Protein 5HX0 (pdb70)

Solvent-accessible surface area: 27671 Å² total

Nearest PDB structures (foldseek):
  5hx0-assembly1_B  TM=1.002E+00  e=2.673E-66  Dyadobacter fermentans DSM 18053
  7lbv-assembly1_A  TM=7.137E-01  e=1.636E-14  Cutibacterium acnes
  2bzd-assembly2_B  TM=7.008E-01  e=1.076E-11  Micromonospora viridifaciens
  5uas-assembly2_B  TM=4.508E-01  e=2.508E-06  Pseudoalteromonas sp. PLSV
  5uam-assembly2_B  TM=4.574E-01  e=3.853E-06  Pseudoalteromonas sp. PLSV

Secondary structure (DSSP, 8-state):
--TTEEEEEEEEEE--TTEEEEEEEEEE-TTS-EEEEEEEEE-GGGGT-S---S--TT-EEEEEEESSSSS--SSPEEEE--TTSEE---EEEE-TTS-EEEEEEEEE---TT-----SS--EETTEEEEEEEEEEESSTTSS-EEEEPPPP-TT--PBP--PBPPPB-S---B-TTSPEEEEEEEEEETTTTEEEEEEEEESSTTS--EEEEEEE--SS-EEEEEEEEE-TT--EEEEEEEESSTTB-EEEEESSTTS-----B---B-B--EEE-TTS-EEEEEEE-SSSPEEEEEEE-TTS--TTTSPEEEEE---SSS--EEEEEEEEETTEEEEEEEE--TT---EEEEEEEEE-/-TTEEEEEEEEEE--TTEEEEEEEEEE-TTS-EEEEEEEEE-GGGGT-S---S--TT-EEEEEEESSSSSB-SSPEEEE--TTSEE---EEEE-TTS-EEEEEEEEE---TT---PPSS--EETTEEEEEEEEEEESSTTS--EEEEPPPP-TT--PBP--PBPPPB-S---B-TTSPEEEEEEEEEETTTTEEEEEEEEESSTTS--EEEEEEE--SS-EEEEEEEEE-TT--EEEEEEEESSTTB-EEEEESSTTS-----B---B-B--EEE-TTS-EEEEEEE-SSSPEEEEEEE-TTS--TTTSPEEEEE---SSSS-EEEEEEEEETTEEEEEEEE--TT---EEEEEEEEE-

InterPro domains:
  IPR011040 Sialidase [PF13088] (168-370)
  IPR036278 Sialidase superfamily [SSF50939] (52-396)

CATH classification: 2.120.10.10

Organism: Dyadobacter fermentans (strain ATCC 700827 / DSM 18053 / CIP 107007 / KCTC 52180 / NS114) (NCBI:txid471854)

Foldseek 3Di:
DAPQKDFPFKAFAAFDQQWFWFQKAWEAFPVQKIKIKIWIDGFCVVVVDDGDDQFFQFTFIWIWIDNFLHDIDHDTHGQDRDPFGHKHRWYWDADPLGKIKTKIWGWGADDPVLVPEDDDWDADPNTTTQAMWMWIDPPNSPHTDDRAFADQDDQAGHAGSHHRHGWGARAYDQDPVRKDKDWTWHFNDVVVTAIFIFIWIDPPNPNYIDTAETFADDPFKHWHHWYWDAFPLGKIKIWTAIDPPQQWIKMWIDPPNRNYIDYIGTADHFDDYWDQAPVQWIWAKGWDQDALGGIKIFTHGRVRPPPVPTDIGGQDRQAAHSRKINWYKYASDNFKIWTKIWTHGPPGHTGIMTIIMGGD/DPQKDFPFKAFAAADQQWFWFQKAWEAFPVQKIKIKIWIDGFCVVVVDDGDDFFDQATFIWIWIDNQLHDIDHDTHGQDRDPAGHKHRWEWDAFPLGKIKTKIWGWHADDPVLCPEDPDWDADPNTTTQAMWMWIDPPNSPHTDDGDFADQDPQAGHAGSHHRHGWGARAYDQDPVRKDKDWTKHFNDVVVTAIFIFIWIDPPNPNYIDTAETFADDPFKHWGHWYWDAFPLGKIKIWTAIDPPQQWIKMWIDPPNRNYIDYIGTPDHWDDYWDQAPVQWIKAKTWDQDALGGIKIFTHGNVRPCPVPTDMGGFDRQADHSRWINWYKYDSDNFKIKIKIWGAGHPGHTGIMIIIMGGD

Structure (mmCIF, N/CA/C/O backbone):
data_5HX0
#
_entry.id   5HX0
#
_cell.length_a   54.698
_cell.length_b   85.441
_cell.length_c   158.812
_cell.angle_alpha   90.00
_cell.angle_beta   90.00
_cell.angle_gamma   90.00
#
_symmetry.space_group_name_H-M   'P 21 21 21'
#
loop_
_entity.id
_entity.type
_entity.pdbx_description
1 polymer 'Uncharacterized protein Dfer_1899'
2 non-polymer 'TETRAETHYLENE GLYCOL'
3 non-polymer 'ACETATE ION'
4 non-polymer GLYCEROL
5 non-polymer 'TRIETHYLENE GLYCOL'
6 water water
#
loop_
_atom_site.group_PDB
_atom_site.id
_atom_site.type_symbol
_atom_site.label_atom_id
_atom_site.label_alt_id
_atom_site.label_comp_id
_atom_site.label_asym_id
_atom_site.label_entity_id
_atom_site.label_seq_id
_atom_site.pdbx_PDB_ins_code
_atom_site.Cartn_x
_atom_site.Cartn_y
_atom_site.Cartn_z
_atom_site.occupancy
_atom_site.B_iso_or_equiv
_atom_site.auth_seq_id
_atom_site.auth_comp_id
_atom_site.auth_asym_id
_atom_site.auth_atom_id
_atom_site.pdbx_PDB_model_num
ATOM 1 N N . SER A 1 38 ? 35.593 73.359 27.832 1.00 71.40 35 SER A N 1
ATOM 2 C CA . SER A 1 38 ? 34.957 72.312 27.039 1.00 67.98 35 SER A CA 1
ATOM 3 C C . SER A 1 38 ? 33.457 72.572 26.927 1.00 68.86 35 SER A C 1
ATOM 4 O O . SER A 1 38 ? 32.810 72.966 27.903 1.00 71.26 35 SER A O 1
ATOM 6 N N . ILE A 1 39 ? 32.904 72.347 25.742 1.00 61.47 36 ILE A N 1
ATOM 7 C CA . ILE A 1 39 ? 31.542 72.766 25.424 1.00 54.56 36 ILE A CA 1
ATOM 8 C C . ILE A 1 39 ? 30.636 71.537 25.413 1.00 48.11 36 ILE A C 1
ATOM 9 O O . ILE A 1 39 ? 30.853 70.619 24.610 1.00 36.14 36 ILE A O 1
ATOM 14 N N . PRO A 1 40 ? 29.589 71.501 26.240 1.00 55.69 37 PRO A N 1
ATOM 15 C CA . PRO A 1 40 ? 28.784 70.277 26.376 1.00 54.82 37 PRO A CA 1
ATOM 16 C C . PRO A 1 40 ? 28.200 69.834 25.044 1.00 44.70 37 PRO A C 1
ATOM 17 O O . PRO A 1 40 ? 27.547 70.608 24.344 1.00 44.21 37 PRO A O 1
ATOM 21 N N . GLY A 1 41 ? 28.440 68.571 24.707 1.00 39.15 38 GLY A N 1
ATOM 22 C CA . GLY A 1 41 ? 27.895 67.979 23.507 1.00 48.47 38 GLY A CA 1
ATOM 23 C C . GLY A 1 41 ? 28.615 68.326 22.223 1.00 46.21 38 GLY A C 1
ATOM 24 O O . GLY A 1 41 ? 28.132 67.945 21.148 1.00 47.41 38 GLY A O 1
ATOM 25 N N . VAL A 1 42 ? 29.742 69.038 22.291 1.00 31.97 39 VAL A N 1
ATOM 26 C CA . VAL A 1 42 ? 30.518 69.403 21.108 1.00 34.42 39 VAL A CA 1
ATOM 27 C C . VAL A 1 42 ? 31.892 68.762 21.193 1.00 34.34 39 VAL A C 1
ATOM 28 O O . VAL A 1 42 ? 32.555 68.842 22.231 1.00 38.48 39 VAL A O 1
ATOM 32 N N . ARG A 1 43 ? 32.326 68.159 20.087 1.00 31.59 40 ARG A N 1
ATOM 33 C CA . ARG A 1 43 ? 33.617 67.496 19.998 1.00 26.99 40 ARG A CA 1
ATOM 34 C C . ARG A 1 43 ? 34.059 67.490 18.535 1.00 22.08 40 ARG A C 1
ATOM 35 O O . ARG A 1 43 ? 33.261 67.180 17.648 1.00 22.09 40 ARG A O 1
ATOM 43 N N . LYS A 1 44 ? 35.318 67.825 18.283 1.00 27.23 41 LYS A N 1
ATOM 44 C CA . LYS A 1 44 ? 35.852 67.713 16.935 1.00 31.09 41 LYS A CA 1
ATOM 45 C C . LYS A 1 44 ? 36.275 66.276 16.685 1.00 27.50 41 LYS A C 1
ATOM 46 O O . LYS A 1 44 ? 37.085 65.723 17.430 1.00 35.02 41 LYS A O 1
ATOM 52 N N . VAL A 1 45 ? 35.719 65.668 15.646 1.00 24.58 42 VAL A N 1
ATOM 53 C CA . VAL A 1 45 ? 36.099 64.305 15.306 1.00 25.28 42 VAL A CA 1
ATOM 54 C C . VAL A 1 45 ? 37.461 64.287 14.632 1.00 27.69 42 VAL A C 1
ATOM 55 O O . VAL A 1 45 ? 38.372 63.562 15.048 1.00 24.98 42 VAL A O 1
ATOM 59 N N . GLU A 1 46 ? 37.629 65.099 13.593 1.00 16.70 43 GLU A N 1
ATOM 60 C CA . GLU A 1 46 ? 38.887 65.161 12.862 1.00 21.03 43 GLU A CA 1
ATOM 61 C C . GLU A 1 46 ? 38.823 66.339 11.900 1.00 18.28 43 GLU A C 1
ATOM 62 O O . GLU A 1 46 ? 37.755 66.889 11.630 1.00 20.74 43 GLU A O 1
ATOM 68 N N . ASP A 1 47 ? 39.977 66.715 11.388 1.00 16.96 44 ASP A N 1
ATOM 69 C CA . ASP A 1 47 ? 40.063 67.640 10.270 1.00 18.58 44 ASP A CA 1
ATOM 70 C C . ASP A 1 47 ? 40.291 66.855 8.988 1.00 16.87 44 ASP A C 1
ATOM 71 O O . ASP A 1 47 ? 40.896 65.781 9.015 1.00 17.71 44 ASP A O 1
ATOM 76 N N . VAL A 1 48 ? 39.795 67.382 7.862 1.00 13.53 45 VAL A N 1
ATOM 77 C CA . VAL A 1 48 ? 39.981 66.723 6.573 1.00 13.94 45 VAL A CA 1
ATOM 78 C C . VAL A 1 48 ? 40.460 67.740 5.543 1.00 15.78 45 VAL A C 1
ATOM 79 O O . VAL A 1 48 ? 40.272 68.951 5.686 1.00 13.05 45 VAL A O 1
ATOM 83 N N . VAL A 1 49 ? 41.124 67.229 4.512 1.00 13.50 46 VAL A N 1
ATOM 84 C CA . VAL A 1 49 ? 41.464 68.009 3.327 1.00 13.98 46 VAL A CA 1
ATOM 85 C C . VAL A 1 49 ? 40.485 67.607 2.230 1.00 14.86 46 VAL A C 1
ATOM 86 O O . VAL A 1 49 ? 40.313 66.418 1.946 1.00 13.31 46 VAL A O 1
ATOM 90 N N . ILE A 1 50 ? 39.800 68.590 1.659 1.00 11.61 47 ILE A N 1
ATOM 91 C CA . ILE A 1 50 ? 38.724 68.343 0.718 1.00 13.04 47 ILE A CA 1
ATOM 92 C C . ILE A 1 50 ? 39.198 68.486 -0.723 1.00 11.50 47 ILE A C 1
ATOM 93 O O . ILE A 1 50 ? 38.867 67.663 -1.573 1.00 12.40 47 ILE A O 1
ATOM 98 N N . TYR A 1 51 ? 40.002 69.506 -1.014 1.00 9.76 48 TYR A N 1
ATOM 99 C CA . TYR A 1 51 ? 40.599 69.643 -2.341 1.00 9.90 48 TYR A CA 1
ATOM 100 C C . TYR A 1 51 ? 41.843 70.495 -2.220 1.00 12.02 48 TYR A C 1
ATOM 101 O O . TYR A 1 51 ? 41.788 71.596 -1.655 1.00 13.18 48 TYR A O 1
ATOM 110 N N . ARG A 1 52 ? 42.956 69.984 -2.754 1.00 8.85 49 ARG A N 1
ATOM 111 C CA . ARG A 1 52 ? 44.244 70.659 -2.660 1.00 10.43 49 ARG A CA 1
ATOM 112 C C . ARG A 1 52 ? 45.055 70.369 -3.910 1.00 11.68 49 ARG A C 1
ATOM 113 O O . ARG A 1 52 ? 45.258 69.204 -4.263 1.00 12.98 49 ARG A O 1
ATOM 121 N N . ASN A 1 53 ? 45.562 71.421 -4.541 1.00 11.04 50 ASN A N 1
ATOM 122 C CA . ASN A 1 53 ? 46.418 71.269 -5.713 1.00 12.35 50 ASN A CA 1
ATOM 123 C C . ASN A 1 53 ? 47.298 72.511 -5.785 1.00 12.64 50 ASN A C 1
ATOM 124 O O . ASN A 1 53 ? 46.785 73.625 -5.913 1.00 15.70 50 ASN A O 1
ATOM 129 N N . GLU A 1 54 ? 48.618 72.319 -5.706 1.00 13.93 51 GLU A N 1
ATOM 130 C CA . GLU A 1 54 ? 49.544 73.447 -5.622 1.00 15.91 51 GLU A CA 1
ATOM 131 C C . GLU A 1 54 ? 49.486 74.379 -6.826 1.00 17.07 51 GLU A C 1
ATOM 132 O O . GLU A 1 54 ? 49.940 75.522 -6.723 1.00 17.42 51 GLU A O 1
ATOM 138 N N . LYS A 1 55 ? 48.944 73.938 -7.948 1.00 13.47 52 LYS A N 1
ATOM 139 C CA . LYS A 1 55 ? 48.814 74.826 -9.096 1.00 17.47 52 LYS A CA 1
ATOM 140 C C . LYS A 1 55 ? 47.621 75.773 -8.991 1.00 16.11 52 LYS A C 1
ATOM 141 O O . LYS A 1 55 ? 47.468 76.627 -9.868 1.00 15.25 52 LYS A O 1
ATOM 147 N N . PHE A 1 56 ? 46.778 75.646 -7.957 1.00 9.59 53 PHE A N 1
ATOM 148 C CA . PHE A 1 56 ? 45.492 76.329 -7.908 1.00 9.06 53 PHE A CA 1
ATOM 149 C C . PHE A 1 56 ? 45.300 77.053 -6.584 1.00 12.91 53 PHE A C 1
ATOM 150 O O . PHE A 1 56 ? 45.739 76.600 -5.527 1.00 12.98 53 PHE A O 1
ATOM 158 N N . HIS A 1 57 ? 44.626 78.186 -6.672 1.00 10.53 54 HIS A N 1
ATOM 159 C CA . HIS A 1 57 ? 44.049 78.862 -5.529 1.00 14.17 54 HIS A CA 1
ATOM 160 C C . HIS A 1 57 ? 42.599 78.382 -5.442 1.00 12.32 54 HIS A C 1
ATOM 161 O O . HIS A 1 57 ? 41.799 78.650 -6.345 1.00 11.17 54 HIS A O 1
ATOM 168 N N . ALA A 1 58 ? 42.272 77.625 -4.389 1.00 11.79 55 ALA A N 1
ATOM 169 C CA . ALA A 1 58 ? 40.933 77.077 -4.185 1.00 10.44 55 ALA A CA 1
ATOM 170 C C . ALA A 1 58 ? 40.361 77.729 -2.941 1.00 11.48 55 ALA A C 1
ATOM 171 O O . ALA A 1 58 ? 40.986 77.671 -1.876 1.00 11.84 55 ALA A O 1
ATOM 173 N N . ALA A 1 59 ? 39.195 78.368 -3.066 1.00 9.97 56 ALA A N 1
ATOM 174 C CA . ALA A 1 59 ? 38.734 79.193 -1.950 1.00 10.65 56 ALA A CA 1
ATOM 175 C C . ALA A 1 59 ? 37.220 79.374 -1.975 1.00 12.21 56 ALA A C 1
ATOM 176 O O . ALA A 1 59 ? 36.554 79.103 -2.970 1.00 8.31 56 ALA A O 1
ATOM 178 N N . PHE A 1 60 ? 36.688 79.866 -0.845 1.00 10.57 57 PHE A N 1
ATOM 179 C CA . PHE A 1 60 ? 35.310 80.337 -0.706 1.00 10.42 57 PHE A CA 1
ATOM 180 C C . PHE A 1 60 ? 34.302 79.211 -0.950 1.00 9.31 57 PHE A C 1
ATOM 181 O O . PHE A 1 60 ? 33.545 79.259 -1.934 1.00 11.60 57 PHE A O 1
ATOM 189 N N . PRO A 1 61 ? 34.253 78.186 -0.103 1.00 10.78 58 PRO A N 1
ATOM 190 C CA . PRO A 1 61 ? 33.347 77.059 -0.370 1.00 10.46 58 PRO A CA 1
ATOM 191 C C . PRO A 1 61 ? 31.925 77.287 0.129 1.00 9.77 58 PRO A C 1
ATOM 192 O O . PRO A 1 61 ? 31.662 78.065 1.057 1.00 9.98 58 PRO A O 1
ATOM 196 N N A SER A 1 62 ? 30.982 76.614 -0.528 0.69 10.06 59 SER A N 1
ATOM 197 N N B SER A 1 62 ? 31.007 76.556 -0.506 0.31 10.45 59 SER A N 1
ATOM 198 C CA A SER A 1 62 ? 29.675 76.371 0.064 0.69 10.74 59 SER A CA 1
ATOM 199 C CA B SER A 1 62 ? 29.632 76.387 -0.060 0.31 10.58 59 SER A CA 1
ATOM 200 C C A SER A 1 62 ? 29.329 74.914 -0.202 0.69 12.11 59 SER A C 1
ATOM 201 C C B SER A 1 62 ? 29.261 74.924 -0.278 0.31 11.88 59 SER A C 1
ATOM 202 O O A SER A 1 62 ? 29.897 74.276 -1.092 0.69 11.33 59 SER A O 1
ATOM 203 O O B SER A 1 62 ? 29.754 74.288 -1.215 0.31 12.55 59 SER A O 1
ATOM 208 N N . VAL A 1 63 ? 28.413 74.375 0.591 1.00 10.91 60 VAL A N 1
ATOM 209 C CA . 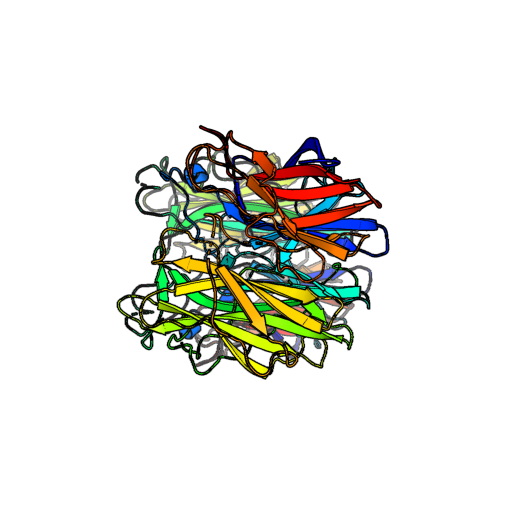VAL A 1 63 ? 28.179 72.931 0.540 1.00 14.06 60 VAL A CA 1
ATOM 210 C C . VAL A 1 63 ? 26.745 72.605 0.940 1.00 15.76 60 VAL A C 1
ATOM 211 O O . VAL A 1 63 ? 26.163 73.238 1.832 1.00 12.55 60 VAL A O 1
ATOM 215 N N . ILE A 1 64 ? 26.167 71.622 0.235 1.00 11.52 61 ILE A N 1
ATOM 216 C CA . ILE A 1 64 ? 24.821 71.102 0.487 1.00 9.79 61 ILE A CA 1
ATOM 217 C C . ILE A 1 64 ? 24.929 69.582 0.532 1.00 13.71 61 ILE A C 1
ATOM 218 O O . ILE A 1 64 ? 25.938 69.005 0.128 1.00 11.44 61 ILE A O 1
ATOM 223 N N . LYS A 1 65 ? 23.886 68.930 1.038 1.00 11.50 62 LYS A N 1
ATOM 224 C CA . LYS A 1 65 ? 23.779 67.470 0.961 1.00 9.74 62 LYS A CA 1
ATOM 225 C C . LYS A 1 65 ? 22.442 67.129 0.317 1.00 11.92 62 LYS A C 1
ATOM 226 O O . LYS A 1 65 ? 21.395 67.539 0.820 1.00 11.60 62 LYS A O 1
ATOM 232 N N . LYS A 1 66 ? 22.476 66.407 -0.803 1.00 8.33 63 LYS A N 1
ATOM 233 C CA . LYS A 1 66 ? 21.248 66.132 -1.538 1.00 12.87 63 LYS A CA 1
ATOM 234 C C . LYS A 1 66 ? 20.456 65.015 -0.869 1.00 13.40 63 LYS A C 1
ATOM 235 O O . LYS A 1 66 ? 20.974 64.268 -0.038 1.00 12.66 63 LYS A O 1
ATOM 241 N N . LYS A 1 67 ? 19.181 64.906 -1.260 1.00 13.09 64 LYS A N 1
ATOM 242 C CA . LYS A 1 67 ? 18.315 63.867 -0.703 1.00 12.41 64 LYS A CA 1
ATOM 243 C C . LYS A 1 67 ? 18.890 62.472 -0.943 1.00 13.89 64 LYS A C 1
ATOM 244 O O . LYS A 1 67 ? 18.745 61.588 -0.091 1.00 15.48 64 LYS A O 1
ATOM 250 N N . ASN A 1 68 ? 19.614 62.274 -2.059 1.00 12.91 65 ASN A N 1
ATOM 251 C CA . ASN A 1 68 ? 20.204 60.967 -2.337 1.00 9.82 65 ASN A CA 1
ATOM 252 C C . ASN A 1 68 ? 21.503 60.708 -1.583 1.00 16.57 65 ASN A C 1
ATOM 253 O O . ASN A 1 68 ? 22.151 59.694 -1.849 1.00 16.35 65 ASN A O 1
ATOM 258 N N . GLY A 1 69 ? 21.900 61.578 -0.661 1.00 10.97 66 GLY A N 1
ATOM 259 C CA . GLY A 1 69 ? 23.068 61.343 0.162 1.00 12.98 66 GLY A CA 1
ATOM 260 C C . GLY A 1 69 ? 24.348 61.990 -0.342 1.00 14.55 66 GLY A C 1
ATOM 261 O O . GLY A 1 69 ? 25.332 62.052 0.408 1.00 16.66 66 GLY A O 1
ATOM 262 N N . GLU A 1 70 ? 24.364 62.476 -1.582 1.00 13.50 67 GLU A N 1
ATOM 263 C CA . GLU A 1 70 ? 25.576 63.057 -2.141 1.00 10.36 67 GLU A CA 1
ATOM 264 C C . GLU A 1 70 ? 25.792 64.455 -1.580 1.00 13.35 67 GLU A C 1
ATOM 265 O O . GLU A 1 70 ? 24.909 65.311 -1.662 1.00 14.80 67 GLU A O 1
ATOM 271 N N . ILE A 1 71 ? 26.973 64.684 -1.012 1.00 10.80 68 ILE A N 1
ATOM 272 C CA . ILE A 1 71 ? 27.388 66.000 -0.561 1.00 9.87 68 ILE A CA 1
ATOM 273 C C . ILE A 1 71 ? 28.068 66.704 -1.727 1.00 13.86 68 ILE A C 1
ATOM 274 O O . ILE A 1 71 ? 28.994 66.159 -2.339 1.00 13.59 68 ILE A O 1
ATOM 279 N N . VAL A 1 72 ? 27.612 67.909 -2.048 1.00 10.47 69 VAL A N 1
ATOM 280 C CA . VAL A 1 72 ? 28.153 68.675 -3.169 1.00 10.60 69 VAL A CA 1
ATOM 281 C C . VAL A 1 72 ? 28.759 69.948 -2.601 1.00 11.21 69 VAL A C 1
ATOM 282 O O . VAL A 1 72 ? 28.044 70.762 -2.006 1.00 9.93 69 VAL A O 1
ATOM 286 N N . LEU A 1 73 ? 30.061 70.145 -2.797 1.00 10.75 70 LEU A N 1
ATOM 287 C CA . LEU A 1 73 ? 30.723 71.354 -2.314 1.00 9.59 70 LEU A CA 1
ATOM 288 C C . LEU A 1 73 ? 31.243 72.160 -3.500 1.00 11.44 70 LEU A C 1
ATOM 289 O O . LEU A 1 73 ? 32.050 71.657 -4.295 1.00 12.60 70 LEU A O 1
ATOM 294 N N . ALA A 1 74 ? 30.798 73.416 -3.592 1.00 6.94 71 ALA A N 1
ATOM 295 C CA . ALA A 1 74 ? 31.192 74.332 -4.665 1.00 6.00 71 ALA A CA 1
ATOM 296 C C . ALA A 1 74 ? 32.281 75.251 -4.148 1.00 7.27 71 ALA A C 1
ATOM 297 O O . ALA A 1 74 ? 32.259 75.637 -2.976 1.00 10.12 71 ALA A O 1
ATOM 299 N N . PHE A 1 75 ? 33.232 75.600 -5.015 1.00 11.84 72 PHE A N 1
ATOM 300 C CA . PHE A 1 75 ? 34.246 76.568 -4.623 1.00 10.04 72 PHE A CA 1
ATOM 301 C C . PHE A 1 75 ? 34.780 77.276 -5.858 1.00 12.44 72 PHE A C 1
ATOM 302 O O . PHE A 1 75 ? 34.522 76.887 -7.003 1.00 10.72 72 PHE A O 1
ATOM 310 N N . ARG A 1 76 ? 35.483 78.370 -5.600 1.00 9.34 73 ARG A N 1
ATOM 311 C CA . ARG A 1 76 ? 36.173 79.129 -6.635 1.00 10.01 73 ARG A CA 1
ATOM 312 C C . ARG A 1 76 ? 37.546 78.517 -6.849 1.00 8.19 73 ARG A C 1
ATOM 313 O O . ARG A 1 76 ? 38.315 78.364 -5.892 1.00 9.76 73 ARG A O 1
ATOM 321 N N . ARG A 1 77 ? 37.870 78.203 -8.103 1.00 9.85 74 ARG A N 1
ATOM 322 C CA . ARG A 1 77 ? 39.205 77.733 -8.453 1.00 11.13 74 ARG A CA 1
ATOM 323 C C . ARG A 1 77 ? 39.818 78.650 -9.500 1.00 9.28 74 ARG A C 1
ATOM 324 O O . ARG A 1 77 ? 39.180 78.970 -10.509 1.00 11.02 74 ARG A O 1
ATOM 332 N N . ALA A 1 78 ? 41.048 79.078 -9.248 1.00 11.05 75 ALA A N 1
ATOM 333 C CA . ALA A 1 78 ? 41.793 79.956 -10.138 1.00 10.45 75 ALA A CA 1
ATOM 334 C C . ALA A 1 78 ? 43.253 79.529 -10.100 1.00 9.81 75 ALA A C 1
ATOM 335 O O . ALA A 1 78 ? 43.682 78.856 -9.154 1.00 12.77 75 ALA A O 1
ATOM 337 N N . PRO A 1 79 ? 44.043 79.897 -11.110 1.00 10.63 76 PRO A N 1
ATOM 338 C CA . PRO A 1 79 ? 45.475 79.597 -11.042 1.00 12.52 76 PRO A CA 1
ATOM 339 C C . PRO A 1 79 ? 46.091 80.190 -9.790 1.00 13.17 76 PRO A C 1
ATOM 340 O O . PRO A 1 79 ? 45.773 81.315 -9.399 1.00 16.11 76 PRO A O 1
ATOM 344 N N . ASP A 1 80 ? 46.942 79.401 -9.129 1.00 11.76 77 ASP A N 1
ATOM 345 C CA . ASP A 1 80 ? 47.934 80.001 -8.242 1.00 8.83 77 ASP A CA 1
ATOM 346 C C . ASP A 1 80 ? 48.951 80.696 -9.131 1.00 12.70 77 ASP A C 1
ATOM 347 O O . ASP A 1 80 ? 49.603 80.035 -9.942 1.00 16.81 77 ASP A O 1
ATOM 352 N N . ARG A 1 81 ? 49.065 82.026 -9.002 1.00 13.98 78 ARG A N 1
ATOM 353 C CA . ARG A 1 81 ? 49.848 82.797 -9.965 1.00 12.61 78 ARG A CA 1
ATOM 354 C C . ARG A 1 81 ? 51.325 82.443 -9.919 1.00 14.57 78 ARG A C 1
ATOM 355 O O . ARG A 1 81 ? 52.067 82.828 -10.831 1.00 15.99 78 ARG A O 1
ATOM 363 N N . LYS A 1 82 ? 51.772 81.701 -8.891 1.00 13.37 79 LYS A N 1
ATOM 364 C CA . LYS A 1 82 ? 53.145 81.208 -8.903 1.00 21.24 79 LYS A CA 1
ATOM 365 C C . LYS A 1 82 ? 53.431 80.303 -10.097 1.00 20.19 79 LYS A C 1
ATOM 366 O O . LYS A 1 82 ? 54.593 80.197 -10.508 1.00 18.89 79 LYS A O 1
ATOM 372 N N . VAL A 1 83 ? 52.413 79.671 -10.690 1.00 14.82 80 VAL A N 1
ATOM 373 C CA . VAL A 1 83 ? 52.682 78.879 -11.898 1.00 15.41 80 VAL A CA 1
ATOM 374 C C . VAL A 1 83 ? 53.161 79.750 -13.064 1.00 20.85 80 VAL A C 1
ATOM 375 O O . VAL A 1 83 ? 53.750 79.236 -14.023 1.00 16.51 80 VAL A O 1
ATOM 379 N N . PHE A 1 84 ? 52.887 81.051 -13.029 1.00 15.18 81 PHE A N 1
ATOM 380 C CA . PHE A 1 84 ? 53.381 81.982 -14.036 1.00 17.75 81 PHE A CA 1
ATOM 381 C C . PHE A 1 84 ? 54.616 82.745 -13.574 1.00 23.53 81 PHE A C 1
ATOM 382 O O . PHE A 1 84 ? 54.965 83.768 -14.180 1.00 18.49 81 PHE A O 1
ATOM 390 N N . GLY A 1 85 ? 55.259 82.308 -12.494 1.00 19.83 82 GLY A N 1
ATOM 391 C CA . GLY A 1 85 ? 56.424 83.035 -12.015 1.00 18.06 82 GLY A CA 1
ATOM 392 C C . GLY A 1 85 ? 56.115 84.341 -11.324 1.00 26.04 82 GLY A C 1
ATOM 393 O O . GLY A 1 85 ? 57.024 85.156 -11.131 1.00 24.48 82 GLY A O 1
ATOM 394 N N . GLU A 1 86 ? 54.860 84.575 -10.938 1.00 17.57 83 GLU A N 1
ATOM 395 C CA . GLU A 1 86 ? 54.517 85.822 -10.270 1.00 16.61 83 GLU A CA 1
ATOM 396 C C . GLU A 1 86 ? 54.717 85.687 -8.757 1.00 18.08 83 GLU A C 1
ATOM 397 O O . GLU A 1 86 ? 54.901 84.596 -8.223 1.00 22.75 83 GLU A O 1
ATOM 403 N N . LYS A 1 87 ? 54.691 86.828 -8.065 1.00 19.60 84 LYS A N 1
ATOM 404 C CA . LYS A 1 87 ? 55.036 86.863 -6.645 1.00 28.95 84 LYS A CA 1
ATOM 405 C C . LYS A 1 87 ? 53.941 86.285 -5.744 1.00 27.53 84 LYS A C 1
ATOM 406 O O . LYS A 1 87 ? 54.253 85.689 -4.699 1.00 22.75 84 LYS A O 1
ATOM 412 N N . GLY A 1 88 ? 52.672 86.460 -6.100 1.00 18.44 85 GLY A N 1
ATOM 413 C CA . GLY A 1 88 ? 51.597 85.971 -5.250 1.00 18.45 85 GLY A CA 1
ATOM 414 C C . GLY A 1 88 ? 50.278 86.049 -5.993 1.00 18.18 85 GLY A C 1
ATOM 415 O O . GLY A 1 88 ? 50.212 86.479 -7.150 1.00 20.68 85 GLY A O 1
ATOM 416 N N . THR A 1 89 ? 49.218 85.633 -5.301 1.00 15.29 86 THR A N 1
ATOM 417 C CA . THR A 1 89 ? 47.880 85.506 -5.885 1.00 19.80 86 THR A CA 1
ATOM 418 C C . THR A 1 89 ? 46.900 86.407 -5.137 1.00 19.48 86 THR A C 1
ATOM 419 O O . THR A 1 89 ? 46.933 86.472 -3.905 1.00 19.16 86 THR A O 1
ATOM 423 N N . ASN A 1 90 ? 46.046 87.127 -5.867 1.00 16.21 87 ASN A N 1
ATOM 424 C CA . ASN A 1 90 ? 44.986 87.870 -5.202 1.00 16.86 87 ASN A CA 1
ATOM 425 C C . ASN A 1 90 ? 43.634 87.225 -5.537 1.00 12.80 87 ASN A C 1
ATOM 426 O O . ASN A 1 90 ? 43.575 86.067 -5.955 1.00 14.86 87 ASN A O 1
ATOM 431 N N . HIS A 1 91 ? 42.546 87.956 -5.310 1.00 13.56 88 HIS A N 1
ATOM 432 C CA . HIS A 1 91 ? 41.230 87.363 -5.471 1.00 15.80 88 HIS A CA 1
ATOM 433 C C . HIS A 1 91 ? 40.554 87.761 -6.791 1.00 17.67 88 HIS A C 1
ATOM 434 O O . HIS A 1 91 ? 39.333 87.613 -6.920 1.00 13.92 88 HIS A O 1
ATOM 441 N N . VAL A 1 92 ? 41.307 88.241 -7.780 1.00 13.72 89 VAL A N 1
ATOM 442 C CA . VAL A 1 92 ? 40.746 88.439 -9.113 1.00 13.76 89 VAL A CA 1
ATOM 443 C C . VAL A 1 92 ? 41.603 87.690 -10.123 1.00 14.28 89 VAL A C 1
ATOM 444 O O . VAL A 1 92 ? 42.839 87.675 -10.027 1.00 14.84 89 VAL A O 1
ATOM 448 N N . ASP A 1 93 ? 40.940 87.075 -11.084 1.00 11.69 90 ASP A N 1
ATOM 449 C CA . ASP A 1 93 ? 41.614 86.349 -12.155 1.00 11.13 90 ASP A CA 1
ATOM 450 C C . ASP A 1 93 ? 40.580 86.075 -13.238 1.00 10.28 90 ASP A C 1
ATOM 451 O O . ASP A 1 93 ? 39.513 85.546 -12.912 1.00 11.28 90 ASP A O 1
ATOM 456 N N . PRO A 1 94 ? 40.824 86.414 -14.518 1.00 10.36 91 PRO A N 1
ATOM 457 C CA . PRO A 1 94 ? 39.789 86.146 -15.541 1.00 12.05 91 PRO A CA 1
ATOM 458 C C . PRO A 1 94 ? 39.405 84.681 -15.625 1.00 14.51 91 PRO A C 1
ATOM 459 O O . PRO A 1 94 ? 38.268 84.361 -15.995 1.00 10.38 91 PRO A O 1
ATOM 463 N N . ASN A 1 95 ? 40.308 83.773 -15.247 1.00 11.87 92 ASN A N 1
ATOM 464 C CA . ASN A 1 95 ? 40.025 82.347 -15.374 1.00 13.60 92 ASN A CA 1
ATOM 465 C C . ASN A 1 95 ? 39.607 81.690 -14.057 1.00 11.78 92 ASN A C 1
ATOM 466 O O . ASN A 1 95 ? 39.766 80.477 -13.915 1.00 12.08 92 ASN A O 1
ATOM 471 N N . SER A 1 96 ? 39.052 82.449 -13.107 1.00 10.90 93 SER A N 1
ATOM 472 C CA . SER A 1 96 ? 38.483 81.831 -11.916 1.00 10.50 93 SER A CA 1
ATOM 473 C C . SER A 1 96 ? 37.103 81.279 -12.266 1.00 10.16 93 SER A C 1
ATOM 474 O O . SER A 1 96 ? 36.237 82.005 -12.789 1.00 12.31 93 SER A O 1
ATOM 477 N N . TYR A 1 97 ? 36.924 79.982 -12.042 1.00 9.45 94 TYR A N 1
ATOM 478 C CA . TYR A 1 97 ? 35.702 79.268 -12.368 1.00 10.41 94 TYR A CA 1
ATOM 479 C C . TYR A 1 97 ? 35.017 78.754 -11.111 1.00 9.64 94 TYR A C 1
ATOM 480 O O . TYR A 1 97 ? 35.630 78.600 -10.058 1.00 8.25 94 TYR A O 1
ATOM 489 N N . LEU A 1 98 ? 33.732 78.467 -11.242 1.00 9.71 95 LEU A N 1
ATOM 490 C CA . LEU A 1 98 ? 32.974 77.823 -10.175 1.00 9.60 95 LEU A CA 1
ATOM 491 C C . LEU A 1 98 ? 33.030 76.318 -10.407 1.00 11.38 95 LEU A C 1
ATOM 492 O O . LEU A 1 98 ? 32.584 75.835 -11.455 1.00 8.58 95 LEU A O 1
ATOM 497 N N . VAL A 1 99 ? 33.589 75.576 -9.446 1.00 7.40 96 VAL A N 1
ATOM 498 C CA . VAL A 1 99 ? 33.758 74.131 -9.585 1.00 8.70 96 VAL A CA 1
ATOM 499 C C . VAL A 1 99 ? 33.237 73.437 -8.331 1.00 10.99 96 VAL A C 1
ATOM 500 O O . VAL A 1 99 ? 32.935 74.073 -7.319 1.00 10.14 96 VAL A O 1
ATOM 504 N N . SER A 1 100 ? 33.162 72.105 -8.391 1.00 9.47 97 SER A N 1
ATOM 505 C CA . SER A 1 100 ? 32.677 71.334 -7.251 1.00 12.34 97 SER A CA 1
ATOM 506 C C . SER A 1 100 ? 33.450 70.034 -7.084 1.00 9.16 97 SER A C 1
ATOM 507 O O . SER A 1 100 ? 33.979 69.475 -8.051 1.00 9.49 97 SER A O 1
ATOM 510 N N . VAL A 1 101 ? 33.475 69.540 -5.839 1.00 8.18 98 VAL A N 1
ATOM 511 C CA . VAL A 1 101 ? 33.850 68.164 -5.544 1.00 6.18 98 VAL A CA 1
ATOM 512 C C . VAL A 1 101 ? 32.718 67.578 -4.717 1.00 8.26 98 VAL A C 1
ATOM 513 O O . VAL A 1 101 ? 31.871 68.305 -4.188 1.00 12.11 98 VAL A O 1
ATOM 517 N N . LYS A 1 102 ? 32.686 66.239 -4.641 1.00 6.49 99 LYS A N 1
ATOM 518 C CA . LYS A 1 102 ? 31.547 65.513 -4.072 1.00 12.89 99 LYS A CA 1
ATOM 519 C C . LYS A 1 102 ? 32.020 64.427 -3.112 1.00 15.39 99 LYS A C 1
ATOM 520 O O . LYS A 1 102 ? 33.149 63.935 -3.204 1.00 12.30 99 LYS A O 1
ATOM 526 N N . SER A 1 103 ? 31.123 64.039 -2.200 1.00 10.57 100 SER A N 1
ATOM 527 C CA . SER A 1 103 ? 31.440 63.066 -1.157 1.00 11.09 100 SER A CA 1
ATOM 528 C C . SER A 1 103 ? 30.166 62.353 -0.731 1.00 13.94 100 SER A C 1
ATOM 529 O O . SER A 1 103 ? 29.078 62.928 -0.766 1.00 12.59 100 SER A O 1
ATOM 532 N N . LYS A 1 104 ? 30.308 61.090 -0.337 1.00 14.09 101 LYS A N 1
ATOM 533 C CA . LYS A 1 104 ? 29.219 60.384 0.322 1.00 20.74 101 LYS A CA 1
ATOM 534 C C . LYS A 1 104 ? 29.266 60.512 1.834 1.00 20.12 101 LYS A C 1
ATOM 535 O O . LYS A 1 104 ? 28.265 60.235 2.495 1.00 22.39 101 LYS A O 1
ATOM 541 N N . ASP A 1 105 ? 30.396 60.890 2.406 1.00 18.15 102 ASP A N 1
ATOM 542 C CA . ASP A 1 105 ? 30.521 60.830 3.852 1.00 24.17 102 ASP A CA 1
ATOM 543 C C . ASP A 1 105 ? 31.115 62.066 4.505 1.00 24.90 102 ASP A C 1
ATOM 544 O O . ASP A 1 105 ? 31.139 62.121 5.740 1.00 24.55 102 ASP A O 1
ATOM 549 N N . GLY A 1 106 ? 31.583 63.054 3.738 1.00 15.69 103 GLY A N 1
ATOM 550 C CA . GLY A 1 106 ? 32.254 64.216 4.287 1.00 16.86 103 GLY A CA 1
ATOM 551 C C . GLY A 1 106 ? 33.751 64.063 4.416 1.00 15.49 103 GLY A C 1
ATOM 552 O O . GLY A 1 106 ? 34.456 65.060 4.659 1.00 16.64 103 GLY A O 1
ATOM 553 N N A LYS A 1 107 ? 34.264 62.857 4.218 0.55 16.42 104 LYS A N 1
ATOM 554 N N B LYS A 1 107 ? 34.271 62.855 4.239 0.45 16.50 104 LYS A N 1
ATOM 555 C CA A LYS A 1 107 ? 35.655 62.511 4.461 0.55 17.26 104 LYS A CA 1
ATOM 556 C CA B LYS A 1 107 ? 35.682 62.563 4.442 0.45 17.29 104 LYS A CA 1
ATOM 557 C C A LYS A 1 107 ? 36.411 62.148 3.191 0.55 15.82 104 LYS A C 1
ATOM 558 C C B LYS A 1 107 ? 36.409 62.186 3.160 0.45 15.78 104 LYS A C 1
ATOM 559 O O A LYS A 1 107 ? 37.554 62.573 3.006 0.55 16.84 104 LYS A O 1
ATOM 560 O O B LYS A 1 107 ? 37.537 62.631 2.937 0.45 17.01 104 LYS A O 1
ATOM 571 N N . THR A 1 108 ? 35.790 61.371 2.320 1.00 11.64 105 THR A N 1
ATOM 572 C CA . THR A 1 108 ? 36.349 60.967 1.038 1.00 15.10 105 THR A CA 1
ATOM 573 C C . THR A 1 108 ? 35.757 61.836 -0.066 1.00 12.83 105 THR A C 1
ATOM 574 O O . THR A 1 108 ? 34.540 61.857 -0.243 1.00 15.14 105 THR A O 1
ATOM 578 N N . TRP A 1 109 ? 36.612 62.521 -0.827 1.00 12.61 106 TRP A N 1
ATOM 579 C CA . TRP A 1 109 ? 36.146 63.484 -1.815 1.00 14.27 106 TRP A CA 1
ATOM 580 C C . TRP A 1 109 ? 36.630 63.115 -3.209 1.00 18.07 106 TRP A C 1
ATOM 581 O O . TRP A 1 109 ? 37.748 62.626 -3.377 1.00 15.62 106 TRP A O 1
ATOM 592 N N . THR A 1 110 ? 35.793 63.395 -4.212 1.00 12.13 107 THR A N 1
ATOM 593 C CA . THR A 1 110 ? 36.214 63.188 -5.599 1.00 12.63 107 THR A CA 1
ATOM 594 C C . THR A 1 110 ? 37.460 64.023 -5.892 1.00 13.27 107 THR A C 1
ATOM 595 O O . THR A 1 110 ? 37.540 65.191 -5.478 1.00 13.31 107 THR A O 1
ATOM 599 N N . PRO A 1 111 ? 38.471 63.451 -6.594 1.00 13.89 108 PRO A N 1
ATOM 600 C CA . PRO A 1 111 ? 39.742 64.167 -6.776 1.00 12.45 108 PRO A CA 1
ATOM 601 C C . PRO A 1 111 ? 39.723 65.242 -7.848 1.00 13.42 108 PRO A C 1
ATOM 602 O O . PRO A 1 111 ? 40.489 66.201 -7.742 1.00 12.87 108 PRO A O 1
ATOM 606 N N . GLU A 1 112 ? 38.892 65.096 -8.893 1.00 12.51 109 GLU A N 1
ATOM 607 C CA . GLU A 1 112 ? 38.901 66.034 -10.018 1.00 16.65 109 GLU A CA 1
ATOM 608 C C . GLU A 1 112 ? 37.655 66.915 -9.981 1.00 13.74 109 GLU A C 1
ATOM 609 O O . GLU A 1 112 ? 36.543 66.396 -10.155 1.00 15.07 109 GLU A O 1
ATOM 615 N N . PRO A 1 113 ? 37.776 68.227 -9.760 1.00 12.31 110 PRO A N 1
ATOM 616 C CA . PRO A 1 113 ? 36.584 69.074 -9.672 1.00 8.03 110 PRO A CA 1
ATOM 617 C C . PRO A 1 113 ? 35.804 69.107 -10.975 1.00 11.30 110 PRO A C 1
ATOM 618 O O . PRO A 1 113 ? 36.384 69.130 -12.062 1.00 12.92 110 PRO A O 1
ATOM 622 N N . GLU A 1 114 ? 34.478 69.089 -10.861 1.00 8.26 111 GLU A N 1
ATOM 623 C CA . GLU A 1 114 ? 33.619 69.301 -12.025 1.00 8.67 111 GLU A CA 1
ATOM 624 C C . GLU A 1 114 ? 33.291 70.780 -12.163 1.00 12.97 111 GLU A C 1
ATOM 625 O O . GLU A 1 114 ? 33.197 71.504 -11.175 1.00 14.71 111 GLU A O 1
ATOM 631 N N . LEU A 1 115 ? 33.074 71.218 -13.397 1.00 11.56 112 LEU A N 1
ATOM 632 C CA . LEU A 1 115 ? 32.758 72.618 -13.637 1.00 11.22 112 LEU A CA 1
ATOM 633 C C . LEU A 1 115 ? 31.278 72.878 -13.388 1.00 16.08 112 LEU A C 1
ATOM 634 O O . LEU A 1 115 ? 30.413 72.183 -13.931 1.00 14.50 112 LEU A O 1
ATOM 639 N N . ILE A 1 116 ? 30.994 73.854 -12.535 1.00 10.45 113 ILE A N 1
ATOM 640 C CA . ILE A 1 116 ? 29.648 74.408 -12.435 1.00 8.38 113 ILE A CA 1
ATOM 641 C C . ILE A 1 116 ? 29.458 75.534 -13.442 1.00 13.09 113 ILE A C 1
ATOM 642 O O . ILE A 1 116 ? 28.472 75.567 -14.180 1.00 10.96 113 ILE A O 1
ATOM 647 N N . TYR A 1 117 ? 30.412 76.457 -13.517 1.00 9.15 114 TYR A N 1
ATOM 648 C CA . TYR A 1 117 ? 30.212 77.608 -14.386 1.00 10.67 114 TYR A CA 1
ATOM 649 C C . TYR A 1 117 ? 31.509 78.340 -14.681 1.00 13.02 114 TYR A C 1
ATOM 650 O O . TYR A 1 117 ? 32.306 78.599 -13.772 1.00 11.22 114 TYR A O 1
ATOM 659 N N A SER A 1 118 ? 31.698 78.688 -15.952 0.50 10.08 115 SER A N 1
ATOM 660 N N B SER A 1 118 ? 31.720 78.647 -15.965 0.50 10.08 115 SER A N 1
ATOM 661 C CA A SER A 1 118 ? 32.725 79.631 -16.382 0.50 9.84 115 SER A CA 1
ATOM 662 C CA B SER A 1 118 ? 32.712 79.615 -16.432 0.50 9.94 115 SER A CA 1
ATOM 663 C C A SER A 1 118 ? 32.034 80.780 -17.101 0.50 10.47 115 SER A C 1
ATOM 664 C C B SER A 1 118 ? 31.957 80.776 -17.067 0.50 10.68 115 SER A C 1
ATOM 665 O O A SER A 1 118 ? 31.371 80.572 -18.126 0.50 11.35 115 SER A O 1
ATOM 666 O O B SER A 1 118 ? 31.181 80.574 -18.010 0.50 9.72 115 SER A O 1
ATOM 671 N N . HIS A 1 119 ? 32.172 81.971 -16.567 1.00 10.27 116 HIS A N 1
ATOM 672 C CA . HIS A 1 119 ? 31.444 83.117 -17.119 1.00 10.40 116 HIS A CA 1
ATOM 673 C C . HIS A 1 119 ? 32.078 83.533 -18.449 1.00 10.11 116 HIS A C 1
ATOM 674 O O . HIS A 1 119 ? 33.302 83.629 -18.542 1.00 13.26 116 HIS A O 1
ATOM 681 N N . PRO A 1 120 ? 31.293 83.762 -19.501 1.00 12.77 117 PRO A N 1
ATOM 682 C CA . PRO A 1 120 ? 31.900 84.175 -20.784 1.00 14.30 117 PRO A CA 1
ATOM 683 C C . PRO A 1 120 ? 32.628 85.507 -20.716 1.00 15.06 117 PRO A C 1
ATOM 684 O O . PRO A 1 120 ? 33.486 85.777 -21.569 1.00 15.65 117 PRO A O 1
ATOM 688 N N . PHE A 1 121 ? 32.328 86.356 -19.732 1.00 13.01 118 PHE A N 1
ATOM 689 C CA . PHE A 1 121 ? 32.852 87.717 -19.726 1.00 11.56 118 PHE A CA 1
ATOM 690 C C . PHE A 1 121 ? 33.874 87.977 -18.635 1.00 12.54 118 PHE A C 1
ATOM 691 O O . PHE A 1 121 ? 34.304 89.122 -18.491 1.00 12.70 118 PHE A O 1
ATOM 699 N N . GLY A 1 122 ? 34.287 86.965 -17.876 1.00 11.05 119 GLY A N 1
ATOM 700 C CA . GLY A 1 122 ? 35.374 87.166 -16.930 1.00 9.17 119 GLY A CA 1
ATOM 701 C C . GLY A 1 122 ? 35.399 86.098 -15.845 1.00 10.90 119 GLY A C 1
ATOM 702 O O . GLY A 1 122 ? 34.865 84.999 -16.020 1.00 10.77 119 GLY A O 1
ATOM 703 N N . GLY A 1 123 ? 36.040 86.463 -14.715 1.00 10.51 120 GLY A N 1
ATOM 704 C CA . GLY A 1 123 ? 36.232 85.542 -13.600 1.00 10.63 120 GLY A CA 1
ATOM 705 C C . GLY A 1 123 ? 35.067 85.573 -12.623 1.00 11.52 120 GLY A C 1
ATOM 706 O O . GLY A 1 123 ? 34.416 86.608 -12.431 1.00 13.87 120 GLY A O 1
ATOM 707 N N . SER A 1 124 ? 34.780 84.411 -12.023 1.00 11.97 121 SER A N 1
ATOM 708 C CA . SER A 1 124 ? 33.631 84.250 -11.135 1.00 11.43 121 SER A CA 1
ATOM 709 C C . SER A 1 124 ? 34.072 84.017 -9.693 1.00 11.85 121 SER A C 1
ATOM 710 O O . SER A 1 124 ? 35.136 83.446 -9.439 1.00 10.10 121 SER A O 1
ATOM 713 N N . GLN A 1 125 ? 33.236 84.432 -8.742 1.00 9.42 122 GLN A N 1
ATOM 714 C CA . GLN A 1 125 ? 33.620 84.443 -7.329 1.00 9.53 122 GLN A CA 1
ATOM 715 C C . GLN A 1 125 ? 32.687 83.595 -6.469 1.00 13.18 122 GLN A C 1
ATOM 716 O O . GLN A 1 125 ? 31.560 83.286 -6.861 1.00 13.16 122 GLN A O 1
ATOM 722 N N . ASP A 1 126 ? 33.168 83.274 -5.264 1.00 10.54 123 ASP A N 1
ATOM 723 C CA . ASP A 1 126 ? 32.360 82.855 -4.116 1.00 12.11 123 ASP A CA 1
ATOM 724 C C . ASP A 1 126 ? 31.031 82.180 -4.470 1.00 10.79 123 ASP A C 1
ATOM 725 O O . ASP A 1 126 ? 29.964 82.770 -4.251 1.00 14.56 123 ASP A O 1
ATOM 730 N N . PRO A 1 127 ? 31.030 80.964 -5.004 1.00 9.43 124 PRO A N 1
ATOM 731 C CA . PRO A 1 127 ? 29.744 80.303 -5.287 1.00 8.18 124 PRO A CA 1
ATOM 732 C C . PRO A 1 127 ? 29.006 80.024 -3.989 1.00 12.23 124 PRO A C 1
ATOM 733 O O . PRO A 1 127 ? 29.547 79.401 -3.076 1.00 13.26 124 PRO A O 1
ATOM 737 N N . CYS A 1 128 ? 27.756 80.464 -3.915 1.00 10.99 125 CYS A N 1
ATOM 738 C CA . CYS A 1 128 ? 26.938 80.256 -2.730 1.00 11.56 125 CYS A CA 1
ATOM 739 C C . CYS A 1 128 ? 25.742 79.380 -3.096 1.00 11.05 125 CYS A C 1
ATOM 740 O O . CYS A 1 128 ? 24.827 79.838 -3.776 1.00 12.26 125 CYS A O 1
ATOM 743 N N . LEU A 1 129 ? 25.756 78.133 -2.640 1.00 8.04 126 LEU A N 1
ATOM 744 C CA . LEU A 1 129 ? 24.709 77.160 -2.933 1.00 11.26 126 LEU A CA 1
ATOM 745 C C . LEU A 1 129 ? 23.536 77.287 -1.957 1.00 13.11 126 LEU A C 1
ATOM 746 O O . LEU A 1 129 ? 23.726 77.450 -0.744 1.00 10.13 126 LEU A O 1
ATOM 751 N N . LEU A 1 130 ? 22.317 77.197 -2.490 1.00 10.87 127 LEU A N 1
ATOM 752 C CA . LEU A 1 130 ? 21.114 76.992 -1.676 1.00 10.39 127 LEU A CA 1
ATOM 753 C C . LEU A 1 130 ? 20.361 75.798 -2.248 1.00 14.42 127 LEU A C 1
ATOM 754 O O . LEU A 1 130 ? 20.055 75.783 -3.442 1.00 11.98 127 LEU A O 1
ATOM 759 N N . GLN A 1 131 ? 20.062 74.804 -1.418 1.00 10.63 128 GLN A N 1
ATOM 760 C CA . GLN A 1 131 ? 19.223 73.691 -1.849 1.00 11.72 128 GLN A CA 1
ATOM 761 C C . GLN A 1 131 ? 17.829 73.862 -1.253 1.00 11.17 128 GLN A C 1
ATOM 762 O O . GLN A 1 131 ? 17.689 73.901 -0.030 1.00 13.48 128 GLN A O 1
ATOM 768 N N . LEU A 1 132 ? 16.810 73.967 -2.116 1.00 12.81 129 LEU A N 1
ATOM 769 C CA . LEU A 1 132 ? 15.428 74.047 -1.655 1.00 14.22 129 LEU A CA 1
ATOM 770 C C . LEU A 1 132 ? 14.922 72.677 -1.208 1.00 14.48 129 LEU A C 1
ATOM 771 O O . LEU A 1 132 ? 15.442 71.635 -1.611 1.00 12.90 129 LEU A O 1
ATOM 776 N N . LYS A 1 133 ? 13.869 72.689 -0.381 1.00 14.79 130 LYS A N 1
ATOM 777 C CA . LYS A 1 133 ? 13.270 71.426 0.054 1.00 18.08 130 LYS A CA 1
ATOM 778 C C . LYS A 1 133 ? 12.845 70.566 -1.129 1.00 15.70 130 LYS A C 1
ATOM 779 O O . LYS A 1 133 ? 12.881 69.331 -1.042 1.00 17.23 130 LYS A O 1
ATOM 785 N N . ASP A 1 134 ? 12.472 71.187 -2.246 1.00 12.90 131 ASP A N 1
ATOM 786 C CA . ASP A 1 134 ? 12.044 70.405 -3.401 1.00 14.78 131 ASP A CA 1
ATOM 787 C C . ASP A 1 134 ? 13.219 69.945 -4.252 1.00 21.14 131 ASP A C 1
ATOM 788 O O . ASP A 1 134 ? 13.011 69.339 -5.303 1.00 17.79 131 ASP A O 1
ATOM 793 N N . GLY A 1 135 ? 14.442 70.218 -3.830 1.00 14.81 132 GLY A N 1
ATOM 794 C CA . GLY A 1 135 ? 15.615 69.716 -4.508 1.00 15.62 132 GLY A CA 1
ATOM 795 C C . GLY A 1 135 ? 16.245 70.675 -5.490 1.00 15.20 132 GLY A C 1
ATOM 796 O O . GLY A 1 135 ? 17.377 70.424 -5.927 1.00 15.52 132 GLY A O 1
ATOM 797 N N . THR A 1 136 ? 15.552 71.759 -5.857 1.00 14.89 133 THR A N 1
ATOM 798 C CA . THR A 1 136 ? 16.166 72.814 -6.660 1.00 13.90 133 THR A CA 1
ATOM 799 C C . THR A 1 136 ? 17.441 73.323 -5.998 1.00 12.40 133 THR A C 1
ATOM 800 O O . THR A 1 136 ? 17.500 73.474 -4.775 1.00 10.98 133 THR A O 1
ATOM 804 N N . ILE A 1 137 ? 18.467 73.607 -6.800 1.00 10.61 134 ILE A N 1
ATOM 805 C CA . ILE A 1 137 ? 19.703 74.192 -6.274 1.00 11.10 134 ILE A CA 1
ATOM 806 C C . ILE A 1 137 ? 19.951 75.522 -6.959 1.00 11.41 134 ILE A C 1
ATOM 807 O O . ILE A 1 137 ? 19.924 75.603 -8.192 1.00 14.91 134 ILE A O 1
ATOM 812 N N . LEU A 1 138 ? 20.175 76.561 -6.155 1.00 12.07 135 LEU A N 1
ATOM 813 C CA . LEU A 1 138 ? 20.615 77.865 -6.633 1.00 11.08 135 LEU A CA 1
ATOM 814 C C . LEU A 1 138 ? 22.097 78.011 -6.330 1.00 14.65 135 LEU A C 1
ATOM 815 O O . LEU A 1 138 ? 22.552 77.593 -5.264 1.00 11.44 135 LEU A O 1
ATOM 820 N N . CYS A 1 139 ? 22.844 78.614 -7.259 1.00 11.09 136 CYS A N 1
ATOM 821 C CA . CYS A 1 139 ? 24.268 78.886 -7.047 1.00 9.37 136 CYS A CA 1
ATOM 822 C C . CYS A 1 139 ? 24.512 80.357 -7.377 1.00 13.09 136 CYS A C 1
ATOM 823 O O . CYS A 1 139 ? 24.631 80.725 -8.548 1.00 13.62 136 CYS A O 1
ATOM 826 N N . ALA A 1 140 ? 24.586 81.193 -6.345 1.00 11.83 137 ALA A N 1
ATOM 827 C CA . ALA A 1 140 ? 24.836 82.615 -6.532 1.00 11.76 137 ALA A CA 1
ATOM 828 C C . ALA A 1 140 ? 26.326 82.868 -6.716 1.00 15.70 137 ALA A C 1
ATOM 829 O O . ALA A 1 140 ? 27.180 82.167 -6.152 1.00 10.78 137 ALA A O 1
ATOM 831 N N . SER A 1 141 ? 26.640 83.866 -7.533 1.00 9.73 138 SER A N 1
ATOM 832 C CA . SER A 1 141 ? 28.041 84.228 -7.748 1.00 9.71 138 SER A CA 1
ATOM 833 C C . SER A 1 141 ? 28.098 85.716 -8.086 1.00 9.93 138 SER A C 1
ATOM 834 O O . SER A 1 141 ? 27.079 86.420 -8.049 1.00 11.14 138 SER A O 1
ATOM 837 N N . TYR A 1 142 ? 29.293 86.186 -8.435 1.00 10.86 139 TYR A N 1
ATOM 838 C CA . TYR A 1 142 ? 29.500 87.528 -8.967 1.00 12.33 139 TYR A CA 1
ATOM 839 C C . TYR A 1 142 ? 30.845 87.528 -9.677 1.00 13.60 139 TYR A C 1
ATOM 840 O O . TYR A 1 142 ? 31.629 86.590 -9.536 1.00 11.56 139 TYR A O 1
ATOM 849 N N . GLY A 1 143 ? 31.093 88.570 -10.485 1.00 10.41 140 GLY A N 1
ATOM 850 C CA . GLY A 1 143 ? 32.163 88.506 -11.463 1.00 10.23 140 GLY A CA 1
ATOM 851 C C . GLY A 1 143 ? 33.024 89.754 -11.565 1.00 15.34 140 GLY A C 1
ATOM 852 O O . GLY A 1 143 ? 32.656 90.853 -11.112 1.00 12.26 140 GLY A O 1
ATOM 853 N N . TRP A 1 144 ? 34.177 89.559 -12.230 1.00 11.60 141 TRP A N 1
ATOM 854 C CA . TRP A 1 144 ? 35.176 90.585 -12.513 1.00 14.05 141 TRP A CA 1
ATOM 855 C C . TRP A 1 144 ? 35.547 90.524 -13.984 1.00 17.46 141 TRP A C 1
ATOM 856 O O . TRP A 1 144 ? 35.883 89.447 -14.490 1.00 15.48 141 TRP A O 1
ATOM 867 N N . ALA A 1 145 ? 35.544 91.671 -14.659 1.00 11.75 142 ALA A N 1
ATOM 868 C CA . ALA A 1 145 ? 35.956 91.714 -16.055 1.00 14.38 142 ALA A CA 1
ATOM 869 C C . ALA A 1 145 ? 37.334 92.353 -16.177 1.00 15.12 142 ALA A C 1
ATOM 870 O O . ALA A 1 145 ? 37.768 93.116 -15.311 1.00 15.78 142 ALA A O 1
ATOM 872 N N . PHE A 1 146 ? 38.032 92.041 -17.269 1.00 13.29 143 PHE A N 1
ATOM 873 C CA . PHE A 1 146 ? 39.403 92.509 -17.448 1.00 14.05 143 PHE A CA 1
ATOM 874 C C . PHE A 1 146 ? 39.464 93.266 -18.762 1.00 14.79 143 PHE A C 1
ATOM 875 O O . PHE A 1 146 ? 39.402 92.664 -19.832 1.00 17.48 143 PHE A O 1
ATOM 883 N N . LEU A 1 147 ? 39.582 94.582 -18.674 1.00 14.53 144 LEU A N 1
ATOM 884 C CA . LEU A 1 147 ? 39.423 95.445 -19.830 1.00 19.06 144 LEU A CA 1
ATOM 885 C C . LEU A 1 147 ? 40.768 95.974 -20.293 1.00 18.68 144 LEU A C 1
ATOM 886 O O . LEU A 1 147 ? 41.725 96.070 -19.519 1.00 18.76 144 LEU A O 1
ATOM 891 N N . ARG A 1 148 ? 40.815 96.326 -21.570 1.00 18.71 145 ARG A N 1
ATOM 892 C CA . ARG A 1 148 ? 41.975 96.944 -22.193 1.00 22.73 145 ARG A CA 1
ATOM 893 C C . ARG A 1 148 ? 41.863 98.453 -22.075 1.00 22.49 145 ARG A C 1
ATOM 894 O O . ARG A 1 148 ? 40.798 98.975 -21.729 1.00 20.00 145 ARG A O 1
ATOM 902 N N . PRO A 1 149 ? 42.957 99.193 -22.332 1.00 26.15 146 PRO A N 1
ATOM 903 C CA . PRO A 1 149 ? 42.941 100.636 -22.026 1.00 21.77 146 PRO A CA 1
ATOM 904 C C . PRO A 1 149 ? 41.826 101.410 -22.702 1.00 25.49 146 PRO A C 1
ATOM 905 O O . PRO A 1 149 ? 41.248 102.303 -22.068 1.00 30.86 146 PRO A O 1
ATOM 909 N N . ASP A 1 150 ? 41.494 101.112 -23.960 1.00 24.11 147 ASP A N 1
ATOM 910 C CA . ASP A 1 150 ? 40.395 101.844 -24.583 1.00 25.75 147 ASP A CA 1
ATOM 911 C C . ASP A 1 150 ? 39.062 101.523 -23.911 1.00 29.95 147 ASP A C 1
ATOM 912 O O . ASP A 1 150 ? 38.179 102.385 -23.839 1.00 34.27 147 ASP A O 1
ATOM 917 N N . GLY A 1 151 ? 38.902 100.310 -23.389 1.00 29.68 148 GLY A N 1
ATOM 918 C CA . GLY A 1 151 ? 37.704 100.016 -22.622 1.00 27.73 148 GLY A CA 1
ATOM 919 C C . GLY A 1 151 ? 37.637 100.807 -21.328 1.00 19.04 148 GLY A C 1
ATOM 920 O O . GLY A 1 151 ? 36.588 101.364 -20.982 1.00 24.55 148 GLY A O 1
ATOM 929 N N . GLU A 1 153 ? 38.898 103.644 -20.609 1.00 27.04 150 GLU A N 1
ATOM 930 C CA . GLU A 1 153 ? 38.613 105.054 -20.878 1.00 36.08 150 GLU A CA 1
ATOM 931 C C . GLU A 1 153 ? 37.131 105.311 -21.112 1.00 36.42 150 GLU A C 1
ATOM 932 O O . GLU A 1 153 ? 36.656 106.423 -20.862 1.00 39.88 150 GLU A O 1
ATOM 938 N N . ASN A 1 154 ? 36.383 104.315 -21.586 1.00 32.48 151 ASN A N 1
ATOM 939 C CA . ASN A 1 154 ? 34.998 104.533 -21.989 1.00 31.09 151 ASN A CA 1
ATOM 940 C C . ASN A 1 154 ? 33.977 104.065 -20.961 1.00 29.26 151 ASN A C 1
ATOM 941 O O . ASN A 1 154 ? 32.770 104.157 -21.225 1.00 30.22 151 ASN A O 1
ATOM 946 N N . LEU A 1 155 ? 34.421 103.612 -19.791 1.00 25.73 152 LEU A N 1
ATOM 947 C CA . LEU A 1 155 ? 33.499 103.110 -18.784 1.00 29.92 152 LEU A CA 1
ATOM 948 C C . LEU A 1 155 ? 32.560 104.204 -18.311 1.00 28.98 152 LEU A C 1
ATOM 949 O O . LEU A 1 155 ? 32.990 105.323 -18.018 1.00 28.74 152 LEU A O 1
ATOM 954 N N . LYS A 1 156 ? 31.272 103.880 -18.242 1.00 26.23 153 LYS A N 1
ATOM 955 C CA . LYS A 1 156 ? 30.347 104.738 -17.518 1.00 30.15 153 LYS A CA 1
ATOM 956 C C . LYS A 1 156 ? 30.671 104.695 -16.028 1.00 36.23 153 LYS A C 1
ATOM 957 O O . LYS A 1 156 ? 31.005 103.641 -15.478 1.00 29.03 153 LYS A O 1
ATOM 963 N N . LYS A 1 157 ? 30.603 105.854 -15.381 1.00 27.33 154 LYS A N 1
ATOM 964 C CA . LYS A 1 157 ? 30.919 105.959 -13.960 1.00 27.53 154 LYS A CA 1
ATOM 965 C C . LYS A 1 157 ? 29.648 106.157 -13.148 1.00 28.56 154 LYS A C 1
ATOM 966 O O . LYS A 1 157 ? 28.670 106.692 -13.654 1.00 29.54 154 LYS A O 1
ATOM 972 N N . PRO A 1 158 ? 29.651 105.725 -11.881 1.00 25.50 155 PRO A N 1
ATOM 973 C CA . PRO A 1 158 ? 30.752 105.067 -11.171 1.00 23.19 155 PRO A CA 1
ATOM 974 C C . PRO A 1 158 ? 30.902 103.585 -11.526 1.00 18.10 155 PRO A C 1
ATOM 975 O O . PRO A 1 158 ? 29.927 102.923 -11.911 1.00 25.51 155 PRO A O 1
ATOM 979 N N . TYR A 1 159 ? 32.124 103.080 -11.422 1.00 20.00 156 TYR A N 1
ATOM 980 C CA . TYR A 1 159 ? 32.387 101.646 -11.506 1.00 24.41 156 TYR A CA 1
ATOM 981 C C . TYR A 1 159 ? 33.367 101.283 -10.406 1.00 23.71 156 TYR A C 1
ATOM 982 O O . TYR A 1 159 ? 34.005 102.152 -9.802 1.00 20.87 156 TYR A O 1
ATOM 991 N N . PHE A 1 160 ? 33.505 99.992 -10.140 1.00 18.51 157 PHE A N 1
ATOM 992 C CA . PHE A 1 160 ? 34.377 99.553 -9.058 1.00 17.36 157 PHE A CA 1
ATOM 993 C C . PHE A 1 160 ? 35.564 98.782 -9.617 1.00 26.58 157 PHE A C 1
ATOM 994 O O . PHE A 1 160 ? 35.390 97.759 -10.297 1.00 21.25 157 PHE A O 1
ATOM 1002 N N . LEU A 1 161 ? 36.764 99.271 -9.309 1.00 21.09 158 LEU A N 1
ATOM 1003 C CA . LEU A 1 161 ? 38.019 98.753 -9.835 1.00 25.20 158 LEU A CA 1
ATOM 1004 C C . LEU A 1 161 ? 38.826 98.160 -8.690 1.00 30.38 158 LEU A C 1
ATOM 1005 O O . LEU A 1 161 ? 39.022 98.809 -7.659 1.00 29.07 158 LEU A O 1
ATOM 1010 N N . ALA A 1 162 ? 39.271 96.922 -8.854 1.00 22.44 159 ALA A N 1
ATOM 1011 C CA . ALA A 1 162 ? 40.112 96.313 -7.835 1.00 22.38 159 ALA A CA 1
ATOM 1012 C C . ALA A 1 162 ? 41.045 95.337 -8.529 1.00 25.81 159 ALA A C 1
ATOM 1013 O O . ALA A 1 162 ? 40.600 94.573 -9.392 1.00 20.77 159 ALA A O 1
ATOM 1015 N N . GLY A 1 163 ? 42.329 95.386 -8.173 1.00 24.99 160 GLY A N 1
ATOM 1016 C CA . GLY A 1 163 ? 43.304 94.487 -8.772 1.00 27.01 160 GLY A CA 1
ATOM 1017 C C . GLY A 1 163 ? 43.371 94.597 -10.279 1.00 29.76 160 GLY A C 1
ATOM 1018 O O . GLY A 1 163 ? 43.736 93.626 -10.959 1.00 26.76 160 GLY A O 1
ATOM 1019 N N . GLY A 1 164 ? 43.029 95.759 -10.820 1.00 24.71 161 GLY A N 1
ATOM 1020 C CA . GLY A 1 164 ? 43.015 95.954 -12.253 1.00 22.60 161 GLY A CA 1
ATOM 1021 C C . GLY A 1 164 ? 41.786 95.416 -12.951 1.00 20.94 161 GLY A C 1
ATOM 1022 O O . GLY A 1 164 ? 41.714 95.496 -14.176 1.00 23.83 161 GLY A O 1
ATOM 1023 N N . ALA A 1 165 ? 40.810 94.905 -12.209 1.00 17.11 162 ALA A N 1
ATOM 1024 C CA . ALA A 1 165 ? 39.587 94.343 -12.761 1.00 18.14 162 ALA A CA 1
ATOM 1025 C C . ALA A 1 165 ? 38.396 95.244 -12.440 1.00 15.00 162 ALA A C 1
ATOM 1026 O O . ALA A 1 165 ? 38.401 95.972 -11.446 1.00 20.69 162 ALA A O 1
ATOM 1028 N N . VAL A 1 166 ? 37.374 95.190 -13.292 1.00 12.43 163 VAL A N 1
ATOM 1029 C CA . VAL A 1 166 ? 36.175 96.010 -13.145 1.00 14.44 163 VAL A CA 1
ATOM 1030 C C . VAL A 1 166 ? 35.015 95.107 -12.750 1.00 14.08 163 VAL A C 1
ATOM 1031 O O . VAL A 1 166 ? 34.730 94.110 -13.425 1.00 16.51 163 VAL A O 1
ATOM 1035 N N . PHE A 1 167 ? 34.336 95.479 -11.673 1.00 11.59 164 PHE A N 1
ATOM 1036 C CA . PHE A 1 167 ? 33.325 94.633 -11.049 1.00 13.82 164 PHE A CA 1
ATOM 1037 C C . PHE A 1 167 ? 32.133 94.399 -11.980 1.00 18.33 164 PHE A C 1
ATOM 1038 O O . PHE A 1 167 ? 31.665 95.317 -12.664 1.00 17.98 164 PHE A O 1
ATOM 1046 N N . LEU A 1 168 ? 31.631 93.160 -12.015 1.00 11.54 165 LEU A N 1
ATOM 1047 C CA . LEU A 1 168 ? 30.423 92.872 -12.797 1.00 11.22 165 LEU A CA 1
ATOM 1048 C C . LEU A 1 168 ? 29.174 92.675 -11.952 1.00 15.02 165 LEU A C 1
ATOM 1049 O O . LEU A 1 168 ? 28.070 92.602 -12.518 1.00 15.76 165 LEU A O 1
ATOM 1054 N N . GLY A 1 169 ? 29.311 92.542 -10.641 1.00 16.47 166 GLY A N 1
ATOM 1055 C CA . GLY A 1 169 ? 28.136 92.252 -9.847 1.00 16.54 166 GLY A CA 1
ATOM 1056 C C . GLY A 1 169 ? 27.648 90.824 -10.047 1.00 15.86 166 GLY A C 1
ATOM 1057 O O . GLY A 1 169 ? 28.346 89.961 -10.586 1.00 14.53 166 GLY A O 1
ATOM 1058 N N . GLY A 1 170 ? 26.403 90.592 -9.621 1.00 12.69 167 GLY A N 1
ATOM 1059 C CA . GLY A 1 170 ? 25.938 89.247 -9.384 1.00 11.42 167 GLY A CA 1
ATOM 1060 C C . GLY A 1 170 ? 25.377 88.517 -10.601 1.00 15.96 167 GLY A C 1
ATOM 1061 O O . GLY A 1 170 ? 24.985 89.108 -11.612 1.00 12.43 167 GLY A O 1
ATOM 1062 N N . TYR A 1 171 ? 25.356 87.190 -10.480 1.00 13.12 168 TYR A N 1
ATOM 1063 C CA . TYR A 1 171 ? 24.617 86.317 -11.382 1.00 9.01 168 TYR A CA 1
ATOM 1064 C C . TYR A 1 171 ? 24.365 85.018 -10.630 1.00 11.57 168 TYR A C 1
ATOM 1065 O O . TYR A 1 171 ? 25.124 84.661 -9.730 1.00 12.62 168 TYR A O 1
ATOM 1074 N N . VAL A 1 172 ? 23.274 84.345 -10.969 1.00 10.57 169 VAL A N 1
ATOM 1075 C CA . VAL A 1 172 ? 22.830 83.148 -10.257 1.00 11.45 169 VAL A CA 1
ATOM 1076 C C . VAL A 1 172 ? 22.565 82.055 -11.279 1.00 19.75 169 VAL A C 1
ATOM 1077 O O . VAL A 1 172 ? 21.882 82.291 -12.284 1.00 17.62 169 VAL A O 1
ATOM 1081 N N . LEU A 1 173 ? 23.113 80.871 -11.037 1.00 13.56 170 LEU A N 1
ATOM 1082 C CA . LEU A 1 173 ? 22.777 79.684 -11.808 1.00 15.44 170 LEU A CA 1
ATOM 1083 C C . LEU A 1 173 ? 21.786 78.831 -11.026 1.00 15.91 170 LEU A C 1
ATOM 1084 O O . LEU A 1 173 ? 21.758 78.837 -9.795 1.00 14.81 170 LEU A O 1
ATOM 1089 N N . ARG A 1 174 ? 21.014 78.045 -11.760 1.00 10.63 171 ARG A N 1
ATOM 1090 C CA . ARG A 1 174 ? 19.930 77.265 -11.186 1.00 14.58 171 ARG A CA 1
ATOM 1091 C C . ARG A 1 174 ? 19.951 75.859 -11.770 1.00 15.16 171 ARG A C 1
ATOM 1092 O O . ARG A 1 174 ? 20.132 75.684 -12.978 1.00 15.18 171 ARG A O 1
ATOM 1100 N N . SER A 1 175 ? 19.752 74.856 -10.923 1.00 11.73 172 SER A N 1
ATOM 1101 C CA . SER A 1 175 ? 19.652 73.483 -11.389 1.00 12.25 172 SER A CA 1
ATOM 1102 C C . SER A 1 175 ? 18.396 72.846 -10.826 1.00 18.05 172 SER A C 1
ATOM 1103 O O . SER A 1 175 ? 18.126 72.939 -9.623 1.00 14.35 172 SER A O 1
ATOM 1106 N N . THR A 1 176 ? 17.635 72.190 -11.703 1.00 15.37 173 THR A N 1
ATOM 1107 C CA . THR A 1 176 ? 16.485 71.400 -11.289 1.00 17.27 173 THR A CA 1
ATOM 1108 C C . THR A 1 176 ? 16.723 69.906 -11.484 1.00 22.86 173 THR A C 1
ATOM 1109 O O . THR A 1 176 ? 15.776 69.113 -11.391 1.00 23.03 173 THR A O 1
ATOM 1113 N N . ASP A 1 177 ? 17.967 69.498 -11.742 1.00 15.47 174 ASP A N 1
ATOM 1114 C CA . ASP A 1 177 ? 18.278 68.086 -11.911 1.00 17.96 174 ASP A CA 1
ATOM 1115 C C . ASP A 1 177 ? 19.388 67.653 -10.968 1.00 19.07 174 ASP A C 1
ATOM 1116 O O . ASP A 1 177 ? 20.193 66.782 -11.303 1.00 16.91 174 ASP A O 1
ATOM 1121 N N . GLY A 1 178 ? 19.437 68.244 -9.775 1.00 16.46 175 GLY A N 1
ATOM 1122 C CA . GLY A 1 178 ? 20.429 67.817 -8.809 1.00 17.25 175 GLY A CA 1
ATOM 1123 C C . GLY A 1 178 ? 21.846 68.265 -9.101 1.00 20.39 175 GLY A C 1
ATOM 1124 O O . GLY A 1 178 ? 22.791 67.642 -8.621 1.00 15.94 175 GLY A O 1
ATOM 1125 N N . GLY A 1 179 ? 22.030 69.320 -9.882 1.00 14.69 176 GLY A N 1
ATOM 1126 C CA . GLY A 1 179 ? 23.374 69.755 -10.207 1.00 16.81 176 GLY A CA 1
ATOM 1127 C C . GLY A 1 179 ? 23.985 69.059 -11.400 1.00 17.52 176 GLY A C 1
ATOM 1128 O O . GLY A 1 179 ? 25.173 69.258 -11.675 1.00 20.16 176 GLY A O 1
ATOM 1129 N N . LYS A 1 180 ? 23.214 68.247 -12.121 1.00 16.39 177 LYS A N 1
ATOM 1130 C CA . LYS A 1 180 ? 23.748 67.647 -13.337 1.00 22.71 177 LYS A CA 1
ATOM 1131 C C . LYS A 1 180 ? 23.967 68.709 -14.408 1.00 18.72 177 LYS A C 1
ATOM 1132 O O . LYS A 1 180 ? 24.959 68.664 -15.147 1.00 18.84 177 LYS A O 1
ATOM 1138 N N . SER A 1 181 ? 23.056 69.673 -14.502 1.00 14.73 178 SER A N 1
ATOM 1139 C CA . SER A 1 181 ? 23.207 70.778 -15.431 1.00 13.07 178 SER A CA 1
ATOM 1140 C C . SER A 1 181 ? 22.706 72.046 -14.766 1.00 13.13 178 SER A C 1
ATOM 1141 O O . SER A 1 181 ? 21.892 72.008 -13.843 1.00 18.41 178 SER A O 1
ATOM 1144 N N . TRP A 1 182 ? 23.191 73.180 -15.269 1.00 12.13 179 TRP A N 1
ATOM 1145 C CA . TRP A 1 182 ? 22.903 74.484 -14.681 1.00 13.44 179 TRP A CA 1
ATOM 1146 C C . TRP A 1 182 ? 22.343 75.387 -15.759 1.00 16.86 179 TRP A C 1
ATOM 1147 O O . TRP A 1 182 ? 22.900 75.465 -16.859 1.00 18.86 179 TRP A O 1
ATOM 1158 N N . GLN A 1 183 ? 21.241 76.053 -15.453 1.00 11.30 180 GLN A N 1
ATOM 1159 C CA . GLN A 1 183 ? 20.641 76.991 -16.377 1.00 11.84 180 GLN A CA 1
ATOM 1160 C C . GLN A 1 183 ? 20.890 78.406 -15.873 1.00 19.62 180 GLN A C 1
ATOM 1161 O O . GLN A 1 183 ? 21.144 78.629 -14.686 1.00 16.24 180 GLN A O 1
ATOM 1167 N N . GLY A 1 184 ? 20.844 79.357 -16.786 1.00 19.55 181 GLY A N 1
ATOM 1168 C CA . GLY A 1 184 ? 21.187 80.719 -16.436 1.00 17.98 181 GLY A CA 1
ATOM 1169 C C . GLY A 1 184 ? 22.430 81.130 -17.196 1.00 19.51 181 GLY A C 1
ATOM 1170 O O . GLY A 1 184 ? 22.772 80.482 -18.175 1.00 19.52 181 GLY A O 1
ATOM 1171 N N . PRO A 1 185 ? 23.106 82.212 -16.768 1.00 16.41 182 PRO A N 1
ATOM 1172 C CA . PRO A 1 185 ? 22.840 82.944 -15.525 1.00 16.63 182 PRO A CA 1
ATOM 1173 C C . PRO A 1 185 ? 21.570 83.768 -15.547 1.00 17.92 182 PRO A C 1
ATOM 1174 O O . PRO A 1 185 ? 21.161 84.273 -16.608 1.00 17.17 182 PRO A O 1
ATOM 1178 N N . LEU A 1 186 ? 20.953 83.861 -14.372 1.00 13.47 183 LEU A N 1
ATOM 1179 C CA . LEU A 1 186 ? 19.916 84.834 -14.076 1.00 14.53 183 LEU A CA 1
ATOM 1180 C C . LEU A 1 186 ? 20.573 85.994 -13.358 1.00 22.75 183 LEU A C 1
ATOM 1181 O O . LEU A 1 186 ? 21.361 85.776 -12.433 1.00 22.73 183 LEU A O 1
ATOM 1186 N N . TYR A 1 187 ? 20.244 87.222 -13.760 1.00 16.52 184 TYR A N 1
ATOM 1187 C CA . TYR A 1 187 ? 20.862 88.378 -13.131 1.00 17.14 184 TYR A CA 1
ATOM 1188 C C . TYR A 1 187 ? 19.956 88.946 -12.049 1.00 17.79 184 TYR A C 1
ATOM 1189 O O . TYR A 1 187 ? 18.782 89.243 -12.326 1.00 19.47 184 TYR A O 1
ATOM 1198 N N . PRO A 1 188 ? 20.431 89.077 -10.812 1.00 16.36 185 PRO A N 1
ATOM 1199 C CA . PRO A 1 188 ? 19.627 89.729 -9.782 1.00 19.53 185 PRO A CA 1
ATOM 1200 C C . PRO A 1 188 ? 19.298 91.151 -10.196 1.00 16.89 185 PRO A C 1
ATOM 1201 O O . PRO A 1 188 ? 19.993 91.735 -11.044 1.00 13.20 185 PRO A O 1
ATOM 1205 N N . PRO A 1 189 ? 18.254 91.743 -9.631 1.00 20.31 186 PRO A N 1
ATOM 1206 C CA . PRO A 1 189 ? 17.971 93.145 -9.938 1.00 17.74 186 PRO A CA 1
ATOM 1207 C C . PRO A 1 189 ? 19.098 94.033 -9.441 1.00 20.93 186 PRO A C 1
ATOM 1208 O O . PRO A 1 189 ? 19.805 93.712 -8.480 1.00 17.80 186 PRO A O 1
ATOM 1212 N N . HIS A 1 190 ? 19.272 95.157 -10.118 1.00 18.58 187 HIS A N 1
ATOM 1213 C CA . HIS A 1 190 ? 19.986 96.264 -9.501 1.00 21.28 187 HIS A CA 1
ATOM 1214 C C . HIS A 1 190 ? 19.080 96.891 -8.445 1.00 22.42 187 HIS A C 1
ATOM 1215 O O . HIS A 1 190 ? 17.899 97.120 -8.702 1.00 21.90 187 HIS A O 1
ATOM 1222 N N . ILE A 1 191 ? 19.607 97.151 -7.259 1.00 19.38 188 ILE A N 1
ATOM 1223 C CA . ILE A 1 191 ? 18.795 97.750 -6.203 1.00 22.72 188 ILE A CA 1
ATOM 1224 C C . ILE A 1 191 ? 19.197 99.210 -6.034 1.00 22.45 188 ILE A C 1
ATOM 1225 O O . ILE A 1 191 ? 20.357 99.592 -6.241 1.00 20.99 188 ILE A O 1
ATOM 1230 N N . GLU A 1 192 ? 18.206 100.033 -5.679 1.00 24.75 189 GLU A N 1
ATOM 1231 C CA . GLU A 1 192 ? 18.381 101.485 -5.651 1.00 32.22 189 GLU A CA 1
ATOM 1232 C C . GLU A 1 192 ? 19.598 101.966 -4.867 1.00 24.75 189 GLU A C 1
ATOM 1233 O O . GLU A 1 192 ? 20.262 102.903 -5.334 1.00 26.19 189 GLU A O 1
ATOM 1239 N N . PRO A 1 193 ? 19.950 101.408 -3.706 1.00 24.43 190 PRO A N 1
ATOM 1240 C CA . PRO A 1 193 ? 21.133 101.922 -2.988 1.00 24.29 190 PRO A CA 1
ATOM 1241 C C . PRO A 1 193 ? 22.449 101.754 -3.729 1.00 23.02 190 PRO A C 1
ATOM 1242 O O . PRO A 1 193 ? 23.393 102.496 -3.441 1.00 24.48 190 PRO A O 1
ATOM 1246 N N . GLU A 1 194 ? 22.551 100.811 -4.661 1.00 18.58 191 GLU A N 1
ATOM 1247 C CA . GLU A 1 194 ? 23.809 100.510 -5.344 1.00 19.34 191 GLU A CA 1
ATOM 1248 C C . GLU A 1 194 ? 24.137 101.577 -6.386 1.00 19.58 191 GLU A C 1
ATOM 1249 O O . GLU A 1 194 ? 23.337 101.832 -7.288 1.00 24.43 191 GLU A O 1
ATOM 1255 N N . ILE A 1 195 ? 25.337 102.152 -6.303 1.00 22.84 192 ILE A N 1
ATOM 1256 C CA . ILE A 1 195 ? 25.694 103.232 -7.216 1.00 23.27 192 ILE A CA 1
ATOM 1257 C C . ILE A 1 195 ? 26.432 102.793 -8.472 1.00 24.28 192 ILE A C 1
ATOM 1258 O O . ILE A 1 195 ? 26.495 103.575 -9.428 1.00 21.42 192 ILE A O 1
ATOM 1263 N N . ASN A 1 196 ? 27.009 101.593 -8.496 1.00 21.83 193 ASN A N 1
ATOM 1264 C CA . ASN A 1 196 ? 27.930 101.231 -9.570 1.00 21.63 193 ASN A CA 1
ATOM 1265 C C . ASN A 1 196 ? 27.207 100.776 -10.838 1.00 18.11 193 ASN A C 1
ATOM 1266 O O . ASN A 1 196 ? 26.058 100.318 -10.809 1.00 21.86 193 ASN A O 1
ATOM 1271 N N . TYR A 1 197 ? 27.915 100.921 -11.963 1.00 18.82 194 TYR A N 1
ATOM 1272 C CA . TYR A 1 197 ? 27.630 100.234 -13.215 1.00 20.36 194 TYR A CA 1
ATOM 1273 C C . TYR A 1 197 ? 28.622 99.091 -13.402 1.00 19.70 194 TYR A C 1
ATOM 1274 O O . TYR A 1 197 ? 29.760 99.161 -12.932 1.00 20.63 194 TYR A O 1
ATOM 1283 N N . THR A 1 198 ? 28.186 98.039 -14.104 1.00 18.69 195 THR A N 1
ATOM 1284 C CA . THR A 1 198 ? 29.085 96.935 -14.433 1.00 18.36 195 THR A CA 1
ATOM 1285 C C . THR A 1 198 ? 30.119 97.357 -15.478 1.00 21.81 195 THR A C 1
ATOM 1286 O O . THR A 1 198 ? 30.014 98.403 -16.112 1.00 21.26 195 THR A O 1
ATOM 1290 N N . ALA A 1 199 ? 31.095 96.472 -15.714 1.00 18.11 196 ALA A N 1
ATOM 1291 C CA . ALA A 1 199 ? 32.077 96.737 -16.758 1.00 17.08 196 ALA A CA 1
ATOM 1292 C C . ALA A 1 199 ? 31.458 96.815 -18.150 1.00 23.64 196 ALA A C 1
ATOM 1293 O O . ALA A 1 199 ? 32.144 97.210 -19.101 1.00 22.83 196 ALA A O 1
ATOM 1303 N N . GLY A 1 201 ? 28.492 98.407 -18.681 1.00 20.74 198 GLY A N 1
ATOM 1304 C CA . GLY A 1 201 ? 27.613 99.559 -18.688 1.00 21.27 198 GLY A CA 1
ATOM 1305 C C . GLY A 1 201 ? 26.217 99.344 -18.149 1.00 28.89 198 GLY A C 1
ATOM 1306 O O . GLY A 1 201 ? 25.388 100.252 -18.267 1.00 27.79 198 GLY A O 1
ATOM 1307 N N . GLU A 1 202 ? 25.921 98.186 -17.571 1.00 23.01 199 GLU A N 1
ATOM 1308 C CA . GLU A 1 202 ? 24.606 97.946 -16.998 1.00 19.34 199 GLU A CA 1
ATOM 1309 C C . GLU A 1 202 ? 24.591 98.423 -15.551 1.00 25.64 199 GLU A C 1
ATOM 1310 O O . GLU A 1 202 ? 25.632 98.491 -14.894 1.00 22.30 199 GLU A O 1
ATOM 1316 N N . LYS A 1 203 ? 23.400 98.742 -15.046 1.00 19.61 200 LYS A N 1
ATOM 1317 C CA . LYS A 1 203 ? 23.290 98.975 -13.610 1.00 22.87 200 LYS A CA 1
ATOM 1318 C C . LYS A 1 203 ? 23.627 97.683 -12.876 1.00 22.66 200 LYS A C 1
ATOM 1319 O O . LYS A 1 203 ? 23.187 96.598 -13.266 1.00 21.06 200 LYS A O 1
ATOM 1325 N N . LEU A 1 204 ? 24.424 97.797 -11.821 1.00 17.92 201 LEU A N 1
ATOM 1326 C CA . LEU A 1 204 ? 25.065 96.603 -11.244 1.00 19.03 201 LEU A CA 1
ATOM 1327 C C . LEU A 1 204 ? 24.053 95.668 -10.586 1.00 14.87 201 LEU A C 1
ATOM 1328 O O . LEU A 1 204 ? 23.390 96.066 -9.619 1.00 15.20 201 LEU A O 1
ATOM 1333 N N . PRO A 1 205 ? 23.934 94.416 -11.036 1.00 16.95 202 PRO A N 1
ATOM 1334 C CA . PRO A 1 205 ? 23.085 93.445 -10.324 1.00 15.08 202 PRO A CA 1
ATOM 1335 C C . PRO A 1 205 ? 23.586 93.194 -8.906 1.00 16.69 202 PRO A C 1
ATOM 1336 O O . PRO A 1 205 ? 24.790 93.090 -8.664 1.00 14.33 202 PRO A O 1
ATOM 1340 N N . ALA A 1 206 ? 22.644 93.046 -7.974 1.00 15.26 203 ALA A N 1
ATOM 1341 C CA . ALA A 1 206 ? 23.013 92.753 -6.590 1.00 15.76 203 ALA A CA 1
ATOM 1342 C C . ALA A 1 206 ? 23.716 91.388 -6.471 1.00 16.17 203 ALA A C 1
ATOM 1343 O O . ALA A 1 206 ? 23.648 90.540 -7.356 1.00 14.91 203 ALA A O 1
ATOM 1345 N N . TYR A 1 207 ? 24.355 91.164 -5.321 1.00 12.44 204 TYR A N 1
ATOM 1346 C CA . TYR A 1 207 ? 25.290 90.046 -5.145 1.00 14.46 204 TYR A CA 1
ATOM 1347 C C . TYR A 1 207 ? 25.598 89.942 -3.655 1.00 13.85 204 TYR A C 1
ATOM 1348 O O . TYR A 1 207 ? 25.397 90.899 -2.902 1.00 14.33 204 TYR A O 1
ATOM 1357 N N . ASN A 1 208 ? 26.130 88.795 -3.242 1.00 12.99 205 ASN A N 1
ATOM 1358 C CA . ASN A 1 208 ? 26.832 88.741 -1.961 1.00 11.34 205 ASN A CA 1
ATOM 1359 C C . ASN A 1 208 ? 27.578 87.418 -1.854 1.00 15.39 205 ASN A C 1
ATOM 1360 O O . ASN A 1 208 ? 27.399 86.508 -2.670 1.00 16.05 205 ASN A O 1
ATOM 1365 N N . ARG A 1 209 ? 28.412 87.320 -0.821 1.00 12.77 206 ARG A N 1
ATOM 1366 C CA . ARG A 1 209 ? 28.792 86.025 -0.279 1.00 14.73 206 ARG A CA 1
ATOM 1367 C C . ARG A 1 209 ? 28.001 85.822 1.005 1.00 19.75 206 ARG A C 1
ATOM 1368 O O . ARG A 1 209 ? 28.012 86.691 1.884 1.00 13.92 206 ARG A O 1
ATOM 1376 N N . GLY A 1 210 ? 27.349 84.675 1.119 1.00 13.95 207 GLY A N 1
ATOM 1377 C CA . GLY A 1 210 ? 26.571 84.346 2.304 1.00 15.48 207 GLY A CA 1
ATOM 1378 C C . GLY A 1 210 ? 25.447 83.400 1.946 1.00 17.07 207 GLY A C 1
ATOM 1379 O O . GLY A 1 210 ? 25.117 83.203 0.779 1.00 14.08 207 GLY A O 1
ATOM 1380 N N . ALA A 1 211 ? 24.861 82.801 2.983 1.00 12.86 208 ALA A N 1
ATOM 1381 C CA . ALA A 1 211 ? 23.778 81.851 2.781 1.00 13.00 208 ALA A CA 1
ATOM 1382 C C . ALA A 1 211 ? 22.447 82.568 2.578 1.00 17.02 208 ALA A C 1
ATOM 1383 O O . ALA A 1 211 ? 22.114 83.518 3.307 1.00 14.64 208 ALA A O 1
ATOM 1393 N N . TYR A 1 213 ? 18.227 81.708 2.565 1.00 14.95 210 TYR A N 1
ATOM 1394 C CA . TYR A 1 213 ? 17.457 80.811 3.420 1.00 15.62 210 TYR A CA 1
ATOM 1395 C C . TYR A 1 213 ? 16.055 80.660 2.840 1.00 14.50 210 TYR A C 1
ATOM 1396 O O . TYR A 1 213 ? 15.441 81.639 2.404 1.00 14.76 210 TYR A O 1
ATOM 1405 N N . GLU A 1 214 ? 15.569 79.427 2.794 1.00 10.21 211 GLU A N 1
ATOM 1406 C CA . GLU A 1 214 ? 14.210 79.172 2.326 1.00 12.55 211 GLU A CA 1
ATOM 1407 C C . GLU A 1 214 ? 13.278 79.280 3.535 1.00 12.03 211 GLU A C 1
ATOM 1408 O O . GLU A 1 214 ? 13.331 78.449 4.440 1.00 15.46 211 GLU A O 1
ATOM 1414 N N . GLY A 1 215 ? 12.440 80.303 3.565 1.00 20.73 212 GLY A N 1
ATOM 1415 C CA . GLY A 1 215 ? 11.537 80.461 4.688 1.00 23.19 212 GLY A CA 1
ATOM 1416 C C . GLY A 1 215 ? 10.489 79.359 4.733 1.00 26.55 212 GLY A C 1
ATOM 1417 O O . GLY A 1 215 ? 10.283 78.610 3.778 1.00 22.08 212 GLY A O 1
ATOM 1418 N N . LYS A 1 216 ? 9.802 79.265 5.878 1.00 31.66 213 LYS A N 1
ATOM 1419 C CA . LYS A 1 216 ? 8.846 78.174 6.062 1.00 34.08 213 LYS A CA 1
ATOM 1420 C C . LYS A 1 216 ? 7.720 78.238 5.034 1.00 26.92 213 LYS A C 1
ATOM 1421 O O . LYS A 1 216 ? 7.161 77.201 4.665 1.00 29.33 213 LYS A O 1
ATOM 1423 N N . ASN A 1 217 ? 7.403 79.425 4.524 1.00 23.90 214 ASN A N 1
ATOM 1424 C CA . ASN A 1 217 ? 6.366 79.545 3.512 1.00 26.98 214 ASN A CA 1
ATOM 1425 C C . ASN A 1 217 ? 6.892 79.361 2.094 1.00 27.58 214 ASN A C 1
ATOM 1426 O O . ASN A 1 217 ? 6.149 79.594 1.140 1.00 28.59 214 ASN A O 1
ATOM 1431 N N . GLY A 1 218 ? 8.150 78.948 1.934 1.00 19.58 215 GLY A N 1
ATOM 1432 C CA . GLY A 1 218 ? 8.724 78.723 0.618 1.00 24.36 215 GLY A CA 1
ATOM 1433 C C . GLY A 1 218 ? 9.354 79.947 -0.025 1.00 20.73 215 GLY A C 1
ATOM 1434 O O . GLY A 1 218 ? 9.979 79.825 -1.088 1.00 24.68 215 GLY A O 1
ATOM 1435 N N . ARG A 1 219 ? 9.197 81.117 0.576 1.00 17.78 216 ARG A N 1
ATOM 1436 C CA . ARG A 1 219 ? 9.863 82.314 0.089 1.00 21.79 216 ARG A CA 1
ATOM 1437 C C . ARG A 1 219 ? 11.369 82.221 0.371 1.00 17.81 216 ARG A C 1
ATOM 1438 O O . ARG A 1 219 ? 11.786 81.649 1.378 1.00 25.62 216 ARG A O 1
ATOM 1446 N N . ILE A 1 220 ? 12.194 82.741 -0.542 1.00 15.34 217 ILE A N 1
ATOM 1447 C CA . ILE A 1 220 ? 13.653 82.693 -0.376 1.00 13.12 217 ILE A CA 1
ATOM 1448 C C . ILE A 1 220 ? 14.151 84.063 0.057 1.00 16.60 217 ILE A C 1
ATOM 1449 O O . ILE A 1 220 ? 13.884 85.067 -0.615 1.00 19.30 217 ILE A O 1
ATOM 1454 N N . LEU A 1 221 ? 14.913 84.088 1.144 1.00 15.86 218 LEU A N 1
ATOM 1455 C CA . LEU A 1 221 ? 15.504 85.291 1.714 1.00 14.54 218 LEU A CA 1
ATOM 1456 C C . LEU A 1 221 ? 16.957 85.393 1.276 1.00 14.94 218 LEU A C 1
ATOM 1457 O O . LEU A 1 221 ? 17.682 84.402 1.296 1.00 11.23 218 LEU A O 1
ATOM 1462 N N . TRP A 1 222 ? 17.390 86.596 0.913 1.00 13.32 219 TRP A N 1
ATOM 1463 C CA . TRP A 1 222 ? 18.765 86.801 0.462 1.00 14.21 219 TRP A CA 1
ATOM 1464 C C . TRP A 1 222 ? 19.194 88.189 0.904 1.00 14.78 219 TRP A C 1
ATOM 1465 O O . TRP A 1 222 ? 18.604 89.183 0.464 1.00 18.24 219 TRP A O 1
ATOM 1476 N N . VAL A 1 223 ? 20.199 88.277 1.769 1.00 11.00 220 VAL A N 1
ATOM 1477 C CA . VAL A 1 223 ? 20.723 89.584 2.169 1.00 16.39 220 VAL A CA 1
ATOM 1478 C C . VAL A 1 223 ? 21.922 89.921 1.288 1.00 14.95 220 VAL A C 1
ATOM 1479 O O . VAL A 1 223 ? 22.955 89.238 1.337 1.00 14.39 220 VAL A O 1
ATOM 1483 N N . VAL A 1 224 ? 21.788 90.984 0.497 1.00 12.25 221 VAL A N 1
ATOM 1484 C CA . VAL A 1 224 ? 22.788 91.359 -0.500 1.00 13.44 221 VAL A CA 1
ATOM 1485 C C . VAL A 1 224 ? 23.523 92.611 -0.039 1.00 15.08 221 VAL A C 1
ATOM 1486 O O . VAL A 1 224 ? 23.102 93.322 0.875 1.00 16.77 221 VAL A O 1
ATOM 1490 N N . ALA A 1 225 ? 24.650 92.870 -0.688 1.00 13.47 222 ALA A N 1
ATOM 1491 C CA . ALA A 1 225 ? 25.480 94.025 -0.398 1.00 15.88 222 ALA A CA 1
ATOM 1492 C C . ALA A 1 225 ? 25.288 95.054 -1.495 1.00 18.97 222 ALA A C 1
ATOM 1493 O O . ALA A 1 225 ? 25.004 94.707 -2.643 1.00 17.39 222 ALA A O 1
ATOM 1495 N N . ALA A 1 226 ? 25.454 96.328 -1.142 1.00 17.02 223 ALA A N 1
ATOM 1496 C CA . ALA A 1 226 ? 25.402 97.378 -2.153 1.00 15.26 223 ALA A CA 1
ATOM 1497 C C . ALA A 1 226 ? 26.371 98.484 -1.766 1.00 20.52 223 ALA A C 1
ATOM 1498 O O . ALA A 1 226 ? 26.468 98.847 -0.588 1.00 17.34 223 ALA A O 1
ATOM 1500 N N . THR A 1 227 ? 27.108 98.989 -2.757 1.00 18.06 224 THR A N 1
ATOM 1501 C CA . THR A 1 227 ? 27.952 100.163 -2.557 1.00 17.76 224 THR A CA 1
ATOM 1502 C C . THR A 1 227 ? 27.050 101.387 -2.600 1.00 22.75 224 THR A C 1
ATOM 1503 O O . THR A 1 227 ? 26.418 101.645 -3.628 1.00 21.19 224 THR A O 1
ATOM 1507 N N . ASP A 1 228 ? 26.966 102.118 -1.489 1.00 17.98 225 ASP A N 1
ATOM 1508 C CA . ASP A 1 228 ? 26.095 103.279 -1.407 1.00 21.08 225 ASP A CA 1
ATOM 1509 C C . ASP A 1 228 ? 26.842 104.595 -1.242 1.00 28.43 225 ASP A C 1
ATOM 1510 O O . ASP A 1 228 ? 26.203 105.645 -1.188 1.00 30.68 225 ASP A O 1
ATOM 1515 N N . ARG A 1 229 ? 28.169 104.569 -1.190 1.00 30.12 226 ARG A N 1
ATOM 1516 C CA . ARG A 1 229 ? 28.982 105.776 -1.197 1.00 32.98 226 ARG A CA 1
ATOM 1517 C C . ARG A 1 229 ? 30.294 105.427 -1.877 1.00 26.59 226 ARG A C 1
ATOM 1518 O O . ARG A 1 229 ? 30.805 104.318 -1.706 1.00 28.38 226 ARG A O 1
ATOM 1526 N N . GLN A 1 230 ? 30.834 106.371 -2.641 1.00 25.85 227 GLN A N 1
ATOM 1527 C CA . GLN A 1 230 ? 32.009 106.042 -3.434 1.00 31.16 227 GLN A CA 1
ATOM 1528 C C . GLN A 1 230 ? 33.315 106.419 -2.746 1.00 38.79 227 GLN A C 1
ATOM 1529 O O . GLN A 1 230 ? 34.279 105.648 -2.803 1.00 44.48 227 GLN A O 1
ATOM 1535 N N . SER A 1 231 ? 33.379 107.590 -2.114 1.00 34.43 228 SER A N 1
ATOM 1536 C CA . SER A 1 231 ? 34.598 108.006 -1.417 1.00 41.38 228 SER A CA 1
ATOM 1537 C C . SER A 1 231 ? 34.279 108.670 -0.083 1.00 47.75 228 SER A C 1
ATOM 1538 O O . SER A 1 231 ? 33.683 109.744 -0.040 1.00 55.49 228 SER A O 1
ATOM 1541 N N . PRO A 1 232 ? 34.664 108.012 1.019 1.00 45.70 229 PRO A N 1
ATOM 1542 C CA . PRO A 1 232 ? 35.272 106.681 0.953 1.00 43.52 229 PRO A CA 1
ATOM 1543 C C . PRO A 1 232 ? 34.221 105.594 0.671 1.00 40.97 229 PRO A C 1
ATOM 1544 O O . PRO A 1 232 ? 33.038 105.814 0.940 1.00 38.56 229 PRO A O 1
ATOM 1548 N N . ASN A 1 233 ? 34.656 104.469 0.104 1.00 40.35 230 ASN A N 1
ATOM 1549 C CA . ASN A 1 233 ? 33.760 103.356 -0.197 1.00 37.98 230 ASN A CA 1
ATOM 1550 C C . ASN A 1 233 ? 32.958 102.949 1.039 1.00 25.22 230 ASN A C 1
ATOM 1551 O O . ASN A 1 233 ? 33.507 102.820 2.135 1.00 27.92 230 ASN A O 1
ATOM 1556 N N . LYS A 1 234 ? 31.648 102.780 0.868 1.00 24.23 231 LYS A N 1
ATOM 1557 C CA . LYS A 1 234 ? 30.815 102.214 1.923 1.00 23.06 231 LYS A CA 1
ATOM 1558 C C . LYS A 1 234 ? 29.794 101.269 1.310 1.00 23.85 231 LYS A C 1
ATOM 1559 O O . LYS A 1 234 ? 29.265 101.532 0.224 1.00 24.46 231 LYS A O 1
ATOM 1565 N N . THR A 1 235 ? 29.519 100.172 2.014 1.00 20.38 232 THR A N 1
ATOM 1566 C CA . THR A 1 235 ? 28.476 99.236 1.628 1.00 19.10 232 THR A CA 1
ATOM 1567 C C . THR A 1 235 ? 27.457 99.089 2.748 1.00 19.67 232 THR A C 1
ATOM 1568 O O . THR A 1 235 ? 27.765 99.285 3.938 1.00 16.30 232 THR A O 1
ATOM 1572 N N . SER A 1 236 ? 26.238 98.730 2.351 1.00 17.06 233 SER A N 1
ATOM 1573 C CA . SER A 1 236 ? 25.149 98.425 3.273 1.00 18.82 233 SER A CA 1
ATOM 1574 C C . SER A 1 236 ? 24.465 97.140 2.813 1.00 14.64 233 SER A C 1
ATOM 1575 O O . SER A 1 236 ? 24.648 96.695 1.677 1.00 15.89 233 SER A O 1
ATOM 1578 N N . ASN A 1 237 ? 23.672 96.547 3.706 1.00 22.84 234 ASN A N 1
ATOM 1579 C CA . ASN A 1 237 ? 22.964 95.302 3.441 1.00 19.70 234 ASN A CA 1
ATOM 1580 C C . ASN A 1 237 ? 21.470 95.561 3.291 1.00 17.95 234 ASN A C 1
ATOM 1581 O O . ASN A 1 237 ? 20.897 96.437 3.958 1.00 19.76 234 ASN A O 1
ATOM 1586 N N . HIS A 1 238 ? 20.850 94.759 2.433 1.00 16.19 235 HIS A N 1
ATOM 1587 C CA . HIS A 1 238 ? 19.463 94.907 2.024 1.00 16.41 235 HIS A CA 1
ATOM 1588 C C . HIS A 1 238 ? 18.896 93.512 1.801 1.00 19.33 235 HIS A C 1
ATOM 1589 O O . HIS A 1 238 ? 19.597 92.630 1.301 1.00 18.73 235 HIS A O 1
ATOM 1596 N N . LEU A 1 239 ? 17.649 93.304 2.213 1.00 16.25 236 LEU A N 1
ATOM 1597 C CA . LEU A 1 239 ? 17.001 92.006 2.061 1.00 16.59 236 LEU A CA 1
ATOM 1598 C C . LEU A 1 239 ? 16.254 91.936 0.731 1.00 18.76 236 LEU A C 1
ATOM 1599 O O . LEU A 1 239 ? 15.377 92.767 0.459 1.00 24.04 236 LEU A O 1
ATOM 1604 N N . LEU A 1 240 ? 16.589 90.941 -0.082 1.00 14.72 237 LEU A N 1
ATOM 1605 C CA . LEU A 1 240 ? 15.786 90.569 -1.233 1.00 17.98 237 LEU A CA 1
ATOM 1606 C C . LEU A 1 240 ? 14.972 89.324 -0.909 1.00 20.83 237 LEU A C 1
ATOM 1607 O O . LEU A 1 240 ? 15.364 88.485 -0.093 1.00 15.09 237 LEU A O 1
ATOM 1612 N N . ILE A 1 241 ? 13.839 89.201 -1.577 1.00 19.00 238 ILE A N 1
ATOM 1613 C CA . ILE A 1 241 ? 12.938 88.081 -1.378 1.00 16.80 238 ILE A CA 1
ATOM 1614 C C . ILE A 1 241 ? 12.512 87.559 -2.742 1.00 21.16 238 ILE A C 1
ATOM 1615 O O . ILE A 1 241 ? 12.194 88.346 -3.641 1.00 20.43 238 ILE A O 1
ATOM 1620 N N . SER A 1 242 ? 12.507 86.235 -2.901 1.00 17.37 239 SER A N 1
ATOM 1621 C CA . SER A 1 242 ? 12.021 85.604 -4.117 1.00 14.69 239 SER A CA 1
ATOM 1622 C C . SER A 1 242 ? 10.802 84.751 -3.792 1.00 20.03 239 SER A C 1
ATOM 1623 O O . SER A 1 242 ? 10.870 83.886 -2.917 1.00 18.81 239 SER A O 1
ATOM 1626 N N . ASP A 1 243 ? 9.701 84.972 -4.519 1.00 16.87 240 ASP A N 1
ATOM 1627 C CA . ASP A 1 243 ? 8.517 84.133 -4.397 1.00 21.14 240 ASP A CA 1
ATOM 1628 C C . ASP A 1 243 ? 8.383 83.137 -5.537 1.00 22.46 240 ASP A C 1
ATOM 1629 O O . ASP A 1 243 ? 7.330 82.504 -5.668 1.00 22.46 240 ASP A O 1
ATOM 1634 N N . ASP A 1 244 ? 9.406 82.989 -6.369 1.00 15.11 241 ASP A N 1
ATOM 1635 C CA . ASP A 1 244 ? 9.324 82.029 -7.465 1.00 22.45 241 ASP A CA 1
ATOM 1636 C C . ASP A 1 244 ? 10.550 81.136 -7.500 1.00 18.73 241 ASP A C 1
ATOM 1637 O O . ASP A 1 244 ? 11.025 80.746 -8.573 1.00 20.71 241 ASP A O 1
ATOM 1642 N N . LYS A 1 245 ? 11.068 80.786 -6.319 1.00 20.56 242 LYS A N 1
ATOM 1643 C CA . LYS A 1 245 ? 12.170 79.828 -6.181 1.00 21.02 242 LYS A CA 1
ATOM 1644 C C . LYS A 1 245 ? 13.433 80.304 -6.903 1.00 14.71 242 LYS A C 1
ATOM 1645 O O . LYS A 1 245 ? 14.173 79.520 -7.509 1.00 20.91 242 LYS A O 1
ATOM 1651 N N . GLY A 1 246 ? 13.697 81.602 -6.824 1.00 16.04 243 GLY A N 1
ATOM 1652 C CA . GLY A 1 246 ? 14.936 82.149 -7.335 1.00 19.02 243 GLY A CA 1
ATOM 1653 C C . GLY A 1 246 ? 14.929 82.615 -8.776 1.00 24.72 243 GLY A C 1
ATOM 1654 O O . GLY A 1 246 ? 15.995 82.970 -9.286 1.00 23.82 243 GLY A O 1
ATOM 1655 N N . LEU A 1 247 ? 13.777 82.621 -9.458 1.00 19.30 244 LEU A N 1
ATOM 1656 C CA . LEU A 1 247 ? 13.760 83.167 -10.814 1.00 18.67 244 LEU A CA 1
ATOM 1657 C C . LEU A 1 247 ? 13.861 84.688 -10.794 1.00 18.16 244 LEU A C 1
ATOM 1658 O O . LEU A 1 247 ? 14.576 85.280 -11.614 1.00 22.66 244 LEU A O 1
ATOM 1663 N N . THR A 1 248 ? 13.196 85.337 -9.845 1.00 18.12 245 THR A N 1
ATOM 1664 C CA . THR A 1 248 ? 13.238 86.791 -9.735 1.00 20.03 245 THR A CA 1
ATOM 1665 C C . THR A 1 248 ? 13.268 87.181 -8.267 1.00 18.71 245 THR A C 1
ATOM 1666 O O . THR A 1 248 ? 12.878 86.408 -7.393 1.00 21.58 245 THR A O 1
ATOM 1670 N N . TRP A 1 249 ? 13.704 88.415 -8.011 1.00 17.55 246 TRP A N 1
ATOM 1671 C CA . TRP A 1 249 ? 13.894 88.947 -6.669 1.00 20.96 246 TRP A CA 1
ATOM 1672 C C . TRP A 1 249 ? 13.213 90.301 -6.550 1.00 24.60 246 TRP A C 1
ATOM 1673 O O . TRP A 1 249 ? 13.234 91.095 -7.491 1.00 20.67 246 TRP A O 1
ATOM 1684 N N . LYS A 1 250 ? 12.630 90.565 -5.381 1.00 17.17 247 LYS A N 1
ATOM 1685 C CA . LYS A 1 250 ? 12.064 91.866 -5.057 1.00 28.01 247 LYS A CA 1
ATOM 1686 C C . LYS A 1 250 ? 12.757 92.434 -3.824 1.00 25.36 247 LYS A C 1
ATOM 1687 O O . LYS A 1 250 ? 13.002 91.714 -2.850 1.00 22.25 247 LYS A O 1
ATOM 1693 N N . TYR A 1 251 ? 13.069 93.729 -3.875 1.00 20.76 248 TYR A N 1
ATOM 1694 C CA . TYR A 1 251 ? 13.608 94.429 -2.716 1.00 19.29 248 TYR A CA 1
ATOM 1695 C C . TYR A 1 251 ? 12.589 94.449 -1.583 1.00 26.22 248 TYR A C 1
ATOM 1696 O O . TYR A 1 251 ? 11.433 94.818 -1.782 1.00 26.48 248 TYR A O 1
ATOM 1705 N N . SER A 1 252 ? 13.009 94.054 -0.386 1.00 22.49 249 SER A N 1
ATOM 1706 C CA . SER A 1 252 ? 12.118 94.069 0.764 1.00 19.96 249 SER A CA 1
ATOM 1707 C C . SER A 1 252 ? 12.427 95.227 1.705 1.00 25.33 249 SER A C 1
ATOM 1708 O O . SER A 1 252 ? 11.551 96.057 1.959 1.00 29.56 249 SER A O 1
ATOM 1711 N N . ALA A 1 253 ? 13.659 95.325 2.219 1.00 22.19 250 ALA A N 1
ATOM 1712 C CA . ALA A 1 253 ? 13.971 96.323 3.244 1.00 21.66 250 ALA A CA 1
ATOM 1713 C C . ALA A 1 253 ? 15.475 96.459 3.464 1.00 23.23 250 ALA A C 1
ATOM 1714 O O . ALA A 1 253 ? 16.217 95.495 3.251 1.00 21.51 250 ALA A O 1
ATOM 1716 N N . PRO A 1 254 ? 15.958 97.623 3.908 1.00 24.13 251 PRO A N 1
ATOM 1717 C CA . PRO A 1 254 ? 17.359 97.719 4.338 1.00 21.00 251 PRO A CA 1
ATOM 1718 C C . PRO A 1 254 ? 17.589 96.892 5.595 1.00 26.33 251 PRO A C 1
ATOM 1719 O O . PRO A 1 254 ? 16.735 96.830 6.487 1.00 21.84 251 PRO A O 1
ATOM 1723 N N . VAL A 1 255 ? 18.755 96.255 5.660 1.00 20.63 252 VAL A N 1
ATOM 1724 C CA . VAL A 1 255 ? 19.103 95.357 6.767 1.00 21.83 252 VAL A CA 1
ATOM 1725 C C . VAL A 1 255 ? 20.080 96.004 7.739 1.00 18.79 252 VAL A C 1
ATOM 1726 O O . VAL A 1 255 ? 19.914 95.911 8.955 1.00 18.00 252 VAL A O 1
ATOM 1730 N N . ALA A 1 256 ? 21.137 96.625 7.227 1.00 21.66 253 ALA A N 1
ATOM 1731 C CA . ALA A 1 256 ? 22.122 97.279 8.081 1.00 21.47 253 ALA A CA 1
ATOM 1732 C C . ALA A 1 256 ? 22.763 98.394 7.275 1.00 24.44 253 ALA A C 1
ATOM 1733 O O . ALA A 1 256 ? 23.317 98.143 6.200 1.00 23.62 253 ALA A O 1
ATOM 1735 N N . VAL A 1 257 ? 22.653 99.621 7.782 1.00 24.59 254 VAL A N 1
ATOM 1736 C CA . VAL A 1 257 ? 23.186 100.819 7.133 1.00 25.16 254 VAL A CA 1
ATOM 1737 C C . VAL A 1 257 ? 23.769 101.710 8.221 1.00 27.49 254 VAL A C 1
ATOM 1738 O O . VAL A 1 257 ? 23.167 101.879 9.289 1.00 26.57 254 VAL A O 1
ATOM 1742 N N . ASP A 1 258 ? 24.942 102.278 7.958 1.00 22.45 255 ASP A N 1
ATOM 1743 C CA . ASP A 1 258 ? 25.554 103.205 8.896 1.00 25.66 255 ASP A CA 1
ATOM 1744 C C . ASP A 1 258 ? 26.263 104.300 8.119 1.00 30.04 255 ASP A C 1
ATOM 1745 O O . ASP A 1 258 ? 26.676 104.096 6.980 1.00 26.81 255 ASP A O 1
ATOM 1750 N N . GLU A 1 259 ? 26.436 105.459 8.762 1.00 27.15 256 GLU A N 1
ATOM 1751 C CA . GLU A 1 259 ? 27.130 106.564 8.102 1.00 30.92 256 GLU A CA 1
ATOM 1752 C C . GLU A 1 259 ? 28.600 106.254 7.871 1.00 24.42 256 GLU A C 1
ATOM 1753 O O . GLU A 1 259 ? 29.182 106.739 6.895 1.00 27.12 256 GLU A O 1
ATOM 1759 N N . LYS A 1 260 ? 29.220 105.474 8.750 1.00 25.54 257 LYS A N 1
ATOM 1760 C CA . LYS A 1 260 ? 30.644 105.179 8.617 1.00 30.61 257 LYS A CA 1
ATOM 1761 C C . LYS A 1 260 ? 30.950 103.703 8.437 1.00 26.28 257 LYS A C 1
ATOM 1762 O O . LYS A 1 260 ? 31.810 103.357 7.634 1.00 27.70 257 LYS A O 1
ATOM 1768 N N . VAL A 1 261 ? 30.283 102.829 9.178 1.00 22.99 258 VAL A N 1
ATOM 1769 C CA . VAL A 1 261 ? 30.596 101.404 9.158 1.00 22.85 258 VAL A CA 1
ATOM 1770 C C . VAL A 1 261 ? 29.992 100.768 7.906 1.00 19.31 258 VAL A C 1
ATOM 1771 O O . VAL A 1 261 ? 28.836 101.040 7.556 1.00 21.95 258 VAL A O 1
ATOM 1775 N N . SER A 1 262 ? 30.773 99.911 7.227 1.00 15.68 259 SER A N 1
ATOM 1776 C CA . SER A 1 262 ? 30.285 99.162 6.070 1.00 19.94 259 SER A CA 1
ATOM 1777 C C . SER A 1 262 ? 29.776 97.792 6.506 1.00 21.24 259 SER A C 1
ATOM 1778 O O . SER A 1 262 ? 30.313 97.182 7.435 1.00 20.22 259 SER A O 1
ATOM 1781 N N . PHE A 1 263 ? 28.745 97.316 5.829 1.00 18.66 260 PHE A N 1
ATOM 1782 C CA . PHE A 1 263 ? 28.236 95.960 5.992 1.00 16.55 260 PHE A CA 1
ATOM 1783 C C . PHE A 1 263 ? 28.295 95.313 4.618 1.00 17.55 260 PHE A C 1
ATOM 1784 O O . PHE A 1 263 ? 27.837 95.911 3.640 1.00 17.08 260 PHE A O 1
ATOM 1792 N N . ASN A 1 264 ? 28.906 94.131 4.527 1.00 13.68 261 ASN A N 1
ATOM 1793 C CA . ASN A 1 264 ? 29.023 93.502 3.213 1.00 12.36 261 ASN A CA 1
ATOM 1794 C C . ASN A 1 264 ? 28.555 92.052 3.272 1.00 14.17 261 ASN A C 1
ATOM 1795 O O . ASN A 1 264 ? 27.357 91.788 3.101 1.00 16.67 261 ASN A O 1
ATOM 1800 N N . GLU A 1 265 ? 29.450 91.103 3.534 1.00 11.35 262 GLU A N 1
ATOM 1801 C CA . GLU A 1 265 ? 29.063 89.687 3.451 1.00 10.72 262 GLU A CA 1
ATOM 1802 C C . GLU A 1 265 ? 28.089 89.318 4.571 1.00 14.56 262 GLU A C 1
ATOM 1803 O O . GLU A 1 265 ? 28.319 89.643 5.738 1.00 17.98 262 GLU A O 1
ATOM 1809 N N . ALA A 1 266 ? 26.990 88.655 4.217 1.00 13.91 263 ALA A N 1
ATOM 1810 C CA . ALA A 1 266 ? 25.909 88.419 5.168 1.00 12.53 263 ALA A CA 1
ATOM 1811 C C . ALA A 1 266 ? 25.265 87.076 4.885 1.00 17.81 263 ALA A C 1
ATOM 1812 O O . ALA A 1 266 ? 24.975 86.765 3.726 1.00 13.43 263 ALA A O 1
ATOM 1814 N N . SER A 1 267 ? 25.037 86.289 5.936 1.00 14.93 264 SER A N 1
ATOM 1815 C CA . SER A 1 267 ? 24.206 85.089 5.852 1.00 15.98 264 SER A CA 1
ATOM 1816 C C . SER A 1 267 ? 22.884 85.348 6.556 1.00 19.58 264 SER A C 1
ATOM 1817 O O . SER A 1 267 ? 22.856 85.981 7.614 1.00 15.66 264 SER A O 1
ATOM 1820 N N . VAL A 1 268 ? 21.792 84.854 5.988 1.00 15.82 265 VAL A N 1
ATOM 1821 C CA . VAL A 1 268 ? 20.471 85.129 6.533 1.00 14.49 265 VAL A CA 1
ATOM 1822 C C . VAL A 1 268 ? 19.886 83.826 7.058 1.00 15.03 265 VAL A C 1
ATOM 1823 O O . VAL A 1 268 ? 20.273 82.731 6.630 1.00 15.73 265 VAL A O 1
ATOM 1827 N N . TYR A 1 269 ? 18.964 83.947 8.014 1.00 14.45 266 TYR A N 1
ATOM 1828 C CA . TYR A 1 269 ? 18.413 82.790 8.708 1.00 15.04 266 TYR A CA 1
ATOM 1829 C C . TYR A 1 269 ? 17.002 83.123 9.194 1.00 15.55 266 TYR A C 1
ATOM 1830 O O . TYR A 1 269 ? 16.728 84.259 9.582 1.00 20.45 266 TYR A O 1
ATOM 1839 N N . GLU A 1 270 ? 16.103 82.143 9.155 1.00 15.75 267 GLU A N 1
ATOM 1840 C CA . GLU A 1 270 ? 14.770 82.301 9.725 1.00 16.03 267 GLU A CA 1
ATOM 1841 C C . GLU A 1 270 ? 14.638 81.369 10.913 1.00 19.39 267 GLU A C 1
ATOM 1842 O O . GLU A 1 270 ? 14.912 80.167 10.792 1.00 18.68 267 GLU A O 1
ATOM 1848 N N . THR A 1 271 ? 14.206 81.919 12.055 1.00 20.00 268 THR A N 1
ATOM 1849 C CA . THR A 1 271 ? 14.110 81.136 13.280 1.00 18.73 268 THR A CA 1
ATOM 1850 C C . THR A 1 271 ? 12.789 80.374 13.323 1.00 21.37 268 THR A C 1
ATOM 1851 O O . THR A 1 271 ? 11.869 80.670 12.553 1.00 18.20 268 THR A O 1
ATOM 1855 N N . PRO A 1 272 ? 12.667 79.380 14.213 1.00 19.54 269 PRO A N 1
ATOM 1856 C CA . PRO A 1 272 ? 11.389 78.650 14.296 1.00 24.91 269 PRO A CA 1
ATOM 1857 C C . PRO A 1 272 ? 10.205 79.549 14.590 1.00 25.34 269 PRO A C 1
ATOM 1858 O O . PRO A 1 272 ? 9.118 79.318 14.046 1.00 23.15 269 PRO A O 1
ATOM 1862 N N . LYS A 1 273 ? 10.381 80.600 15.384 1.00 23.62 270 LYS A N 1
ATOM 1863 C CA . LYS A 1 273 ? 9.275 81.523 15.619 1.00 28.75 270 LYS A CA 1
ATOM 1864 C C . LYS A 1 273 ? 9.080 82.532 14.490 1.00 31.94 270 LYS A C 1
ATOM 1865 O O . LYS A 1 273 ? 8.129 83.324 14.546 1.00 30.38 270 LYS A O 1
ATOM 1871 N N . GLY A 1 274 ? 9.927 82.515 13.466 1.00 27.65 271 GLY A N 1
ATOM 1872 C CA . GLY A 1 274 ? 9.710 83.326 12.284 1.00 24.35 271 GLY A CA 1
ATOM 1873 C C . GLY A 1 274 ? 10.467 84.633 12.236 1.00 25.37 271 GLY A C 1
ATOM 1874 O O . GLY A 1 274 ? 10.209 85.447 11.335 1.00 21.59 271 GLY A O 1
ATOM 1875 N N . ASP A 1 275 ? 11.371 84.877 13.183 1.00 19.96 272 ASP A N 1
ATOM 1876 C CA . ASP A 1 275 ? 12.275 86.010 13.068 1.00 19.98 272 ASP A CA 1
ATOM 1877 C C . ASP A 1 275 ? 13.230 85.775 11.904 1.00 24.58 272 ASP A C 1
ATOM 1878 O O . ASP A 1 275 ? 13.640 84.639 11.636 1.00 23.66 272 ASP A O 1
ATOM 1883 N N . VAL A 1 276 ? 13.565 86.853 11.205 1.00 21.67 273 VAL A N 1
ATOM 1884 C CA . VAL A 1 276 ? 14.595 86.857 10.169 1.00 19.70 273 VAL A CA 1
ATOM 1885 C C . VAL A 1 276 ? 15.844 87.498 10.767 1.00 22.59 273 VAL A C 1
ATOM 1886 O O . VAL A 1 276 ? 15.808 88.656 11.203 1.00 24.92 273 VAL A O 1
ATOM 1890 N N . VAL A 1 277 ? 16.951 86.763 10.773 1.00 18.94 274 VAL A N 1
ATOM 1891 C CA . VAL A 1 277 ? 18.204 87.215 11.365 1.00 15.73 274 VAL A CA 1
ATOM 1892 C C . VAL A 1 277 ? 19.286 87.233 10.293 1.00 21.21 274 VAL A C 1
ATOM 1893 O O . VAL A 1 277 ? 19.392 86.292 9.499 1.00 18.98 274 VAL A O 1
ATOM 1897 N N . ALA A 1 278 ? 20.085 88.301 10.266 1.00 17.70 275 ALA A N 1
ATOM 1898 C CA . ALA A 1 278 ? 21.223 88.407 9.352 1.00 19.25 275 ALA A CA 1
ATOM 1899 C C . ALA A 1 278 ? 22.517 88.551 10.144 1.00 14.52 275 ALA A C 1
ATOM 1900 O O . ALA A 1 278 ? 22.605 89.392 11.043 1.00 16.03 275 ALA A O 1
ATOM 1902 N N . PHE A 1 279 ? 23.529 87.749 9.791 1.00 15.94 276 PHE A N 1
ATOM 1903 C CA . PHE A 1 279 ? 24.828 87.756 10.459 1.00 15.62 276 PHE A CA 1
ATOM 1904 C C . PHE A 1 279 ? 25.848 88.422 9.537 1.00 14.61 276 PHE A C 1
ATOM 1905 O O . PHE A 1 279 ? 26.103 87.924 8.434 1.00 14.68 276 PHE A O 1
ATOM 1913 N N . LEU A 1 280 ? 26.461 89.512 10.002 1.00 16.49 277 LEU A N 1
ATOM 1914 C CA . LEU A 1 280 ? 27.052 90.515 9.117 1.00 19.99 277 LEU A CA 1
ATOM 1915 C C . LEU A 1 280 ? 28.550 90.701 9.344 1.00 16.68 277 LEU A C 1
ATOM 1916 O O . LEU A 1 280 ? 28.997 90.913 10.477 1.00 18.17 277 LEU A O 1
ATOM 1921 N N . ARG A 1 281 ? 29.317 90.630 8.257 1.00 10.48 278 ARG A N 1
ATOM 1922 C CA . ARG A 1 281 ? 30.708 91.077 8.243 1.00 14.26 278 ARG A CA 1
ATOM 1923 C C . ARG A 1 281 ? 30.770 92.599 8.094 1.00 14.33 278 ARG A C 1
ATOM 1924 O O . ARG A 1 281 ? 30.011 93.189 7.326 1.00 17.87 278 ARG A O 1
ATOM 1932 N N . THR A 1 282 ? 31.683 93.237 8.818 1.00 18.53 279 THR A N 1
ATOM 1933 C CA . THR A 1 282 ? 31.785 94.691 8.787 1.00 16.75 279 THR A CA 1
ATOM 1934 C C . THR A 1 282 ? 33.144 95.131 8.248 1.00 16.56 279 THR A C 1
ATOM 1935 O O . THR A 1 282 ? 34.110 94.368 8.226 1.00 16.76 279 THR A O 1
ATOM 1939 N N . ALA A 1 283 ? 33.204 96.392 7.831 1.00 17.31 280 ALA A N 1
ATOM 1940 C CA . ALA A 1 283 ? 34.455 97.112 7.621 1.00 18.24 280 ALA A CA 1
ATOM 1941 C C . ALA A 1 283 ? 34.364 98.417 8.398 1.00 24.14 280 ALA A C 1
ATOM 1942 O O . ALA A 1 283 ? 33.299 99.040 8.447 1.00 22.03 280 ALA A O 1
ATOM 1944 N N . GLY A 1 284 ? 35.461 98.808 9.041 1.00 24.56 281 GLY A N 1
ATOM 1945 C CA . GLY A 1 284 ? 35.449 100.014 9.849 1.00 27.28 281 GLY A CA 1
ATOM 1946 C C . GLY A 1 284 ? 34.957 99.824 11.266 1.00 27.08 281 GLY A C 1
ATOM 1947 O O . GLY A 1 284 ? 34.662 100.814 11.942 1.00 26.23 281 GLY A O 1
ATOM 1948 N N . LEU A 1 285 ? 34.847 98.589 11.740 1.00 19.02 282 LEU A N 1
ATOM 1949 C CA . LEU A 1 285 ? 34.399 98.341 13.101 1.00 20.55 282 LEU A CA 1
ATOM 1950 C C . LEU A 1 285 ? 35.261 97.272 13.753 1.00 17.29 282 LEU A C 1
ATOM 1951 O O . LEU A 1 285 ? 34.775 96.460 14.543 1.00 20.56 282 LEU A O 1
ATOM 1956 N N . GLY A 1 286 ? 36.554 97.266 13.441 1.00 16.64 283 GLY A N 1
ATOM 1957 C CA . GLY A 1 286 ? 37.486 96.373 14.115 1.00 16.56 283 GLY A CA 1
ATOM 1958 C C . GLY A 1 286 ? 37.184 94.906 13.936 1.00 19.61 283 GLY A C 1
ATOM 1959 O O . GLY A 1 286 ? 37.414 94.116 14.862 1.00 16.78 283 GLY A O 1
ATOM 1960 N N . ASP A 1 287 ? 36.629 94.525 12.778 1.00 17.46 284 ASP A N 1
ATOM 1961 C CA . ASP A 1 287 ? 36.218 93.154 12.471 1.00 14.87 284 ASP A CA 1
ATOM 1962 C C . ASP A 1 287 ? 35.126 92.642 13.413 1.00 18.03 284 ASP A C 1
ATOM 1963 O O . ASP A 1 287 ? 34.980 91.425 13.608 1.00 16.61 284 ASP A O 1
ATOM 1968 N N A GLN A 1 288 ? 34.355 93.535 14.031 0.47 15.84 285 GLN A N 1
ATOM 1969 N N B GLN A 1 288 ? 34.349 93.541 14.005 0.53 15.51 285 GLN A N 1
ATOM 1970 C CA A GLN A 1 288 ? 33.276 93.088 14.904 0.47 19.11 285 GLN A CA 1
ATOM 1971 C CA B GLN A 1 288 ? 33.263 93.111 14.871 0.5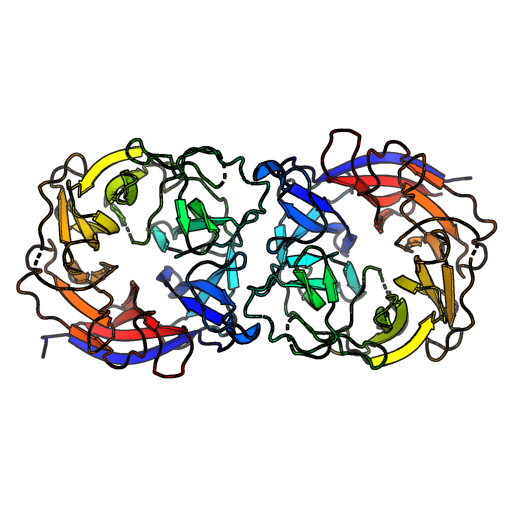3 19.30 285 GLN A CA 1
ATOM 1972 C C A GLN A 1 288 ? 32.165 92.454 14.073 0.47 19.77 285 GLN A C 1
ATOM 1973 C C B GLN A 1 288 ? 32.167 92.445 14.045 0.53 19.96 285 GLN A C 1
ATOM 1974 O O A GLN A 1 288 ? 31.661 93.063 13.123 0.47 16.43 285 GLN A O 1
ATOM 1975 O O B GLN A 1 288 ? 31.670 93.026 13.075 0.53 16.26 285 GLN A O 1
ATOM 1986 N N . ALA A 1 289 ? 31.786 91.228 14.433 1.00 16.67 286 ALA A N 1
ATOM 1987 C CA . ALA A 1 289 ? 30.699 90.533 13.759 1.00 17.06 286 ALA A CA 1
ATOM 1988 C C . ALA A 1 289 ? 29.369 91.068 14.284 1.00 20.36 286 ALA A C 1
ATOM 1989 O O . ALA A 1 289 ? 29.173 91.176 15.500 1.00 18.50 286 ALA A O 1
ATOM 1991 N N . CYS A 1 290 ? 28.457 91.415 13.384 1.00 14.94 287 CYS A N 1
ATOM 1992 C CA . CYS A 1 290 ? 27.221 92.067 13.803 1.00 18.84 287 CYS A CA 1
ATOM 1993 C C . CYS A 1 290 ? 25.994 91.250 13.412 1.00 19.90 287 CYS A C 1
ATOM 1994 O O . CYS A 1 290 ? 26.064 90.289 12.639 1.00 18.22 287 CYS A O 1
ATOM 1997 N N . ILE A 1 291 ? 24.849 91.658 13.956 1.00 12.76 288 ILE A N 1
ATOM 1998 C CA . ILE A 1 291 ? 23.590 90.962 13.706 1.00 17.36 288 ILE A CA 1
ATOM 1999 C C . ILE A 1 291 ? 22.498 92.007 13.525 1.00 18.40 288 ILE A C 1
ATOM 2000 O O . ILE A 1 291 ? 22.532 93.073 14.151 1.00 21.26 288 ILE A O 1
ATOM 2005 N N . ALA A 1 292 ? 21.555 91.725 12.635 1.00 16.85 289 ALA A N 1
ATOM 2006 C CA . ALA A 1 292 ? 20.352 92.533 12.506 1.00 25.74 289 ALA A CA 1
ATOM 2007 C C . ALA A 1 292 ? 19.156 91.595 12.429 1.00 22.48 289 ALA A C 1
ATOM 2008 O O . ALA A 1 292 ? 19.248 90.500 11.861 1.00 18.39 289 ALA A O 1
ATOM 2010 N N . ARG A 1 293 ? 18.029 92.028 13.002 1.00 21.68 290 ARG A N 1
ATOM 2011 C CA . ARG A 1 293 ? 16.861 91.173 13.160 1.00 20.29 290 ARG A CA 1
ATOM 2012 C C . ARG A 1 293 ? 15.592 91.854 12.641 1.00 24.80 290 ARG A C 1
ATOM 2013 O O . ARG A 1 293 ? 15.426 93.073 12.767 1.00 20.81 290 ARG A O 1
ATOM 2021 N N . SER A 1 294 ? 14.702 91.054 12.047 1.00 21.35 291 SER A N 1
ATOM 2022 C CA . SER A 1 294 ? 13.359 91.486 11.664 1.00 28.64 291 SER A CA 1
ATOM 2023 C C . SER A 1 294 ? 12.333 90.603 12.358 1.00 32.19 291 SER A C 1
ATOM 2024 O O . SER A 1 294 ? 12.428 89.369 12.302 1.00 26.16 291 SER A O 1
ATOM 2027 N N . VAL A 1 295 ? 11.338 91.229 12.984 1.00 26.24 292 VAL A N 1
ATOM 2028 C CA . VAL A 1 295 ? 10.250 90.484 13.604 1.00 27.31 292 VAL A CA 1
ATOM 2029 C C . VAL A 1 295 ? 8.959 90.557 12.806 1.00 31.31 292 VAL A C 1
ATOM 2030 O O . VAL A 1 295 ? 7.937 90.031 13.265 1.00 42.57 292 VAL A O 1
ATOM 2034 N N . ASP A 1 296 ? 8.960 91.188 11.634 1.00 31.64 293 ASP A N 1
ATOM 2035 C CA . ASP A 1 296 ? 7.750 91.331 10.835 1.00 36.03 293 ASP A CA 1
ATOM 2036 C C . ASP A 1 296 ? 7.923 90.695 9.460 1.00 35.59 293 ASP A C 1
ATOM 2037 O O . ASP A 1 296 ? 7.408 91.189 8.450 1.00 32.68 293 ASP A O 1
ATOM 2042 N N . GLY A 1 297 ? 8.663 89.594 9.411 1.00 28.19 294 GLY A N 1
ATOM 2043 C CA . GLY A 1 297 ? 8.814 88.849 8.182 1.00 28.31 294 GLY A CA 1
ATOM 2044 C C . GLY A 1 297 ? 9.713 89.492 7.156 1.00 32.87 294 GLY A C 1
ATOM 2045 O O . GLY A 1 297 ? 9.566 89.208 5.969 1.00 29.10 294 GLY A O 1
ATOM 2046 N N . GLY A 1 298 ? 10.635 90.360 7.573 1.00 26.58 295 GLY A N 1
ATOM 2047 C CA . GLY A 1 298 ? 11.549 90.994 6.646 1.00 23.91 295 GLY A CA 1
ATOM 2048 C C . GLY A 1 298 ? 11.100 92.336 6.110 1.00 26.34 295 GLY A C 1
ATOM 2049 O O . GLY A 1 298 ? 11.784 92.895 5.244 1.00 26.89 295 GLY A O 1
ATOM 2050 N N . LYS A 1 299 ? 9.983 92.878 6.603 1.00 30.59 296 LYS A N 1
ATOM 2051 C CA . LYS A 1 299 ? 9.502 94.179 6.141 1.00 27.98 296 LYS A CA 1
ATOM 2052 C C . LYS A 1 299 ? 10.328 95.329 6.715 1.00 29.26 296 LYS A C 1
ATOM 2053 O O . LYS A 1 299 ? 10.542 96.336 6.035 1.00 28.27 296 LYS A O 1
ATOM 2059 N N . THR A 1 300 ? 10.780 95.212 7.963 1.00 26.91 297 THR A N 1
ATOM 2060 C CA . THR A 1 300 ? 11.652 96.200 8.576 1.00 27.31 297 THR A CA 1
ATOM 2061 C C . THR A 1 300 ? 12.633 95.472 9.479 1.00 29.07 297 THR A C 1
ATOM 2062 O O . THR A 1 300 ? 12.298 94.452 10.086 1.00 27.20 297 THR A O 1
ATOM 2066 N N . PHE A 1 301 ? 13.835 96.023 9.594 1.00 22.86 298 PHE A N 1
ATOM 2067 C CA . PHE A 1 301 ? 14.840 95.509 10.511 1.00 25.43 298 PHE A CA 1
ATOM 2068 C C . PHE A 1 301 ? 15.106 96.528 11.612 1.00 29.45 298 PHE A C 1
ATOM 2069 O O . PHE A 1 301 ? 15.217 97.730 11.348 1.00 23.26 298 PHE A O 1
ATOM 2077 N N . THR A 1 302 ? 15.187 96.038 12.849 1.00 29.91 299 THR A N 1
ATOM 2078 C CA . THR A 1 302 ? 15.600 96.864 13.971 1.00 28.94 299 THR A CA 1
ATOM 2079 C C . THR A 1 302 ? 17.098 97.163 13.860 1.00 27.87 299 THR A C 1
ATOM 2080 O O . THR A 1 302 ? 17.793 96.680 12.962 1.00 24.71 299 THR A O 1
ATOM 2084 N N . ALA A 1 303 ? 17.599 97.989 14.777 1.00 24.90 300 ALA A N 1
ATOM 2085 C CA . ALA A 1 303 ? 18.972 98.479 14.671 1.00 26.60 300 ALA A CA 1
ATOM 2086 C C . ALA A 1 303 ? 19.974 97.330 14.716 1.00 25.31 300 ALA A C 1
ATOM 2087 O O . ALA A 1 303 ? 19.795 96.355 15.455 1.00 26.55 300 ALA A O 1
ATOM 2089 N N . TRP A 1 304 ? 21.038 97.438 13.922 1.00 23.57 301 TRP A N 1
ATOM 2090 C CA . TRP A 1 304 ? 22.058 96.389 13.963 1.00 21.15 301 TRP A CA 1
ATOM 2091 C C . TRP A 1 304 ? 22.820 96.466 15.289 1.00 22.96 301 TRP A C 1
ATOM 2092 O O . TRP A 1 304 ? 22.937 97.533 15.897 1.00 25.76 301 TRP A O 1
ATOM 2103 N N . GLU A 1 305 ? 23.316 95.314 15.758 1.00 21.07 302 GLU A N 1
ATOM 2104 C CA . GLU A 1 305 ? 24.042 95.221 17.030 1.00 23.78 302 GLU A CA 1
ATOM 2105 C C . GLU A 1 305 ? 25.377 94.518 16.836 1.00 26.50 302 GLU A C 1
ATOM 2106 O O . GLU A 1 305 ? 25.490 93.592 16.030 1.00 19.73 302 GLU A O 1
ATOM 2112 N N . LYS A 1 306 ? 26.366 94.899 17.643 1.00 19.98 303 LYS A N 1
ATOM 2113 C CA . LYS A 1 306 ? 27.569 94.073 17.759 1.00 25.04 303 LYS A CA 1
ATOM 2114 C C . LYS A 1 306 ? 27.243 92.784 18.508 1.00 23.82 303 LYS A C 1
ATOM 2115 O O . LYS A 1 306 ? 26.588 92.812 19.561 1.00 22.02 303 LYS A O 1
ATOM 2129 N N . GLY A 1 308 ? 29.589 90.980 19.840 1.00 22.72 305 GLY A N 1
ATOM 2130 C CA . GLY A 1 308 ? 30.573 90.936 20.906 1.00 20.21 305 GLY A CA 1
ATOM 2131 C C . GLY A 1 308 ? 31.820 90.132 20.616 1.00 23.51 305 GLY A C 1
ATOM 2132 O O . GLY A 1 308 ? 32.547 89.801 21.555 1.00 21.69 305 GLY A O 1
ATOM 2133 N N . PHE A 1 309 ? 32.095 89.802 19.356 1.00 19.12 306 PHE A N 1
ATOM 2134 C CA . PHE A 1 309 ? 33.313 89.071 19.023 1.00 15.57 306 PHE A CA 1
ATOM 2135 C C . PHE A 1 309 ? 33.768 89.454 17.620 1.00 21.09 306 PHE A C 1
ATOM 2136 O O . PHE A 1 309 ? 33.009 90.041 16.843 1.00 22.06 306 PHE A O 1
ATOM 2144 N N . GLN A 1 310 ? 35.026 89.121 17.315 1.00 16.94 307 GLN A N 1
ATOM 2145 C CA . GLN A 1 310 ? 35.608 89.308 15.990 1.00 19.62 307 GLN A CA 1
ATOM 2146 C C . GLN A 1 310 ? 35.494 88.029 15.170 1.00 15.30 307 GLN A C 1
ATOM 2147 O O . GLN A 1 310 ? 35.718 86.923 15.677 1.00 16.48 307 GLN A O 1
ATOM 2153 N N . GLY A 1 311 ? 35.173 88.194 13.901 1.00 15.76 308 GLY A N 1
ATOM 2154 C CA . GLY A 1 311 ? 35.158 87.100 12.947 1.00 15.35 308 GLY A CA 1
ATOM 2155 C C . GLY A 1 311 ? 34.352 87.474 11.725 1.00 16.96 308 GLY A C 1
ATOM 2156 O O . GLY A 1 311 ? 33.485 88.355 11.760 1.00 14.15 308 GLY A O 1
ATOM 2157 N N . HIS A 1 312 ? 34.642 86.780 10.627 1.00 12.24 309 HIS A N 1
ATOM 2158 C CA . HIS A 1 312 ? 33.951 86.979 9.363 1.00 12.89 309 HIS A CA 1
ATOM 2159 C C . HIS A 1 312 ? 34.423 85.946 8.335 1.00 19.55 309 HIS A C 1
ATOM 2160 O O . HIS A 1 312 ? 35.479 85.358 8.478 1.00 14.95 309 HIS A O 1
ATOM 2167 N N . PRO A 1 313 ? 33.618 85.710 7.293 1.00 16.80 310 PRO A N 1
ATOM 2168 C CA . PRO A 1 313 ? 32.201 86.038 7.284 1.00 10.93 310 PRO A CA 1
ATOM 2169 C C . PRO A 1 313 ? 31.486 84.963 8.110 1.00 12.95 310 PRO A C 1
ATOM 2170 O O . PRO A 1 313 ? 32.147 84.029 8.570 1.00 11.96 310 PRO A O 1
ATOM 2182 N N . HIS A 1 315 ? 28.293 82.030 8.774 1.00 9.92 312 HIS A N 1
ATOM 2183 C CA . HIS A 1 315 ? 27.357 81.077 8.188 1.00 11.75 312 HIS A CA 1
ATOM 2184 C C . HIS A 1 315 ? 26.541 80.447 9.311 1.00 14.01 312 HIS A C 1
ATOM 2185 O O . HIS A 1 315 ? 27.102 80.094 10.349 1.00 15.24 312 HIS A O 1
ATOM 2192 N N . ALA A 1 316 ? 25.232 80.294 9.113 1.00 13.98 313 ALA A N 1
ATOM 2193 C CA . ALA A 1 316 ? 24.364 79.714 10.139 1.00 17.30 313 ALA A CA 1
ATOM 2194 C C . ALA A 1 316 ? 23.702 78.451 9.614 1.00 15.61 313 ALA A C 1
ATOM 2195 O O . ALA A 1 316 ? 23.159 78.447 8.504 1.00 14.74 313 ALA A O 1
ATOM 2197 N N . LEU A 1 317 ? 23.724 77.395 10.432 1.00 16.80 314 LEU A N 1
ATOM 2198 C CA . LEU A 1 317 ? 23.111 76.107 10.120 1.00 9.39 314 LEU A CA 1
ATOM 2199 C C . LEU A 1 317 ? 22.192 75.693 11.263 1.00 13.61 314 LEU A C 1
ATOM 2200 O O . LEU A 1 317 ? 22.622 75.668 12.420 1.00 13.41 314 LEU A O 1
ATOM 2205 N N . ARG A 1 318 ? 20.938 75.357 10.946 1.00 13.17 315 ARG A N 1
ATOM 2206 C CA . ARG A 1 318 ? 20.022 74.853 11.963 1.00 17.17 315 ARG A CA 1
ATOM 2207 C C . ARG A 1 318 ? 20.393 73.405 12.263 1.00 20.41 315 ARG A C 1
ATOM 2208 O O . ARG A 1 318 ? 20.433 72.580 11.348 1.00 16.49 315 ARG A O 1
ATOM 2216 N N . LEU A 1 319 ? 20.670 73.094 13.527 1.00 14.81 316 LEU A N 1
ATOM 2217 C CA . LEU A 1 319 ? 21.006 71.737 13.954 1.00 12.78 316 LEU A CA 1
ATOM 2218 C C . LEU A 1 319 ? 19.739 70.926 14.212 1.00 17.16 316 LEU A C 1
ATOM 2219 O O . LEU A 1 319 ? 18.634 71.460 14.268 1.00 19.02 316 LEU A O 1
ATOM 2224 N N . PRO A 1 320 ? 19.851 69.607 14.374 1.00 19.11 317 PRO A N 1
ATOM 2225 C CA . PRO A 1 320 ? 18.630 68.795 14.520 1.00 18.76 317 PRO A CA 1
ATOM 2226 C C . PRO A 1 320 ? 17.788 69.137 15.736 1.00 22.75 317 PRO A C 1
ATOM 2227 O O . PRO A 1 320 ? 16.599 68.810 15.742 1.00 25.00 317 PRO A O 1
ATOM 2231 N N . ASP A 1 321 ? 18.339 69.793 16.762 1.00 16.90 318 ASP A N 1
ATOM 22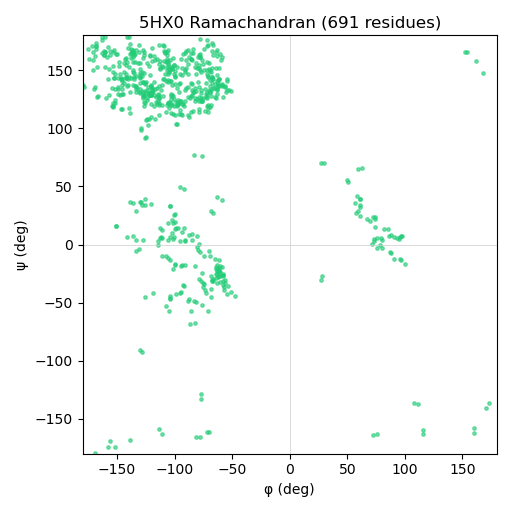32 C CA . ASP A 1 321 ? 17.558 70.180 17.926 1.00 20.51 318 ASP A CA 1
ATOM 2233 C C . ASP A 1 321 ? 17.141 71.644 17.873 1.00 17.13 318 ASP A C 1
ATOM 2234 O O . ASP A 1 321 ? 16.713 72.190 18.889 1.00 19.87 318 ASP A O 1
ATOM 2239 N N . ASN A 1 322 ? 17.284 72.287 16.712 1.00 17.49 319 ASN A N 1
ATOM 2240 C CA . ASN A 1 322 ? 16.911 73.657 16.382 1.00 17.75 319 ASN A CA 1
ATOM 2241 C C . ASN A 1 322 ? 17.879 74.692 16.952 1.00 19.86 319 ASN A C 1
ATOM 2242 O O . ASN A 1 322 ? 17.708 75.891 16.659 1.00 16.12 319 ASN A O 1
ATOM 2247 N N . ARG A 1 323 ? 18.896 74.296 17.723 1.00 17.72 320 ARG A N 1
ATOM 2248 C CA . ARG A 1 323 ? 19.982 75.236 17.978 1.00 18.63 320 ARG A CA 1
ATOM 2249 C C . ARG A 1 323 ? 20.674 75.555 16.646 1.00 19.39 320 ARG A C 1
ATOM 2250 O O . ARG A 1 323 ? 20.449 74.893 15.634 1.00 15.27 320 ARG A O 1
ATOM 2258 N N . VAL A 1 324 ? 21.518 76.590 16.648 1.00 17.02 321 VAL A N 1
ATOM 2259 C CA . VAL A 1 324 ? 22.060 77.153 15.414 1.00 14.41 321 VAL A CA 1
ATOM 2260 C C . VAL A 1 324 ? 23.580 77.185 15.508 1.00 15.50 321 VAL A C 1
ATOM 2261 O O . VAL A 1 324 ? 24.135 77.837 16.403 1.00 15.44 321 VAL A O 1
ATOM 2265 N N . LEU A 1 325 ? 24.249 76.476 14.592 1.00 12.10 322 LEU A N 1
ATOM 2266 C CA . LEU A 1 325 ? 25.702 76.529 14.495 1.00 14.49 322 LEU A CA 1
ATOM 2267 C C . LEU A 1 325 ? 26.099 77.744 13.663 1.00 12.49 322 LEU A C 1
ATOM 2268 O O . LEU A 1 325 ? 25.773 77.816 12.475 1.00 15.26 322 LEU A O 1
ATOM 2273 N N . LEU A 1 326 ? 26.784 78.702 14.289 1.00 14.10 323 LEU A N 1
ATOM 2274 C CA . LEU A 1 326 ? 27.283 79.904 13.620 1.00 11.90 323 LEU A CA 1
ATOM 2275 C C . LEU A 1 326 ? 28.783 79.738 13.448 1.00 17.31 323 LEU A C 1
ATOM 2276 O O . LEU A 1 326 ? 29.513 79.746 14.435 1.00 10.91 323 LEU A O 1
ATOM 2281 N N A SER A 1 327 ? 29.241 79.596 12.203 0.35 11.41 324 SER A N 1
ATOM 2282 N N B SER A 1 327 ? 29.253 79.573 12.212 0.65 9.93 324 SER A N 1
ATOM 2283 C CA A SER A 1 327 ? 30.658 79.426 11.910 0.35 13.77 324 SER A CA 1
ATOM 2284 C CA B SER A 1 327 ? 30.686 79.426 11.996 0.65 13.90 324 SER A CA 1
ATOM 2285 C C A SER A 1 327 ? 31.225 80.702 11.301 0.35 14.19 324 SER A C 1
ATOM 2286 C C B SER A 1 327 ? 31.238 80.658 11.288 0.65 14.72 324 SER A C 1
ATOM 2287 O O A SER A 1 327 ? 30.514 81.450 10.621 0.35 13.72 324 SER A O 1
ATOM 2288 O O B SER A 1 327 ? 30.526 81.335 10.537 0.65 14.04 324 SER A O 1
ATOM 2293 N N . TYR A 1 328 ? 32.517 80.941 11.531 1.00 12.36 325 TYR A N 1
ATOM 2294 C CA . TYR A 1 328 ? 33.152 82.130 10.970 1.00 14.25 325 TYR A CA 1
ATOM 2295 C C . TYR A 1 328 ? 34.659 81.958 10.888 1.00 13.30 325 TYR A C 1
ATOM 2296 O O . TYR A 1 328 ? 35.259 81.178 11.628 1.00 12.57 325 TYR A O 1
ATOM 2305 N N . GLY A 1 329 ? 35.267 82.723 9.977 1.00 12.54 326 GLY A N 1
ATOM 2306 C CA . GLY A 1 329 ? 36.709 82.783 9.915 1.00 11.79 326 GLY A CA 1
ATOM 2307 C C . GLY A 1 329 ? 37.269 83.680 11.003 1.00 14.40 326 GLY A C 1
ATOM 2308 O O . GLY A 1 329 ? 36.629 84.634 11.457 1.00 15.67 326 GLY A O 1
ATOM 2309 N N . TYR A 1 330 ? 38.482 83.362 11.439 1.00 10.93 327 TYR A N 1
ATOM 2310 C CA . TYR A 1 330 ? 39.163 84.139 12.474 1.00 12.38 327 TYR A CA 1
ATOM 2311 C C . TYR A 1 330 ? 40.511 84.575 11.913 1.00 18.76 327 TYR A C 1
ATOM 2312 O O . TYR A 1 330 ? 41.515 83.869 12.031 1.00 18.52 327 TYR A O 1
ATOM 2321 N N . ARG A 1 331 ? 40.533 85.762 11.325 1.00 16.25 328 ARG A N 1
ATOM 2322 C CA . ARG A 1 331 ? 41.728 86.264 10.652 1.00 13.12 328 ARG A CA 1
ATOM 2323 C C . ARG A 1 331 ? 42.533 87.147 11.589 1.00 19.19 328 ARG A C 1
ATOM 2324 O O . ARG A 1 331 ? 42.887 88.276 11.276 1.00 22.90 328 ARG A O 1
ATOM 2332 N N . HIS A 1 332 ? 42.768 86.621 12.790 1.00 20.46 329 HIS A N 1
ATOM 2333 C CA . HIS A 1 332 ? 43.649 87.222 13.789 1.00 21.02 329 HIS A CA 1
ATOM 2334 C C . HIS A 1 332 ? 44.481 86.098 14.382 1.00 27.87 329 HIS A C 1
ATOM 2335 O O . HIS A 1 332 ? 44.181 84.923 14.182 1.00 25.18 329 HIS A O 1
ATOM 2342 N N . LYS A 1 333 ? 45.543 86.445 15.104 1.00 28.40 330 LYS A N 1
ATOM 2343 C CA . LYS A 1 333 ? 46.343 85.408 15.764 1.00 20.16 330 LYS A CA 1
ATOM 2344 C C . LYS A 1 333 ? 45.555 84.754 16.886 1.00 22.69 330 LYS A C 1
ATOM 2345 O O . LYS A 1 333 ? 44.936 85.438 17.698 1.00 28.45 330 LYS A O 1
ATOM 2351 N N . PRO A 1 334 ? 45.560 83.423 16.937 1.00 20.66 331 PRO A N 1
ATOM 2352 C CA . PRO A 1 334 ? 46.124 82.487 15.963 1.00 17.39 331 PRO A CA 1
ATOM 2353 C C . PRO A 1 334 ? 45.135 82.237 14.821 1.00 16.17 331 PRO A C 1
ATOM 2354 O O . PRO A 1 334 ? 43.963 81.954 15.095 1.00 18.59 331 PRO A O 1
ATOM 2358 N N . LEU A 1 335 ? 45.605 82.334 13.584 1.00 17.12 332 LEU A N 1
ATOM 2359 C CA . LEU A 1 335 ? 44.721 82.328 12.417 1.00 16.48 332 LEU A CA 1
ATOM 2360 C C . LEU A 1 335 ? 43.968 81.015 12.280 1.00 17.51 332 LEU A C 1
ATOM 2361 O O . LEU A 1 335 ? 44.567 79.943 12.351 1.00 16.79 332 LEU A O 1
ATOM 2366 N N . GLY A 1 336 ? 42.657 81.099 12.042 1.00 16.60 333 GLY A N 1
ATOM 2367 C CA . GLY A 1 336 ? 41.905 79.885 11.751 1.00 16.79 333 GLY A CA 1
ATOM 2368 C C . GLY A 1 336 ? 40.400 80.051 11.650 1.00 13.95 333 GLY A C 1
ATOM 2369 O O . GLY A 1 336 ? 39.902 81.011 11.046 1.00 14.03 333 GLY A O 1
ATOM 2370 N N . ILE A 1 337 ? 39.671 79.111 12.255 1.00 12.74 334 ILE A N 1
ATOM 2371 C CA . ILE A 1 337 ? 38.236 78.935 12.052 1.00 15.93 334 ILE A CA 1
ATOM 2372 C C . ILE A 1 337 ? 37.612 78.743 13.416 1.00 12.89 334 ILE A C 1
ATOM 2373 O O . ILE A 1 337 ? 38.131 77.965 14.220 1.00 15.30 334 ILE A O 1
ATOM 2378 N N . ARG A 1 338 ? 36.479 79.403 13.666 1.00 12.59 335 ARG A N 1
ATOM 2379 C CA . ARG A 1 338 ? 35.791 79.290 14.952 1.00 14.07 335 ARG A CA 1
ATOM 2380 C C . ARG A 1 338 ? 34.279 79.192 14.739 1.00 17.44 335 ARG A C 1
ATOM 2381 O O . ARG A 1 338 ? 33.767 79.368 13.629 1.00 13.70 335 ARG A O 1
ATOM 2389 N N . ALA A 1 339 ? 33.557 78.926 15.828 1.00 14.00 336 ALA A N 1
ATOM 2390 C CA . ALA A 1 339 ? 32.110 78.805 15.758 1.00 18.33 336 ALA A CA 1
ATOM 2391 C C . ALA A 1 339 ? 31.522 78.929 17.156 1.00 18.73 336 ALA A C 1
ATOM 2392 O O . ALA A 1 339 ? 32.232 78.831 18.160 1.00 16.68 336 ALA A O 1
ATOM 2394 N N . ARG A 1 340 ? 30.204 79.145 17.207 1.00 14.97 337 ARG A N 1
ATOM 2395 C CA . ARG A 1 340 ? 29.481 79.036 18.465 1.00 16.41 337 ARG A CA 1
ATOM 2396 C C . ARG A 1 340 ? 28.067 78.552 18.170 1.00 15.21 337 ARG A C 1
ATOM 2397 O O . ARG A 1 340 ? 27.550 78.749 17.074 1.00 17.51 337 ARG A O 1
ATOM 2405 N N . ILE A 1 341 ? 27.450 77.891 19.144 1.00 13.18 338 ILE A N 1
ATOM 2406 C CA . ILE A 1 341 ? 26.124 77.322 18.955 1.00 17.84 338 ILE A CA 1
ATOM 2407 C C . ILE A 1 341 ? 25.126 78.201 19.689 1.00 16.17 338 ILE A C 1
ATOM 2408 O O . ILE A 1 341 ? 25.198 78.335 20.915 1.00 17.48 338 ILE A O 1
ATOM 2413 N N . LEU A 1 342 ? 24.204 78.797 18.944 1.00 14.98 339 LEU A N 1
ATOM 2414 C CA . LEU A 1 342 ? 23.216 79.706 19.502 1.00 18.35 339 LEU A CA 1
ATOM 2415 C C . LEU A 1 342 ? 21.933 78.951 19.825 1.00 20.04 339 LEU A C 1
ATOM 2416 O O . LEU A 1 342 ? 21.677 77.867 19.293 1.00 18.38 339 LEU A O 1
ATOM 2421 N N . ASN A 1 343 ? 21.121 79.531 20.712 1.00 16.59 340 ASN A N 1
ATOM 2422 C CA . ASN A 1 343 ? 19.790 78.973 20.922 1.00 14.30 340 ASN A CA 1
ATOM 2423 C C . ASN A 1 343 ? 18.948 79.155 19.648 1.00 21.34 340 ASN A C 1
ATOM 2424 O O . ASN A 1 343 ? 19.355 79.827 18.691 1.00 19.61 340 ASN A O 1
ATOM 2429 N N . ALA A 1 344 ? 17.762 78.535 19.638 1.00 20.40 341 ALA A N 1
ATOM 2430 C CA . ALA A 1 344 ? 16.956 78.481 18.412 1.00 14.64 341 ALA A CA 1
ATOM 2431 C C . ALA A 1 344 ? 16.653 79.872 17.862 1.00 15.09 341 ALA A C 1
ATOM 2432 O O . ALA A 1 344 ? 16.640 80.079 16.644 1.00 17.62 341 ALA A O 1
ATOM 2434 N N . GLU A 1 345 ? 16.423 80.844 18.736 1.00 18.67 342 GLU A N 1
ATOM 2435 C CA . GLU A 1 345 ? 16.070 82.178 18.259 1.00 24.17 342 GLU A CA 1
ATOM 2436 C C . GLU A 1 345 ? 17.285 83.086 18.056 1.00 20.09 342 GLU A C 1
ATOM 2437 O O . GLU A 1 345 ? 17.119 84.257 17.691 1.00 20.22 342 GLU A O 1
ATOM 2443 N N . CYS A 1 346 ? 18.501 82.567 18.260 1.00 17.99 343 CYS A N 1
ATOM 2444 C CA . CYS A 1 346 ? 19.741 83.295 17.957 1.00 18.07 343 CYS A CA 1
ATOM 2445 C C . CYS A 1 346 ? 19.861 84.580 18.777 1.00 14.76 343 CYS A C 1
ATOM 2446 O O . CYS A 1 346 ? 20.330 85.603 18.280 1.00 21.62 343 CYS A O 1
ATOM 2449 N N . THR A 1 347 ? 19.460 84.521 20.051 1.00 21.18 344 THR A N 1
ATOM 2450 C CA . THR A 1 347 ? 19.527 85.688 20.930 1.00 19.88 344 THR A CA 1
ATOM 2451 C C . THR A 1 347 ? 20.733 85.677 21.861 1.00 24.68 344 THR A C 1
ATOM 2452 O O . THR A 1 347 ? 21.093 86.730 22.401 1.00 25.18 344 THR A O 1
ATOM 2456 N N . ASP A 1 348 ? 21.371 84.526 22.057 1.00 18.67 345 ASP A N 1
ATOM 2457 C CA . ASP A 1 348 ? 22.371 84.367 23.103 1.00 22.38 345 ASP A CA 1
ATOM 2458 C C . ASP A 1 348 ? 23.798 84.365 22.557 1.00 17.32 345 ASP A C 1
ATOM 2459 O O . ASP A 1 348 ? 24.678 83.701 23.119 1.00 20.29 345 ASP A O 1
ATOM 2464 N N . PHE A 1 349 ? 24.048 85.126 21.491 1.00 18.56 346 PHE A N 1
ATOM 2465 C CA . PHE A 1 349 ? 25.368 85.102 20.863 1.00 16.71 346 PHE A CA 1
ATOM 2466 C C . PHE A 1 349 ? 26.445 85.631 21.801 1.00 19.98 346 PHE A C 1
ATOM 2467 O O . PHE A 1 349 ? 27.617 85.276 21.660 1.00 20.22 346 PHE A O 1
ATOM 2475 N N . ALA A 1 350 ? 26.074 86.478 22.766 1.00 18.28 347 ALA A N 1
ATOM 2476 C CA . ALA A 1 350 ? 27.067 87.019 23.682 1.00 19.34 347 ALA A CA 1
ATOM 2477 C C . ALA A 1 350 ? 27.497 86.022 24.742 1.00 21.80 347 ALA A C 1
ATOM 2478 O O . ALA A 1 350 ? 28.593 86.157 25.291 1.00 26.64 347 ALA A O 1
ATOM 2480 N N . THR A 1 351 ? 26.666 85.032 25.064 1.00 21.43 348 THR A N 1
ATOM 2481 C CA . THR A 1 351 ? 27.011 84.077 26.103 1.00 23.13 348 THR A CA 1
ATOM 2482 C C . THR A 1 351 ? 27.378 82.699 25.570 1.00 21.22 348 THR A C 1
ATOM 2483 O O . THR A 1 351 ? 27.871 81.870 26.340 1.00 19.63 348 THR A O 1
ATOM 2487 N N . ALA A 1 352 ? 27.169 82.432 24.288 1.00 18.96 349 ALA A N 1
ATOM 2488 C CA . ALA A 1 352 ? 27.460 81.107 23.761 1.00 18.74 349 ALA A CA 1
ATOM 2489 C C . ALA A 1 352 ? 28.972 80.925 23.666 1.00 19.59 349 ALA A C 1
ATOM 2490 O O . ALA A 1 352 ? 29.666 81.790 23.110 1.00 21.77 349 ALA A O 1
ATOM 2492 N N . PRO A 1 353 ? 29.514 79.832 24.192 1.00 18.30 350 PRO A N 1
ATOM 2493 C CA . PRO A 1 353 ? 30.972 79.678 24.237 1.00 22.32 350 PRO A CA 1
ATOM 2494 C C . PRO A 1 353 ? 31.537 79.430 22.850 1.00 21.32 350 PRO A C 1
ATOM 2495 O O . PRO A 1 353 ? 30.922 78.757 22.024 1.00 24.84 350 PRO A O 1
ATOM 2499 N N . GLU A 1 354 ? 32.730 79.968 22.607 1.00 18.58 351 GLU A N 1
ATOM 2500 C CA . GLU A 1 354 ? 33.338 79.880 21.286 1.00 18.97 351 GLU A CA 1
ATOM 2501 C C . GLU A 1 354 ? 34.078 78.553 21.122 1.00 20.40 351 GLU A C 1
ATOM 2502 O O . GLU A 1 354 ? 34.844 78.132 21.998 1.00 22.24 351 GLU A O 1
ATOM 2508 N N . ILE A 1 355 ? 33.815 77.894 20.006 1.00 17.38 352 ILE A N 1
ATOM 2509 C CA . ILE A 1 355 ? 34.433 76.633 19.621 1.00 21.73 352 ILE A CA 1
ATOM 2510 C C . ILE A 1 355 ? 35.602 76.985 18.712 1.00 22.63 352 ILE A C 1
ATOM 2511 O O . ILE A 1 355 ? 35.413 77.666 17.697 1.00 19.94 352 ILE A O 1
ATOM 2516 N N . VAL A 1 356 ? 36.816 76.558 19.050 1.00 13.75 353 VAL A N 1
ATOM 2517 C CA . VAL A 1 356 ? 37.966 76.901 18.210 1.00 20.00 353 VAL A CA 1
ATOM 2518 C C . VAL A 1 356 ? 38.309 75.684 17.362 1.00 18.82 353 VAL A C 1
ATOM 2519 O O . VAL A 1 356 ? 38.761 74.660 17.886 1.00 18.39 353 VAL A O 1
ATOM 2523 N N . LEU A 1 357 ? 38.106 75.781 16.042 1.00 17.36 354 LEU A N 1
ATOM 2524 C CA . LEU A 1 357 ? 38.319 74.610 15.188 1.00 15.28 354 LEU A CA 1
ATOM 2525 C C . LEU A 1 357 ? 39.737 74.528 14.615 1.00 17.94 354 LEU A C 1
ATOM 2526 O O . LEU A 1 357 ? 40.276 73.427 14.455 1.00 15.06 354 LEU A O 1
ATOM 2531 N N . ARG A 1 358 ? 40.352 75.658 14.281 1.00 13.16 355 ARG A N 1
ATOM 2532 C CA . ARG A 1 358 ? 41.687 75.670 13.685 1.00 14.33 355 ARG A CA 1
ATOM 2533 C C . ARG A 1 358 ? 42.443 76.870 14.220 1.00 15.19 355 ARG A C 1
ATOM 2534 O O . ARG A 1 358 ? 41.875 77.959 14.341 1.00 20.95 355 ARG A O 1
ATOM 2542 N N . THR A 1 359 ? 43.724 76.666 14.534 1.00 15.71 356 THR A N 1
ATOM 2543 C CA . THR A 1 359 ? 44.619 77.742 14.946 1.00 14.35 356 THR A CA 1
ATOM 2544 C C . THR A 1 359 ? 45.904 77.764 14.131 1.00 22.29 356 THR A C 1
ATOM 2545 O O . THR A 1 359 ? 46.794 78.573 14.431 1.00 22.22 356 THR A O 1
ATOM 2549 N N . ASP A 1 360 ? 46.031 76.900 13.118 1.00 18.55 357 ASP A N 1
ATOM 2550 C CA . ASP A 1 360 ? 47.297 76.656 12.432 1.00 19.36 357 ASP A CA 1
ATOM 2551 C C . ASP A 1 360 ? 47.403 77.359 11.081 1.00 18.89 357 ASP A C 1
ATOM 2552 O O . ASP A 1 360 ? 48.208 76.943 10.233 1.00 17.43 357 ASP A O 1
ATOM 2557 N N . GLY A 1 361 ? 46.615 78.406 10.845 1.00 16.31 358 GLY A N 1
ATOM 2558 C CA . GLY A 1 361 ? 46.655 79.060 9.541 1.00 15.19 358 GLY A CA 1
ATOM 2559 C C . GLY A 1 361 ? 47.968 79.790 9.310 1.00 22.28 358 GLY A C 1
ATOM 2560 O O . GLY A 1 361 ? 48.586 80.317 10.238 1.00 22.92 358 GLY A O 1
ATOM 2561 N N . GLY A 1 362 ? 48.384 79.844 8.039 1.00 14.22 359 GLY A N 1
ATOM 2562 C CA . GLY A 1 362 ? 49.598 80.534 7.633 1.00 22.40 359 GLY A CA 1
ATOM 2563 C C . GLY A 1 362 ? 49.415 82.031 7.451 1.00 25.21 359 GLY A C 1
ATOM 2564 O O . GLY A 1 362 ? 49.949 82.822 8.228 1.00 26.46 359 GLY A O 1
ATOM 2565 N N . THR A 1 363 ? 48.650 82.430 6.437 1.00 19.78 360 THR A N 1
ATOM 2566 C CA . THR A 1 363 ? 48.309 83.820 6.160 1.00 19.24 360 THR A CA 1
ATOM 2567 C C . THR A 1 363 ? 46.814 84.023 6.363 1.00 20.25 360 THR A C 1
ATOM 2568 O O . THR A 1 363 ? 46.060 83.073 6.568 1.00 19.45 360 THR A O 1
ATOM 2572 N N . THR A 1 364 ? 46.389 85.288 6.307 1.00 17.36 361 THR A N 1
ATOM 2573 C CA . THR A 1 364 ? 44.981 85.626 6.478 1.00 20.27 361 THR A CA 1
ATOM 2574 C C . THR A 1 364 ? 44.106 85.178 5.305 1.00 19.05 361 THR A C 1
ATOM 2575 O O . THR A 1 364 ? 42.877 85.309 5.383 1.00 19.95 361 THR A O 1
ATOM 2579 N N . ASP A 1 365 ? 44.694 84.647 4.228 1.00 17.67 362 ASP A N 1
ATOM 2580 C CA . ASP A 1 365 ? 43.923 84.209 3.059 1.00 12.86 362 ASP A CA 1
ATOM 2581 C C . ASP A 1 365 ? 43.396 82.796 3.332 1.00 14.50 362 ASP A C 1
ATOM 2582 O O . ASP A 1 365 ? 43.896 81.787 2.829 1.00 13.65 362 ASP A O 1
ATOM 2587 N N . LEU A 1 366 ? 42.344 82.739 4.144 1.00 12.45 363 LEU A N 1
ATOM 2588 C CA . LEU A 1 366 ? 41.690 81.502 4.569 1.00 10.05 363 LEU A CA 1
ATOM 2589 C C . LEU A 1 366 ? 40.322 81.890 5.110 1.00 13.18 363 LEU A C 1
ATOM 2590 O O . LEU A 1 366 ? 39.994 83.075 5.192 1.00 16.02 363 LEU A O 1
ATOM 2595 N N . GLY A 1 367 ? 39.541 80.887 5.523 1.00 11.10 364 GLY A N 1
ATOM 2596 C CA . GLY A 1 367 ? 38.279 81.135 6.195 1.00 15.56 364 GLY A CA 1
ATOM 2597 C C . GLY A 1 367 ? 37.044 80.830 5.372 1.00 14.22 364 GLY A C 1
ATOM 2598 O O . GLY A 1 367 ? 36.973 79.799 4.690 1.00 10.83 364 GLY A O 1
ATOM 2599 N N . TYR A 1 368 ? 36.059 81.724 5.423 1.00 13.40 365 TYR A N 1
ATOM 2600 C CA . TYR A 1 368 ? 34.782 81.538 4.739 1.00 7.42 365 TYR A CA 1
ATOM 2601 C C . TYR A 1 368 ? 34.161 80.160 5.019 1.00 9.96 365 TYR A C 1
ATOM 2602 O O . TYR A 1 368 ? 33.845 79.428 4.076 1.00 11.20 365 TYR A O 1
ATOM 2611 N N . PRO A 1 369 ? 33.962 79.801 6.282 1.00 8.90 366 PRO A N 1
ATOM 2612 C CA . PRO A 1 369 ? 33.394 78.476 6.558 1.00 10.60 366 PRO A CA 1
ATOM 2613 C C . PRO A 1 369 ? 31.930 78.364 6.145 1.00 7.99 366 PRO A C 1
ATOM 2614 O O . PRO A 1 369 ? 31.181 79.340 6.077 1.00 13.22 366 PRO A O 1
ATOM 2618 N N . TRP A 1 370 ? 31.528 77.121 5.906 1.00 8.84 367 TRP A N 1
ATOM 2619 C CA . TRP A 1 370 ? 30.172 76.784 5.492 1.00 8.20 367 TRP A CA 1
ATOM 2620 C C . TRP A 1 370 ? 29.895 75.369 5.978 1.00 10.04 367 TRP A C 1
ATOM 2621 O O . TRP A 1 370 ? 30.637 74.445 5.628 1.00 11.67 367 TRP A O 1
ATOM 2632 N N . ALA A 1 371 ? 28.855 75.194 6.791 1.00 10.01 368 ALA A N 1
ATOM 2633 C CA . ALA A 1 371 ? 28.609 73.911 7.438 1.00 14.09 368 ALA A CA 1
ATOM 2634 C C . ALA A 1 371 ? 27.451 73.173 6.780 1.00 7.56 368 ALA A C 1
ATOM 2635 O O . ALA A 1 371 ? 26.538 73.783 6.212 1.00 15.09 368 ALA A O 1
ATOM 2637 N N . VAL A 1 372 ? 27.485 71.848 6.884 1.00 11.75 369 VAL A N 1
ATOM 2638 C CA . VAL A 1 372 ? 26.409 70.997 6.388 1.00 12.74 369 VAL A CA 1
ATOM 2639 C C . VAL A 1 372 ? 26.225 69.840 7.359 1.00 14.69 369 VAL A C 1
ATOM 2640 O O . VAL A 1 372 ? 27.195 69.331 7.932 1.00 15.80 369 VAL A O 1
ATOM 2644 N N . GLN A 1 373 ? 24.978 69.429 7.557 1.00 12.77 370 GLN A N 1
ATOM 2645 C CA . GLN A 1 373 ? 24.683 68.303 8.440 1.00 18.78 370 GLN A CA 1
ATOM 2646 C C . GLN A 1 373 ? 25.032 67.014 7.707 1.00 20.84 370 GLN A C 1
ATOM 2647 O O . GLN A 1 373 ? 24.525 66.773 6.607 1.00 21.55 370 GLN A O 1
ATOM 2653 N N . LEU A 1 374 ? 25.895 66.196 8.303 1.00 15.13 371 LEU A N 1
ATOM 2654 C CA . LEU A 1 374 ? 26.219 64.899 7.711 1.00 22.06 371 LEU A CA 1
ATOM 2655 C C . LEU A 1 374 ? 25.180 63.839 8.071 1.00 28.61 371 LEU A C 1
ATOM 2656 O O . LEU A 1 374 ? 24.711 63.088 7.205 1.00 30.70 371 LEU A O 1
ATOM 2661 N N . ASP A 1 375 ? 24.841 63.747 9.347 1.00 24.51 372 ASP A N 1
ATOM 2662 C CA . ASP A 1 375 ? 23.775 62.891 9.845 1.00 27.81 372 ASP A CA 1
ATOM 2663 C C . ASP A 1 375 ? 23.306 63.492 11.166 1.00 25.62 372 ASP A C 1
ATOM 2664 O O . ASP A 1 375 ? 23.703 64.607 11.529 1.00 24.41 372 ASP A O 1
ATOM 2669 N N . LYS A 1 376 ? 22.482 62.739 11.901 1.00 25.30 373 LYS A N 1
ATOM 2670 C CA . LYS A 1 376 ? 21.857 63.294 13.101 1.00 28.48 373 LYS A CA 1
ATOM 2671 C C . LYS A 1 376 ? 22.884 63.833 14.089 1.00 24.40 373 LYS A C 1
ATOM 2672 O O . LYS A 1 376 ? 22.616 64.817 14.783 1.00 27.32 373 LYS A O 1
ATOM 2674 N N . ASN A 1 377 ? 24.065 63.225 14.174 1.00 18.89 374 ASN A N 1
ATOM 2675 C CA . ASN A 1 377 ? 25.004 63.637 15.207 1.00 29.99 374 ASN A CA 1
ATOM 2676 C C . ASN A 1 377 ? 26.293 64.278 14.704 1.00 26.50 374 ASN A C 1
ATOM 2677 O O . ASN A 1 377 ? 27.150 64.616 15.527 1.00 27.55 374 ASN A O 1
ATOM 2682 N N . ARG A 1 378 ? 26.457 64.482 13.400 1.00 26.74 375 ARG A N 1
ATOM 2683 C CA . ARG A 1 378 ? 27.709 65.023 12.898 1.00 24.44 375 ARG A CA 1
ATOM 2684 C C . ARG A 1 378 ? 27.473 66.122 11.874 1.00 16.53 375 ARG A C 1
ATOM 2685 O O . ARG A 1 378 ? 26.552 66.041 11.050 1.00 18.20 375 ARG A O 1
ATOM 2693 N N . VAL A 1 379 ? 28.343 67.135 11.939 1.00 16.38 376 VAL A N 1
ATOM 2694 C CA . VAL A 1 379 ? 28.338 68.291 11.047 1.00 14.35 376 VAL A CA 1
ATOM 2695 C C . VAL A 1 379 ? 29.719 68.421 10.420 1.00 14.32 376 VAL A C 1
ATOM 2696 O O . VAL A 1 379 ? 30.736 68.294 11.109 1.00 17.31 376 VAL A O 1
ATOM 2700 N N . LEU A 1 380 ? 29.760 68.721 9.125 1.00 16.79 377 LEU A N 1
ATOM 2701 C CA . LEU A 1 380 ? 31.003 69.115 8.463 1.00 15.24 377 LEU A CA 1
ATOM 2702 C C . LEU A 1 380 ? 31.048 70.633 8.372 1.00 13.25 377 LEU A C 1
ATOM 2703 O O . LEU A 1 380 ? 30.146 71.250 7.799 1.00 14.34 377 LEU A O 1
ATOM 2708 N N . VAL A 1 381 ? 32.063 71.240 8.968 1.00 11.81 378 VAL A N 1
ATOM 2709 C CA . VAL A 1 381 ? 32.319 72.667 8.771 1.00 11.28 378 VAL A CA 1
ATOM 2710 C C . VAL A 1 381 ? 33.409 72.742 7.710 1.00 12.00 378 VAL A C 1
ATOM 2711 O O . VAL A 1 381 ? 34.579 72.480 7.996 1.00 14.16 378 VAL A O 1
ATOM 2715 N N . SER A 1 382 ? 33.032 73.078 6.476 1.00 7.72 379 SER A N 1
ATOM 2716 C CA . SER A 1 382 ? 34.040 73.299 5.455 1.00 7.32 379 SER A CA 1
ATOM 2717 C C . SER A 1 382 ? 34.516 74.750 5.484 1.00 9.26 379 SER A C 1
ATOM 2718 O O . SER A 1 382 ? 33.861 75.635 6.036 1.00 11.98 379 SER A O 1
ATOM 2721 N N . TYR A 1 383 ? 35.680 74.986 4.882 1.00 8.90 380 TYR A N 1
ATOM 2722 C CA . TYR A 1 383 ? 36.288 76.312 4.797 1.00 7.56 380 TYR A CA 1
ATOM 2723 C C . TYR A 1 383 ? 37.434 76.196 3.807 1.00 11.71 380 TYR A C 1
ATOM 2724 O O . TYR A 1 383 ? 37.758 75.098 3.352 1.00 12.01 380 TYR A O 1
ATOM 2733 N N . TYR A 1 384 ? 38.025 77.333 3.433 1.00 7.06 381 TYR A N 1
ATOM 2734 C CA . TYR A 1 384 ? 39.296 77.233 2.737 1.00 9.34 381 TYR A CA 1
ATOM 2735 C C . TYR A 1 384 ? 40.400 77.656 3.692 1.00 16.12 381 TYR A C 1
ATOM 2736 O O . TYR A 1 384 ? 40.155 78.268 4.745 1.00 10.25 381 TYR A O 1
ATOM 2745 N N . PHE A 1 385 ? 41.617 77.230 3.368 1.00 12.13 382 PHE A N 1
ATOM 2746 C CA . PHE A 1 385 ? 42.657 77.236 4.386 1.00 14.38 382 PHE A CA 1
ATOM 2747 C C . PHE A 1 385 ? 44.023 77.293 3.724 1.00 14.01 382 PHE A C 1
ATOM 2748 O O . PHE A 1 385 ? 44.171 77.040 2.526 1.00 13.02 382 PHE A O 1
ATOM 2756 N N . ASN A 1 386 ? 45.021 77.652 4.527 1.00 13.46 383 ASN A N 1
ATOM 2757 C CA . ASN A 1 386 ? 46.418 77.512 4.148 1.00 10.84 383 ASN A CA 1
ATOM 2758 C C . ASN A 1 386 ? 47.212 77.339 5.434 1.00 11.97 383 ASN A C 1
ATOM 2759 O O . ASN A 1 386 ? 46.879 77.938 6.464 1.00 16.51 383 ASN A O 1
ATOM 2764 N N . VAL A 1 387 ? 48.236 76.497 5.360 1.00 15.83 384 VAL A N 1
ATOM 2765 C CA . VAL A 1 387 ? 49.253 76.363 6.403 1.00 13.11 384 VAL A CA 1
ATOM 2766 C C . VAL A 1 387 ? 50.532 77.024 5.886 1.00 18.85 384 VAL A C 1
ATOM 2767 O O . VAL A 1 387 ? 50.625 77.316 4.683 1.00 18.15 384 VAL A O 1
ATOM 2771 N N . PRO A 1 388 ? 51.530 77.303 6.734 1.00 23.06 385 PRO A N 1
ATOM 2772 C CA . PRO A 1 388 ? 52.742 77.986 6.245 1.00 25.47 385 PRO A CA 1
ATOM 2773 C C . PRO A 1 388 ? 53.386 77.258 5.075 1.00 20.24 385 PRO A C 1
ATOM 2774 O O . PRO A 1 388 ? 53.555 76.035 5.090 1.00 24.05 385 PRO A O 1
ATOM 2778 N N . GLY A 1 389 ? 53.720 78.024 4.039 1.00 22.94 386 GLY A N 1
ATOM 2779 C CA . GLY A 1 389 ? 54.301 77.493 2.831 1.00 25.73 386 GLY A CA 1
ATOM 2780 C C . GLY A 1 389 ? 53.360 76.728 1.930 1.00 27.51 386 GLY A C 1
ATOM 2781 O O . GLY A 1 389 ? 53.812 76.201 0.915 1.00 23.83 386 GLY A O 1
ATOM 2782 N N . GLY A 1 390 ? 52.066 76.644 2.254 1.00 18.11 387 GLY A N 1
ATOM 2783 C CA . GLY A 1 390 ? 51.159 75.843 1.467 1.00 20.71 387 GLY A CA 1
ATOM 2784 C C . GLY A 1 390 ? 50.172 76.654 0.637 1.00 18.82 387 GLY A C 1
ATOM 2785 O O . GLY A 1 390 ? 49.980 77.855 0.843 1.00 16.62 387 GLY A O 1
ATOM 2786 N N . PRO A 1 391 ? 49.507 75.983 -0.296 1.00 16.94 388 PRO A N 1
ATOM 2787 C CA . PRO A 1 391 ? 48.508 76.643 -1.152 1.00 13.59 388 PRO A CA 1
ATOM 2788 C C . PRO A 1 391 ? 47.158 76.846 -0.464 1.00 13.16 388 PRO A C 1
ATOM 2789 O O . PRO A 1 391 ? 46.833 76.222 0.550 1.00 13.65 388 PRO A O 1
ATOM 2793 N N . GLN A 1 392 ? 46.353 77.728 -1.055 1.00 11.12 389 GLN A N 1
ATOM 2794 C CA . GLN A 1 392 ? 44.959 77.860 -0.642 1.00 11.32 389 GLN A CA 1
ATOM 2795 C C . GLN A 1 392 ? 44.182 76.623 -1.102 1.00 11.78 389 GLN A C 1
ATOM 2796 O O . GLN A 1 392 ? 44.130 76.321 -2.300 1.00 11.47 389 GLN A O 1
ATOM 2802 N N . HIS A 1 393 ? 43.599 75.896 -0.153 1.00 9.24 390 HIS A N 1
ATOM 2803 C CA . HIS A 1 393 ? 42.902 74.647 -0.442 1.00 12.36 390 HIS A CA 1
ATOM 2804 C C . HIS A 1 393 ? 41.589 74.612 0.339 1.00 11.14 390 HIS A C 1
ATOM 2805 O O . HIS A 1 393 ? 41.373 75.391 1.280 1.00 13.18 390 HIS A O 1
ATOM 2812 N N . ILE A 1 394 ? 40.703 73.694 -0.044 1.00 10.67 391 ILE A N 1
ATOM 2813 C CA . ILE A 1 394 ? 39.475 73.451 0.716 1.00 8.66 391 ILE A CA 1
ATOM 2814 C C . ILE A 1 394 ? 39.760 72.408 1.797 1.00 9.18 391 ILE A C 1
ATOM 2815 O O . ILE A 1 394 ? 40.367 71.368 1.535 1.00 10.78 391 ILE A O 1
ATOM 2820 N N . ALA A 1 395 ? 39.270 72.663 3.004 1.00 8.84 392 ALA A N 1
ATOM 2821 C CA . ALA A 1 395 ? 39.458 71.765 4.131 1.00 12.94 392 ALA A CA 1
ATOM 2822 C C . ALA A 1 395 ? 38.162 71.742 4.938 1.00 13.58 392 ALA A C 1
ATOM 2823 O O . ALA A 1 395 ? 37.196 72.450 4.628 1.00 9.42 392 ALA A O 1
ATOM 2825 N N . GLY A 1 396 ? 38.146 70.940 5.989 1.00 11.66 393 GLY A N 1
ATOM 2826 C CA . GLY A 1 396 ? 36.977 70.901 6.839 1.00 16.43 393 GLY A CA 1
ATOM 2827 C C . GLY A 1 396 ? 37.313 70.311 8.188 1.00 17.82 393 GLY A C 1
ATOM 2828 O O . GLY A 1 396 ? 38.356 69.673 8.382 1.00 16.46 393 GLY A O 1
ATOM 2829 N N . SER A 1 397 ? 36.414 70.554 9.127 1.00 13.30 394 SER A N 1
ATOM 2830 C CA . SER A 1 397 ? 36.460 69.957 10.450 1.00 13.20 394 SER A CA 1
ATOM 2831 C C . SER A 1 397 ? 35.148 69.214 10.638 1.00 12.94 394 SER A C 1
ATOM 2832 O O . SER A 1 397 ? 34.077 69.794 10.437 1.00 16.26 394 SER A O 1
ATOM 2835 N N . ILE A 1 398 ? 35.221 67.947 11.024 1.00 15.19 395 ILE A N 1
ATOM 2836 C CA . ILE A 1 398 ? 34.021 67.173 11.319 1.00 14.63 395 ILE A CA 1
ATOM 2837 C C . ILE A 1 398 ? 33.746 67.248 12.820 1.00 19.46 395 ILE A C 1
ATOM 2838 O O . ILE A 1 398 ? 34.603 66.892 13.637 1.00 20.37 395 ILE A O 1
ATOM 2843 N N . LEU A 1 399 ? 32.548 67.710 13.176 1.00 13.44 396 LEU A N 1
ATOM 2844 C CA . LEU A 1 399 ? 32.128 67.883 14.562 1.00 12.46 396 LEU A CA 1
ATOM 2845 C C . LEU A 1 399 ? 31.070 66.853 14.935 1.00 21.79 396 LEU A C 1
ATOM 2846 O O . LEU A 1 399 ? 30.196 66.523 14.125 1.00 22.84 396 LEU A O 1
ATOM 2851 N N . GLU A 1 400 ? 31.142 66.361 16.171 1.00 21.94 397 GLU A N 1
ATOM 2852 C CA . GLU A 1 400 ? 30.065 65.577 16.764 1.00 20.30 397 GLU A CA 1
ATOM 2853 C C . GLU A 1 400 ? 29.278 66.507 17.686 1.00 18.09 397 GLU A C 1
ATOM 2854 O O . GLU A 1 400 ? 29.846 67.086 18.620 1.00 23.98 397 GLU A O 1
ATOM 2860 N N . ILE A 1 401 ? 27.998 66.696 17.392 1.00 26.61 398 ILE A N 1
ATOM 2861 C CA . ILE A 1 401 ? 27.130 67.564 18.192 1.00 30.07 398 ILE A CA 1
ATOM 2862 C C . ILE A 1 401 ? 25.969 66.700 18.642 1.00 36.95 398 ILE A C 1
ATOM 2863 O O . ILE A 1 401 ? 25.054 66.428 17.856 1.00 36.33 398 ILE A O 1
ATOM 2868 N N . ARG A 1 402 ? 25.982 66.272 19.894 1.00 44.73 399 ARG A N 1
ATOM 2869 C CA . ARG A 1 402 ? 24.845 65.507 20.384 1.00 58.27 399 ARG A CA 1
ATOM 2870 C C . ARG A 1 402 ? 23.911 66.385 21.229 1.00 62.74 399 ARG A C 1
ATOM 2871 O O . ARG A 1 402 ? 24.248 67.527 21.579 1.00 51.46 399 ARG A O 1
ATOM 2880 N N . ILE B 1 39 ? 31.375 74.066 -61.424 1.00 75.82 36 ILE B N 1
ATOM 2881 C CA . ILE B 1 39 ? 31.892 72.731 -61.695 1.00 73.68 36 ILE B CA 1
ATOM 2882 C C . ILE B 1 39 ? 30.722 71.788 -62.017 1.00 74.52 36 ILE B C 1
ATOM 2883 O O . ILE B 1 39 ? 29.570 72.098 -61.696 1.00 71.96 36 ILE B O 1
ATOM 2885 N N . PRO B 1 40 ? 30.999 70.655 -62.671 1.00 73.37 37 PRO B N 1
ATOM 2886 C CA . PRO B 1 40 ? 29.904 69.780 -63.121 1.00 68.57 37 PRO B CA 1
ATOM 2887 C C . PRO B 1 40 ? 29.400 68.886 -61.995 1.00 56.47 37 PRO B C 1
ATOM 2888 O O . PRO B 1 40 ? 30.183 68.247 -61.290 1.00 54.71 37 PRO B O 1
ATOM 2892 N N . GLY B 1 41 ? 28.080 68.832 -61.839 1.00 49.82 38 GLY B N 1
ATOM 2893 C CA . GLY B 1 41 ? 27.470 68.026 -60.805 1.00 47.09 38 GLY B CA 1
ATOM 2894 C C . GLY B 1 41 ? 27.556 68.593 -59.400 1.00 43.29 38 GLY B C 1
ATOM 2895 O O . GLY B 1 41 ? 27.154 67.910 -58.448 1.00 41.04 38 GLY B O 1
ATOM 2896 N N . VAL B 1 42 ? 28.067 69.808 -59.226 1.00 37.87 39 VAL B N 1
ATOM 2897 C CA . VAL B 1 42 ? 28.112 70.439 -57.913 1.00 39.21 39 VAL B CA 1
ATOM 2898 C C . VAL B 1 42 ? 27.221 71.678 -57.936 1.00 38.42 39 VAL B C 1
ATOM 2899 O O . VAL B 1 42 ? 27.257 72.471 -58.885 1.00 36.18 39 VAL B O 1
ATOM 2903 N N . ARG B 1 43 ? 26.413 71.830 -56.893 1.00 35.83 40 ARG B N 1
ATOM 2904 C CA . ARG B 1 43 ? 25.462 72.921 -56.811 1.00 40.69 40 ARG B CA 1
ATOM 2905 C C . ARG B 1 43 ? 25.341 73.328 -55.352 1.00 40.99 40 ARG B C 1
ATOM 2906 O O . ARG B 1 43 ? 25.135 72.470 -54.483 1.00 34.12 40 ARG B O 1
ATOM 2914 N N . LYS B 1 44 ? 25.480 74.624 -55.088 1.00 32.63 41 LYS B N 1
ATOM 2915 C CA . LYS B 1 44 ? 25.244 75.137 -53.742 1.00 37.53 41 LYS B CA 1
ATOM 2916 C C . LYS B 1 44 ? 23.743 75.145 -53.479 1.00 44.26 41 LYS B C 1
ATOM 2917 O O . LYS B 1 44 ? 22.988 75.853 -54.158 1.00 46.44 41 LYS B O 1
ATOM 2923 N N . VAL B 1 45 ? 23.308 74.327 -52.517 1.00 34.99 42 VAL B N 1
ATOM 2924 C CA . VAL B 1 45 ? 21.892 74.255 -52.168 1.00 34.81 42 VAL B CA 1
ATOM 2925 C C . VAL B 1 45 ? 21.460 75.531 -51.461 1.00 42.29 42 VAL B C 1
ATOM 2926 O O . VAL B 1 45 ? 20.536 76.222 -51.904 1.00 35.55 42 VAL B O 1
ATOM 2930 N N . GLU B 1 46 ? 22.130 75.869 -50.356 1.00 29.86 43 GLU B N 1
ATOM 2931 C CA . GLU B 1 46 ? 21.848 77.123 -49.670 1.00 33.48 43 GLU B CA 1
ATOM 2932 C C . GLU B 1 46 ? 22.877 77.359 -48.571 1.00 34.02 43 GLU B C 1
ATOM 2933 O O . GLU B 1 46 ? 23.672 76.478 -48.221 1.00 30.67 43 GLU B O 1
ATOM 2939 N N . ASP B 1 47 ? 22.818 78.567 -48.020 1.00 26.98 44 ASP B N 1
ATOM 2940 C CA . ASP B 1 47 ? 23.637 79.019 -46.905 1.00 30.28 44 ASP B CA 1
ATOM 2941 C C . ASP B 1 47 ? 22.819 79.005 -45.614 1.00 31.45 44 ASP B C 1
A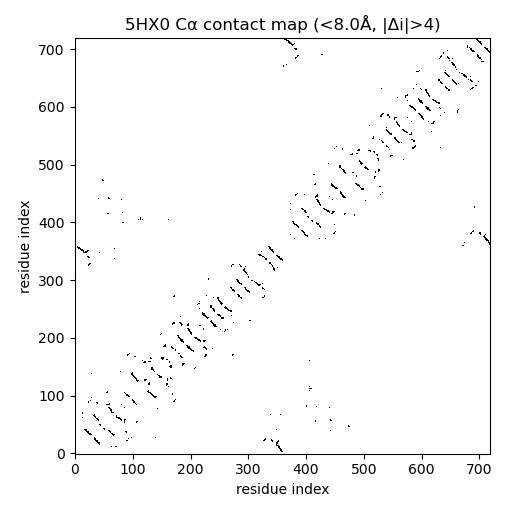TOM 2942 O O . ASP B 1 47 ? 21.598 79.166 -45.635 1.00 32.10 44 ASP B O 1
ATOM 2947 N N . VAL B 1 48 ? 23.502 78.816 -44.481 1.00 22.16 45 VAL B N 1
ATOM 2948 C CA . VAL B 1 48 ? 22.846 78.713 -43.185 1.00 27.61 45 VAL B CA 1
ATOM 2949 C C . VAL B 1 48 ? 23.637 79.533 -42.178 1.00 29.52 45 VAL B C 1
ATOM 2950 O O . VAL B 1 48 ? 24.850 79.710 -42.313 1.00 26.54 45 VAL B O 1
ATOM 2954 N N . VAL B 1 49 ? 22.930 80.057 -41.182 1.00 32.68 46 VAL B N 1
ATOM 2955 C CA . VAL B 1 49 ? 23.536 80.676 -40.003 1.00 30.79 46 VAL B CA 1
ATOM 2956 C C . VAL B 1 49 ? 23.536 79.636 -38.890 1.00 30.11 46 VAL B C 1
ATOM 2957 O O . VAL B 1 49 ? 22.473 79.148 -38.491 1.00 27.86 46 VAL B O 1
ATOM 2961 N N . ILE B 1 50 ? 24.721 79.273 -38.403 1.00 21.79 47 ILE B N 1
ATOM 2962 C CA . ILE B 1 50 ? 24.833 78.179 -37.439 1.00 20.18 47 ILE B CA 1
ATOM 2963 C C . ILE B 1 50 ? 24.820 78.699 -36.010 1.00 20.48 47 ILE B C 1
ATOM 2964 O O . ILE B 1 50 ? 24.193 78.101 -35.132 1.00 24.65 47 ILE B O 1
ATOM 2969 N N . TYR B 1 51 ? 25.501 79.813 -35.754 1.00 18.89 48 TYR B N 1
ATOM 2970 C CA . TYR B 1 51 ? 25.453 80.460 -34.449 1.00 21.07 48 TYR B CA 1
ATOM 2971 C C . TYR B 1 51 ? 25.888 81.899 -34.633 1.00 21.87 48 TYR B C 1
ATOM 2972 O O . TYR B 1 51 ? 26.982 82.148 -35.156 1.00 24.65 48 TYR B O 1
ATOM 2981 N N . ARG B 1 52 ? 25.057 82.833 -34.177 1.00 17.27 49 ARG B N 1
ATOM 2982 C CA . ARG B 1 52 ? 25.368 84.255 -34.253 1.00 17.95 49 ARG B CA 1
ATOM 2983 C C . ARG B 1 52 ? 24.826 84.970 -33.026 1.00 25.61 49 ARG B C 1
ATOM 2984 O O . ARG B 1 52 ? 23.645 84.824 -32.684 1.00 20.77 49 ARG B O 1
ATOM 2992 N N . ASN B 1 53 ? 25.684 85.751 -32.375 1.00 23.15 50 ASN B N 1
ATOM 2993 C CA . ASN B 1 53 ? 25.279 86.568 -31.234 1.00 23.25 50 ASN B CA 1
ATOM 2994 C C . ASN B 1 53 ? 26.224 87.756 -31.177 1.00 22.94 50 ASN B C 1
ATOM 2995 O O . ASN B 1 53 ? 27.435 87.573 -31.032 1.00 22.33 50 ASN B O 1
ATOM 3000 N N . GLU B 1 54 ? 25.668 88.964 -31.298 1.00 18.41 51 GLU B N 1
ATOM 3001 C CA . GLU B 1 54 ? 26.472 90.186 -31.344 1.00 21.41 51 GLU B CA 1
ATOM 3002 C C . GLU B 1 54 ? 27.352 90.399 -30.115 1.00 19.97 51 GLU B C 1
ATOM 3003 O O . GLU B 1 54 ? 28.308 91.184 -30.184 1.00 19.60 51 GLU B O 1
ATOM 3009 N N . LYS B 1 55 ? 27.059 89.748 -28.991 1.00 18.67 52 LYS B N 1
ATOM 3010 C CA . LYS B 1 55 ? 27.939 89.885 -27.833 1.00 17.01 52 LYS B CA 1
ATOM 3011 C C . LYS B 1 55 ? 29.202 89.041 -27.941 1.00 19.19 52 LYS B C 1
ATOM 3012 O O . LYS B 1 55 ? 30.085 89.174 -27.087 1.00 17.09 52 LYS B O 1
ATOM 3018 N N . PHE B 1 56 ? 29.319 88.186 -28.960 1.00 14.64 53 PHE B N 1
ATOM 3019 C CA . PHE B 1 56 ? 30.396 87.212 -29.006 1.00 15.00 53 PHE B CA 1
ATOM 3020 C C . PHE B 1 56 ? 31.117 87.242 -30.341 1.00 16.97 53 PHE B C 1
ATOM 3021 O O . PHE B 1 56 ? 30.523 87.494 -31.400 1.00 21.66 53 PHE B O 1
ATOM 3029 N N . HIS B 1 57 ? 32.403 86.950 -30.262 1.00 15.53 54 HIS B N 1
ATOM 3030 C CA . HIS B 1 57 ? 33.223 86.592 -31.413 1.00 15.36 54 HIS B CA 1
ATOM 3031 C C . HIS B 1 57 ? 33.202 85.066 -31.493 1.00 15.31 54 HIS B C 1
ATOM 3032 O O . HIS B 1 57 ? 33.710 84.387 -30.588 1.00 13.78 54 HIS B O 1
ATOM 3039 N N . ALA B 1 58 ? 32.553 84.524 -32.527 1.00 13.96 55 ALA B N 1
ATOM 3040 C CA . ALA B 1 58 ? 32.459 83.077 -32.732 1.00 16.22 55 ALA B CA 1
ATOM 3041 C C . ALA B 1 58 ? 33.233 82.689 -33.987 1.00 17.56 55 ALA B C 1
ATOM 3042 O O . ALA B 1 58 ? 32.966 83.227 -35.070 1.00 15.82 55 ALA B O 1
ATOM 3044 N N . ALA B 1 59 ? 34.163 81.738 -33.860 1.00 13.83 56 ALA B N 1
ATOM 3045 C CA . ALA B 1 59 ? 35.100 81.496 -34.956 1.00 16.20 56 ALA B CA 1
ATOM 3046 C C . ALA B 1 59 ? 35.696 80.089 -34.894 1.00 18.42 56 ALA B C 1
ATOM 3047 O O . ALA B 1 59 ? 35.545 79.364 -33.911 1.00 16.09 56 ALA B O 1
ATOM 3049 N N . PHE B 1 60 ? 36.397 79.721 -35.979 1.00 15.09 57 PHE B N 1
ATOM 3050 C CA . PHE B 1 60 ? 37.256 78.538 -36.071 1.00 15.05 57 PHE B CA 1
ATOM 3051 C C . PHE B 1 60 ? 36.494 77.236 -35.816 1.00 16.76 57 PHE B C 1
ATOM 3052 O O . PHE B 1 60 ? 36.805 76.502 -34.866 1.00 15.27 57 PHE B O 1
ATOM 3060 N N . PRO B 1 61 ? 35.545 76.871 -36.664 1.00 16.60 58 PRO B N 1
ATOM 3061 C CA . PRO B 1 61 ? 34.743 75.671 -36.392 1.00 21.53 58 PRO B CA 1
ATOM 3062 C C . PRO B 1 61 ? 35.371 74.354 -36.858 1.00 18.24 58 PRO B C 1
ATOM 3063 O O . PRO B 1 61 ? 36.217 74.297 -37.759 1.00 14.57 58 PRO B O 1
ATOM 3067 N N A SER B 1 62 ? 34.914 73.283 -36.207 0.23 15.88 59 SER B N 1
ATOM 3068 N N B SER B 1 62 ? 34.913 73.281 -36.213 0.19 15.84 59 SER B N 1
ATOM 3069 N N C SER B 1 62 ? 34.954 73.277 -36.196 0.58 16.33 59 SER B N 1
ATOM 3070 C CA A SER B 1 62 ? 35.178 71.905 -36.595 0.23 14.81 59 SER B CA 1
ATOM 3071 C CA B SER B 1 62 ? 35.189 71.904 -36.599 0.19 14.89 59 SER B CA 1
ATOM 3072 C CA C SER B 1 62 ? 35.165 71.927 -36.700 0.58 13.26 59 SER B CA 1
ATOM 3073 C C A SER B 1 62 ? 33.898 71.113 -36.364 0.23 16.26 59 SER B C 1
ATOM 3074 C C B SER B 1 62 ? 33.920 71.102 -36.356 0.19 16.25 59 SER B C 1
ATOM 3075 C C C SER B 1 62 ? 33.911 71.125 -36.388 0.58 16.40 59 SER B C 1
ATOM 3076 O O A SER B 1 62 ? 33.139 71.406 -35.436 0.23 16.78 59 SER B O 1
ATOM 3077 O O B SER B 1 62 ? 33.187 71.378 -35.402 0.19 16.81 59 SER B O 1
ATOM 3078 O O C SER B 1 62 ? 33.176 71.435 -35.447 0.58 17.28 59 SER B O 1
ATOM 3085 N N . VAL B 1 63 ? 33.644 70.123 -37.215 1.00 20.61 60 VAL B N 1
ATOM 3086 C CA . VAL B 1 63 ? 32.354 69.444 -37.178 1.00 18.30 60 VAL B CA 1
ATOM 3087 C C . VAL B 1 63 ? 32.502 67.964 -37.526 1.00 21.26 60 VAL B C 1
ATOM 3088 O O . VAL B 1 63 ? 33.237 67.588 -38.445 1.00 19.47 60 VAL B O 1
ATOM 3092 N N . ILE B 1 64 ? 31.802 67.119 -36.752 1.00 23.72 61 ILE B N 1
ATOM 3093 C CA . ILE B 1 64 ? 31.668 65.688 -37.007 1.00 18.14 61 ILE B CA 1
ATOM 3094 C C . ILE B 1 64 ? 30.187 65.332 -37.035 1.00 20.60 61 ILE B C 1
ATOM 3095 O O . ILE B 1 64 ? 29.330 66.098 -36.594 1.00 19.79 61 ILE B O 1
ATOM 3100 N N . LYS B 1 65 ? 29.892 64.135 -37.544 1.00 22.17 62 LYS B N 1
ATOM 3101 C CA . LYS B 1 65 ? 28.564 63.534 -37.421 1.00 28.19 62 LYS B CA 1
ATOM 3102 C C . LYS B 1 65 ? 28.709 62.164 -36.762 1.00 21.82 62 LYS B C 1
ATOM 3103 O O . LYS B 1 65 ? 29.465 61.311 -37.248 1.00 21.12 62 LYS B O 1
ATOM 3109 N N . LYS B 1 66 ? 28.000 61.958 -35.653 1.00 23.44 63 LYS B N 1
ATOM 3110 C CA . LYS B 1 66 ? 28.083 60.702 -34.921 1.00 25.41 63 LYS B CA 1
ATOM 3111 C C . LYS B 1 66 ? 27.268 59.608 -35.619 1.00 30.66 63 LYS B C 1
ATOM 3112 O O . LYS B 1 66 ? 26.392 59.890 -36.442 1.00 26.29 63 LYS B O 1
ATOM 3118 N N . LYS B 1 67 ? 27.566 58.343 -35.269 1.00 34.79 64 LYS B N 1
ATOM 3119 C CA . LYS B 1 67 ? 26.898 57.205 -35.911 1.00 37.53 64 LYS B CA 1
ATOM 3120 C C . LYS B 1 67 ? 25.384 57.269 -35.741 1.00 36.82 64 LYS B C 1
ATOM 3121 O O . LYS B 1 67 ? 24.653 56.699 -36.555 1.00 37.91 64 LYS B O 1
ATOM 3127 N N . ASN B 1 68 ? 24.894 57.934 -34.692 1.00 37.24 65 ASN B N 1
ATOM 3128 C CA . ASN B 1 68 ? 23.461 58.094 -34.482 1.00 34.07 65 ASN B CA 1
ATOM 3129 C C . ASN B 1 68 ? 22.884 59.287 -35.239 1.00 36.90 65 ASN B C 1
ATOM 3130 O O . ASN B 1 68 ? 21.728 59.652 -35.003 1.00 37.88 65 ASN B O 1
ATOM 3135 N N . GLY B 1 69 ? 23.667 59.914 -36.117 1.00 34.67 66 GLY B N 1
ATOM 3136 C CA . GLY B 1 69 ? 23.186 60.997 -36.952 1.00 35.06 66 GLY B CA 1
ATOM 3137 C C . GLY B 1 69 ? 23.327 62.402 -36.387 1.00 38.50 66 GLY B C 1
ATOM 3138 O O . GLY B 1 69 ? 23.135 63.371 -37.132 1.00 36.45 66 GLY B O 1
ATOM 3139 N N . GLU B 1 70 ? 23.629 62.565 -35.102 1.00 33.46 67 GLU B N 1
ATOM 3140 C CA . GLU B 1 70 ? 23.747 63.916 -34.555 1.00 27.35 67 GLU B CA 1
ATOM 3141 C C . GLU B 1 70 ? 25.017 64.592 -35.075 1.00 27.74 67 GLU B C 1
ATOM 3142 O O . GLU B 1 70 ? 26.105 64.002 -35.051 1.00 32.44 67 GLU B O 1
ATOM 3148 N N . ILE B 1 71 ? 24.871 65.822 -35.558 1.00 21.68 68 ILE B N 1
ATOM 3149 C CA . ILE B 1 71 ? 25.989 66.627 -36.053 1.00 23.90 68 ILE B CA 1
ATOM 3150 C C . ILE B 1 71 ? 26.440 67.555 -34.932 1.00 28.25 68 ILE B C 1
ATOM 3151 O O . ILE B 1 71 ? 25.658 68.379 -34.443 1.00 24.34 68 ILE B O 1
ATOM 3156 N N . VAL B 1 72 ? 27.703 67.431 -34.532 1.00 23.08 69 VAL B N 1
ATOM 3157 C CA . VAL B 1 72 ? 28.278 68.210 -33.442 1.00 19.03 69 VAL B CA 1
ATOM 3158 C C . VAL B 1 72 ? 29.334 69.131 -34.046 1.00 24.28 69 VAL B C 1
ATOM 3159 O O . VAL B 1 72 ? 30.298 68.655 -34.659 1.00 21.25 69 VAL B O 1
ATOM 3163 N N . LEU B 1 73 ? 29.147 70.446 -33.888 1.00 19.49 70 LEU B N 1
ATOM 3164 C CA . LEU B 1 73 ? 30.076 71.452 -34.383 1.00 20.38 70 LEU B CA 1
ATOM 3165 C C . LEU B 1 73 ? 30.678 72.183 -33.190 1.00 17.95 70 LEU B C 1
ATOM 3166 O O . LEU B 1 73 ? 29.945 72.784 -32.398 1.00 19.76 70 LEU B O 1
ATOM 3171 N N . ALA B 1 74 ? 32.002 72.136 -33.069 1.00 19.46 71 ALA B N 1
ATOM 3172 C CA . ALA B 1 74 ? 32.724 72.851 -32.020 1.00 14.38 71 ALA B CA 1
ATOM 3173 C C . ALA B 1 74 ? 33.314 74.145 -32.567 1.00 15.96 71 ALA B C 1
ATOM 3174 O O . ALA B 1 74 ? 33.710 74.218 -33.735 1.00 16.94 71 ALA B O 1
ATOM 3176 N N . PHE B 1 75 ? 33.344 75.192 -31.735 1.00 16.85 72 PHE B N 1
ATOM 3177 C CA . PHE B 1 75 ? 33.964 76.437 -32.179 1.00 13.94 72 PHE B CA 1
ATOM 3178 C C . PHE B 1 75 ? 34.489 77.204 -30.975 1.00 12.27 72 PHE B C 1
ATOM 3179 O O . PHE B 1 75 ? 34.178 76.888 -29.821 1.00 15.19 72 PHE B O 1
ATOM 3187 N N . ARG B 1 76 ? 35.301 78.216 -31.266 1.00 14.92 73 ARG B N 1
ATOM 3188 C CA . ARG B 1 76 ? 35.828 79.112 -30.242 1.00 15.22 73 ARG B CA 1
ATOM 3189 C C . ARG B 1 76 ? 34.844 80.249 -29.998 1.00 15.21 73 ARG B C 1
ATOM 3190 O O . ARG B 1 76 ? 34.476 80.956 -30.944 1.00 13.35 73 ARG B O 1
ATOM 3198 N N . ARG B 1 77 ? 34.445 80.455 -28.741 1.00 14.21 74 ARG B N 1
ATOM 3199 C CA . ARG B 1 77 ? 33.602 81.598 -28.403 1.00 14.85 74 ARG B CA 1
ATOM 3200 C C . ARG B 1 77 ? 34.302 82.474 -27.375 1.00 14.79 74 ARG B C 1
ATOM 3201 O O . ARG B 1 77 ? 34.742 81.982 -26.334 1.00 14.69 74 ARG B O 1
ATOM 3209 N N . ALA B 1 78 ? 34.383 83.764 -27.670 1.00 13.47 75 ALA B N 1
ATOM 3210 C CA . ALA B 1 78 ? 34.989 84.786 -26.830 1.00 15.73 75 ALA B CA 1
ATOM 3211 C C . ALA B 1 78 ? 34.095 86.020 -26.863 1.00 14.78 75 ALA B C 1
ATOM 3212 O O . ALA B 1 78 ? 33.294 86.185 -27.789 1.00 14.65 75 ALA B O 1
ATOM 3214 N N . PRO B 1 79 ? 34.229 86.918 -25.887 1.00 14.89 76 PRO B N 1
ATOM 3215 C CA . PRO B 1 79 ? 33.446 88.159 -25.937 1.00 19.35 76 PRO B CA 1
ATOM 3216 C C . PRO B 1 79 ? 33.814 88.971 -27.165 1.00 18.33 76 PRO B C 1
ATOM 3217 O O . PRO B 1 79 ? 34.985 89.115 -27.499 1.00 17.73 76 PRO B O 1
ATOM 3221 N N . ASP B 1 80 ? 32.812 89.520 -27.846 1.00 14.00 77 ASP B N 1
ATOM 3222 C CA . ASP B 1 80 ? 33.131 90.631 -28.739 1.00 14.54 77 ASP B CA 1
ATOM 3223 C C . ASP B 1 80 ? 33.516 91.832 -27.870 1.00 14.70 77 ASP B C 1
ATOM 3224 O O . ASP B 1 80 ? 32.709 92.306 -27.065 1.00 21.13 77 ASP B O 1
ATOM 3229 N N . ARG B 1 81 ? 34.752 92.309 -28.004 1.00 16.49 78 ARG B N 1
ATOM 3230 C CA . ARG B 1 81 ? 35.264 93.312 -27.072 1.00 17.51 78 ARG B CA 1
ATOM 3231 C C . ARG B 1 81 ? 34.458 94.609 -27.084 1.00 20.75 78 ARG B C 1
ATOM 3232 O O . ARG B 1 81 ? 34.624 95.438 -26.175 1.00 19.33 78 ARG B O 1
ATOM 3240 N N . LYS B 1 82 ? 33.590 94.807 -28.070 1.00 20.10 79 LYS B N 1
ATOM 3241 C CA . LYS B 1 82 ? 32.743 95.987 -28.022 1.00 21.67 79 LYS B CA 1
ATOM 3242 C C . LYS B 1 82 ? 31.786 95.963 -26.833 1.00 26.23 79 LYS B C 1
ATOM 3243 O O . LYS B 1 82 ? 31.288 97.027 -26.450 1.00 20.10 79 LYS B O 1
ATOM 3249 N N . VAL B 1 83 ? 31.528 94.791 -26.226 1.00 22.43 80 VAL B N 1
ATOM 3250 C CA . VAL B 1 83 ? 30.701 94.764 -25.014 1.00 24.68 80 VAL B CA 1
ATOM 3251 C C . VAL B 1 83 ? 31.383 95.541 -23.897 1.00 19.52 80 VAL B C 1
ATOM 3252 O O . VAL B 1 83 ? 30.720 96.037 -22.977 1.00 22.77 80 VAL B O 1
ATOM 3256 N N . PHE B 1 84 ? 32.708 95.648 -23.955 1.00 18.90 81 PHE B N 1
ATOM 3257 C CA . PHE B 1 84 ? 33.503 96.395 -22.999 1.00 17.87 81 PHE B CA 1
ATOM 3258 C C . PHE B 1 84 ? 33.837 97.798 -23.487 1.00 22.99 81 PHE B C 1
ATOM 3259 O O . PHE B 1 84 ? 34.729 98.439 -22.921 1.00 23.26 81 PHE B O 1
ATOM 3267 N N . GLY B 1 85 ? 33.163 98.275 -24.532 1.00 27.02 82 GLY B N 1
ATOM 3268 C CA . GLY B 1 85 ? 33.478 99.569 -25.112 1.00 23.78 82 GLY B CA 1
ATOM 3269 C C . GLY B 1 85 ? 34.831 99.669 -25.784 1.00 29.68 82 GLY B C 1
ATOM 3270 O O . GLY B 1 85 ? 35.348 100.774 -25.949 1.00 27.34 82 GLY B O 1
ATOM 3271 N N . GLU B 1 86 ? 35.423 98.550 -26.188 1.00 21.44 83 GLU B N 1
ATOM 3272 C CA . GLU B 1 86 ? 36.712 98.606 -26.855 1.00 17.17 83 GLU B CA 1
ATOM 3273 C C . GLU B 1 86 ? 36.502 98.663 -28.357 1.00 20.57 83 GLU B C 1
ATOM 3274 O O . GLU B 1 86 ? 35.421 98.370 -28.868 1.00 23.70 83 GLU B O 1
ATOM 3280 N N . LYS B 1 87 ? 37.555 99.051 -29.069 1.00 21.96 84 LYS B N 1
ATOM 3281 C CA . LYS B 1 87 ? 37.378 99.394 -30.475 1.00 26.57 84 LYS B CA 1
ATOM 3282 C C . LYS B 1 87 ? 37.251 98.166 -31.362 1.00 34.50 84 LYS B C 1
ATOM 3283 O O . LYS B 1 87 ? 36.560 98.219 -32.386 1.00 36.28 84 LYS B O 1
ATOM 3289 N N . GLY B 1 88 ? 37.896 97.060 -31.003 1.00 26.69 85 GLY B N 1
ATOM 3290 C CA . GLY B 1 88 ? 37.828 95.871 -31.827 1.00 25.73 85 GLY B CA 1
ATOM 3291 C C . GLY B 1 88 ? 38.203 94.639 -31.031 1.00 22.77 85 GLY B C 1
ATOM 3292 O O . GLY B 1 88 ? 38.550 94.717 -29.853 1.00 21.32 85 GLY B O 1
ATOM 3293 N N . THR B 1 89 ? 38.143 93.493 -31.709 1.00 22.15 86 THR B N 1
ATOM 3294 C CA . THR B 1 89 ? 38.389 92.179 -31.130 1.00 18.60 86 THR B CA 1
ATOM 3295 C C . THR B 1 89 ? 39.504 91.492 -31.907 1.00 24.80 86 THR B C 1
ATOM 3296 O O . THR B 1 89 ? 39.519 91.531 -33.143 1.00 26.20 86 THR B O 1
ATOM 3300 N N . ASN B 1 90 ? 40.452 90.879 -31.192 1.00 20.88 87 ASN B N 1
ATOM 3301 C CA . ASN B 1 90 ? 41.488 90.104 -31.870 1.00 16.69 87 ASN B CA 1
ATOM 3302 C C . ASN B 1 90 ? 41.315 88.626 -31.521 1.00 15.84 87 ASN B C 1
ATOM 3303 O O . ASN B 1 90 ? 40.228 88.198 -31.119 1.00 17.18 87 ASN B O 1
ATOM 3308 N N . HIS B 1 91 ? 42.378 87.835 -31.665 1.00 18.60 88 HIS B N 1
ATOM 3309 C CA . HIS B 1 91 ? 42.199 86.397 -31.490 1.00 18.79 88 HIS B CA 1
ATOM 3310 C C . HIS B 1 91 ? 42.766 85.878 -30.169 1.00 17.61 88 HIS B C 1
ATOM 3311 O O . HIS B 1 91 ? 42.978 84.668 -30.030 1.00 17.32 88 HIS B O 1
ATOM 3318 N N . VAL B 1 92 ? 42.995 86.741 -29.183 1.00 15.62 89 VAL B N 1
ATOM 3319 C CA . VAL B 1 92 ? 43.359 86.258 -27.848 1.00 10.24 89 VAL B CA 1
ATOM 3320 C C . VAL B 1 92 ? 42.432 86.888 -26.818 1.00 12.05 89 VAL B C 1
ATOM 3321 O O . VAL B 1 92 ? 42.087 88.075 -26.915 1.00 18.24 89 VAL B O 1
ATOM 3325 N N . ASP B 1 93 ? 42.032 86.091 -25.840 1.00 12.40 90 ASP B N 1
ATOM 3326 C CA . ASP B 1 93 ? 41.118 86.486 -24.772 1.00 16.22 90 ASP B CA 1
ATOM 3327 C C . ASP B 1 93 ? 41.180 85.398 -23.707 1.00 12.60 90 ASP B C 1
ATOM 3328 O O . ASP B 1 93 ? 41.000 84.216 -24.031 1.00 11.39 90 ASP B O 1
ATOM 3333 N N . PRO B 1 94 ? 41.438 85.736 -22.439 1.00 13.95 91 PRO B N 1
ATOM 3334 C CA . PRO B 1 94 ? 41.462 84.685 -21.402 1.00 13.22 91 PRO B CA 1
ATOM 3335 C C . PRO B 1 94 ? 40.163 83.911 -21.295 1.00 15.11 91 PRO B C 1
ATOM 3336 O O . PRO B 1 94 ? 40.184 82.742 -20.888 1.00 12.68 91 PRO B O 1
ATOM 3340 N N . ASN B 1 95 ? 39.026 84.514 -21.661 1.00 11.09 92 ASN B N 1
ATOM 3341 C CA . ASN B 1 95 ? 37.746 83.834 -21.550 1.00 11.25 92 ASN B CA 1
ATOM 3342 C C . ASN B 1 95 ? 37.257 83.240 -22.871 1.00 11.74 92 ASN B C 1
ATOM 3343 O O . ASN B 1 95 ? 36.056 83.013 -23.038 1.00 11.78 92 ASN B O 1
ATOM 3348 N N . SER B 1 96 ? 38.154 82.912 -23.795 1.00 9.75 93 SER B N 1
ATOM 3349 C CA . SER B 1 96 ? 37.729 82.170 -24.983 1.00 8.56 93 SER B CA 1
ATOM 3350 C C . SER B 1 96 ? 37.618 80.705 -24.600 1.00 12.02 93 SER B C 1
ATOM 3351 O O . SER B 1 96 ? 38.569 80.126 -24.045 1.00 10.58 93 SER B O 1
ATOM 3354 N N . TYR B 1 97 ? 36.443 80.127 -24.844 1.00 8.58 94 TYR B N 1
ATOM 3355 C CA . TYR B 1 97 ? 36.114 78.771 -24.440 1.00 12.16 94 TYR B CA 1
ATOM 3356 C C . TYR B 1 97 ? 35.799 77.935 -25.680 1.00 15.17 94 TYR B C 1
ATOM 3357 O O . TYR B 1 97 ? 35.437 78.458 -26.726 1.00 14.08 94 TYR B O 1
ATOM 3366 N N . LEU B 1 98 ? 35.929 76.628 -25.552 1.00 10.46 95 LEU B N 1
ATOM 3367 C CA . LEU B 1 98 ? 35.521 75.713 -26.612 1.00 14.34 95 LEU B CA 1
ATOM 3368 C C . LEU B 1 98 ? 34.079 75.293 -26.339 1.00 16.11 95 LEU B C 1
ATOM 3369 O O . LEU B 1 98 ? 33.779 74.756 -25.263 1.00 15.33 95 LEU B O 1
ATOM 3374 N N . VAL B 1 99 ? 33.184 75.561 -27.290 1.00 13.11 96 VAL B N 1
ATOM 3375 C CA . VAL B 1 99 ? 31.758 75.321 -27.121 1.00 17.52 96 VAL B CA 1
ATOM 3376 C C . VAL B 1 99 ? 31.235 74.626 -28.370 1.00 20.87 96 VAL B C 1
ATOM 3377 O O . VAL B 1 99 ? 31.903 74.565 -29.404 1.00 15.29 96 VAL B O 1
ATOM 3381 N N . SER B 1 100 ? 30.008 74.109 -28.276 1.00 17.32 97 SER B N 1
ATOM 3382 C CA . SER B 1 100 ? 29.442 73.363 -29.393 1.00 17.18 97 SER B CA 1
ATOM 3383 C C . SER B 1 100 ? 27.970 73.697 -29.592 1.00 21.33 97 SER B C 1
ATOM 3384 O O . SER B 1 100 ? 27.263 74.061 -28.652 1.00 18.02 97 SER B O 1
ATOM 3387 N N . VAL B 1 101 ? 27.513 73.550 -30.833 1.00 17.66 98 VAL B N 1
ATOM 3388 C CA . VAL B 1 101 ? 26.091 73.492 -31.147 1.00 25.67 98 VAL B CA 1
ATOM 3389 C C . VAL B 1 101 ? 25.870 72.224 -31.965 1.00 29.43 98 VAL B C 1
ATOM 3390 O O . VAL B 1 101 ? 26.810 71.652 -32.527 1.00 20.94 98 VAL B O 1
ATOM 3394 N N . LYS B 1 102 ? 24.615 71.769 -32.003 1.00 20.53 99 LYS B N 1
ATOM 3395 C CA . LYS B 1 102 ? 24.290 70.457 -32.545 1.00 23.92 99 LYS B CA 1
ATOM 3396 C C . LYS B 1 102 ? 23.147 70.568 -33.547 1.00 30.40 99 LYS B C 1
ATOM 3397 O O . LYS B 1 102 ? 22.356 71.514 -33.513 1.00 23.63 99 LYS B O 1
ATOM 3403 N N . SER B 1 103 ? 23.078 69.587 -34.452 1.00 29.00 100 SER B N 1
ATOM 3404 C CA . SER B 1 103 ? 22.066 69.579 -35.500 1.00 30.48 100 SER B CA 1
ATOM 3405 C C . SER B 1 103 ? 21.795 68.145 -35.944 1.00 33.98 100 SER B C 1
ATOM 3406 O O . SER B 1 103 ? 22.647 67.253 -35.814 1.00 30.67 100 SER B O 1
ATOM 3409 N N . LYS B 1 104 ? 20.577 67.926 -36.446 1.00 29.52 101 LYS B N 1
ATOM 3410 C CA . LYS B 1 104 ? 20.217 66.645 -37.035 1.00 35.55 101 LYS B CA 1
ATOM 3411 C C . LYS B 1 104 ? 20.252 66.662 -38.554 1.00 36.23 101 LYS B C 1
ATOM 3412 O O . LYS B 1 104 ? 20.338 65.591 -39.170 1.00 38.60 101 LYS B O 1
ATOM 3418 N N . ASP B 1 105 ? 20.173 67.850 -39.164 1.00 32.76 102 ASP B N 1
ATOM 3419 C CA . ASP B 1 105 ? 20.101 67.991 -40.611 1.00 37.37 102 ASP B CA 1
ATOM 3420 C C . ASP B 1 105 ? 21.087 69.009 -41.171 1.00 37.44 102 ASP B C 1
ATOM 3421 O O . ASP B 1 105 ? 21.171 69.158 -42.392 1.00 33.82 102 ASP B O 1
ATOM 3426 N N . GLY B 1 106 ? 21.834 69.713 -40.321 1.00 33.01 103 GLY B N 1
ATOM 3427 C CA . GLY B 1 106 ? 22.735 70.745 -40.786 1.00 36.46 103 GLY B CA 1
ATOM 3428 C C . GLY B 1 106 ? 22.088 72.076 -41.104 1.00 31.92 103 GLY B C 1
ATOM 3429 O O . GLY B 1 106 ? 22.803 73.020 -41.457 1.00 32.87 103 GLY B O 1
ATOM 3430 N N . LYS B 1 107 ? 20.767 72.189 -40.991 1.00 30.08 104 LYS B N 1
ATOM 3431 C CA . LYS B 1 107 ? 20.055 73.438 -41.248 1.00 34.51 104 LYS B CA 1
ATOM 3432 C C . LYS B 1 107 ? 19.599 74.160 -39.988 1.00 28.34 104 LYS B C 1
ATOM 3433 O O . LYS B 1 107 ? 19.719 75.384 -39.911 1.00 34.69 104 LYS B O 1
ATOM 3439 N N . THR B 1 108 ? 19.035 73.451 -39.017 1.00 29.50 105 THR B N 1
ATOM 3440 C CA . THR B 1 108 ? 18.606 74.054 -37.760 1.00 32.24 105 THR B CA 1
ATOM 3441 C C . THR B 1 108 ? 19.502 73.552 -36.638 1.00 22.14 105 THR B C 1
ATOM 3442 O O . THR B 1 108 ? 19.830 72.359 -36.573 1.00 29.07 105 THR B O 1
ATOM 3446 N N . TRP B 1 109 ? 19.901 74.470 -35.762 1.00 26.19 106 TRP B N 1
ATOM 3447 C CA . TRP B 1 109 ? 20.939 74.225 -34.775 1.00 28.42 106 TRP B CA 1
ATOM 3448 C C . TRP B 1 109 ? 20.436 74.610 -33.394 1.00 29.69 106 TRP B C 1
ATOM 3449 O O . TRP B 1 109 ? 19.676 75.570 -33.248 1.00 28.66 106 TRP B O 1
ATOM 3460 N N . THR B 1 110 ? 20.869 73.856 -32.383 1.00 33.08 107 THR B N 1
ATOM 3461 C CA . THR B 1 110 ? 20.608 74.246 -31.006 1.00 24.35 107 THR B CA 1
ATOM 3462 C C . THR B 1 110 ? 21.041 75.699 -30.797 1.00 23.53 107 THR B C 1
ATOM 3463 O O . THR B 1 110 ? 22.128 76.084 -31.244 1.00 27.15 107 THR B O 1
ATOM 3467 N N . PRO B 1 111 ? 20.203 76.546 -30.186 1.00 25.58 108 PRO B N 1
ATOM 3468 C CA . PRO B 1 111 ? 20.534 77.981 -30.110 1.00 22.14 108 PRO B CA 1
ATOM 3469 C C . PRO B 1 111 ? 21.485 78.352 -28.975 1.00 20.55 108 PRO B C 1
ATOM 3470 O O . PRO B 1 111 ? 22.074 79.439 -29.018 1.00 24.53 108 PRO B O 1
ATOM 3474 N N . GLU B 1 112 ? 21.643 77.507 -27.974 1.00 24.73 109 GLU B N 1
ATOM 3475 C CA . GLU B 1 112 ? 22.489 77.825 -26.830 1.00 28.29 109 GLU B CA 1
ATOM 3476 C C . GLU B 1 112 ? 23.698 76.903 -26.802 1.00 20.46 109 GLU B C 1
ATOM 3477 O O . GLU B 1 112 ? 23.540 75.699 -26.532 1.00 24.99 109 GLU B O 1
ATOM 3483 N N . PRO B 1 113 ? 24.912 77.409 -27.044 1.00 22.67 110 PRO B N 1
ATOM 3484 C CA . PRO B 1 113 ? 26.087 76.521 -27.117 1.00 22.57 110 PRO B CA 1
ATOM 3485 C C . PRO B 1 113 ? 26.359 75.798 -25.803 1.00 24.76 110 PRO B C 1
ATOM 3486 O O . PRO B 1 113 ? 26.250 76.374 -24.720 1.00 24.61 110 PRO B O 1
ATOM 3490 N N . GLU B 1 114 ? 26.720 74.521 -25.902 1.00 21.52 111 GLU B N 1
ATOM 3491 C CA . GLU B 1 114 ? 27.165 73.781 -24.727 1.00 26.05 111 GLU B CA 1
ATOM 3492 C C . GLU B 1 114 ? 28.668 73.937 -24.585 1.00 19.67 111 GLU B C 1
ATOM 3493 O O . GLU B 1 114 ? 29.378 74.123 -25.569 1.00 21.39 111 GLU B O 1
ATOM 3499 N N . LEU B 1 115 ? 29.155 73.849 -23.358 1.00 16.15 112 LEU B N 1
ATOM 3500 C CA . LEU B 1 115 ? 30.583 74.024 -23.130 1.00 19.05 112 LEU B CA 1
ATOM 3501 C C . LEU B 1 115 ? 31.296 72.701 -23.359 1.00 18.70 112 LEU B C 1
ATOM 3502 O O . LEU B 1 115 ? 30.881 71.666 -22.830 1.00 19.32 112 LEU B O 1
ATOM 3507 N N . ILE B 1 116 ? 32.339 72.724 -24.185 1.00 17.16 113 ILE B N 1
ATOM 3508 C CA . ILE B 1 116 ? 33.264 71.595 -24.250 1.00 16.51 113 ILE B CA 1
ATOM 3509 C C . ILE B 1 116 ? 34.384 71.749 -23.229 1.00 20.39 113 ILE B C 1
ATOM 3510 O O . ILE B 1 116 ? 34.694 70.814 -22.470 1.00 15.93 113 ILE B O 1
ATOM 3515 N N . TYR B 1 117 ? 35.010 72.929 -23.189 1.00 11.14 114 TYR B N 1
ATOM 3516 C CA . TYR B 1 117 ? 36.148 73.083 -22.299 1.00 15.22 114 TYR B CA 1
ATOM 3517 C C . TYR B 1 117 ? 36.459 74.550 -22.067 1.00 11.36 114 TYR B C 1
ATOM 3518 O O . TYR B 1 117 ? 36.477 75.347 -23.013 1.00 13.59 114 TYR B O 1
ATOM 3527 N N A SER B 1 118 ? 36.664 74.906 -20.798 0.52 12.05 115 SER B N 1
ATOM 3528 N N B SER B 1 118 ? 36.704 74.892 -20.804 0.48 12.04 115 SER B N 1
ATOM 3529 C CA A SER B 1 118 ? 37.320 76.146 -20.395 0.52 10.14 115 SER B CA 1
ATOM 3530 C CA B SER B 1 118 ? 37.324 76.151 -20.409 0.48 10.25 115 SER B CA 1
ATOM 3531 C C A SER B 1 118 ? 38.640 75.759 -19.744 0.52 13.84 115 SER B C 1
ATOM 3532 C C B SER B 1 118 ? 38.633 75.808 -19.716 0.48 13.70 115 SER B C 1
ATOM 3533 O O A SER B 1 118 ? 38.652 75.004 -18.762 0.52 11.23 115 SER B O 1
ATOM 3534 O O B SER B 1 118 ? 38.631 75.126 -18.683 0.48 10.85 115 SER B O 1
ATOM 3539 N N . HIS B 1 119 ? 39.738 76.262 -20.287 1.00 14.37 116 HIS B N 1
ATOM 3540 C CA . HIS B 1 119 ? 41.054 75.934 -19.742 1.00 13.87 116 HIS B CA 1
ATOM 3541 C C . HIS B 1 119 ? 41.290 76.685 -18.433 1.00 10.04 116 HIS B C 1
ATOM 3542 O O . HIS B 1 119 ? 41.035 77.899 -18.358 1.00 11.08 116 HIS B O 1
ATOM 3549 N N . PRO B 1 120 ? 41.717 76.003 -17.371 1.00 13.71 117 PRO B N 1
ATOM 3550 C CA . PRO B 1 120 ? 41.934 76.701 -16.091 1.00 13.76 117 PRO B CA 1
ATOM 3551 C C . PRO B 1 120 ? 43.022 77.766 -16.143 1.00 11.65 117 PRO B C 1
ATOM 3552 O O . PRO B 1 120 ? 43.040 78.627 -15.261 1.00 14.99 117 PRO B O 1
ATOM 3556 N N . PHE B 1 121 ? 43.909 77.757 -17.146 1.00 11.08 118 PHE B N 1
ATOM 3557 C CA . PHE B 1 121 ? 45.061 78.661 -17.156 1.00 10.68 118 PHE B CA 1
ATOM 3558 C C . PHE B 1 121 ? 45.008 79.730 -18.251 1.00 15.53 118 PHE B C 1
ATOM 3559 O O . PHE B 1 121 ? 45.969 80.507 -18.401 1.00 12.43 118 PHE B O 1
ATOM 3567 N N . GLY B 1 122 ? 43.913 79.838 -18.994 1.00 11.41 119 GLY B N 1
ATOM 3568 C CA . GLY B 1 122 ? 43.883 80.879 -20.014 1.00 12.31 119 GLY B CA 1
ATOM 3569 C C . GLY B 1 122 ? 42.827 80.587 -21.064 1.00 11.20 119 GLY B C 1
ATOM 3570 O O . GLY B 1 122 ? 41.915 79.785 -20.843 1.00 13.39 119 GLY B O 1
ATOM 3571 N N . GLY B 1 123 ? 42.967 81.263 -22.206 1.00 12.39 120 GLY B N 1
ATOM 3572 C CA . GLY B 1 123 ? 41.979 81.155 -23.271 1.00 11.50 120 GLY B CA 1
ATOM 3573 C C . GLY B 1 123 ? 42.323 80.043 -24.243 1.00 11.63 120 GLY B C 1
ATOM 3574 O O . GLY B 1 123 ? 43.487 79.756 -24.474 1.00 13.03 120 GLY B O 1
ATOM 3575 N N . SER B 1 124 ? 41.291 79.418 -24.819 1.00 10.25 121 SER B N 1
ATOM 3576 C CA . SER B 1 124 ? 41.482 78.279 -25.711 1.00 10.14 121 SER B CA 1
ATOM 3577 C C . SER B 1 124 ? 41.094 78.636 -27.143 1.00 13.26 121 SER B C 1
ATOM 3578 O O . SER B 1 124 ? 40.224 79.482 -27.381 1.00 12.03 121 SER B O 1
ATOM 3581 N N . GLN B 1 125 ? 41.733 77.961 -28.094 1.00 13.07 122 GLN B N 1
ATOM 3582 C CA . GLN B 1 125 ? 41.630 78.279 -29.515 1.00 11.03 122 GLN B CA 1
ATOM 3583 C C . GLN B 1 125 ? 41.115 77.093 -30.323 1.00 13.97 122 GLN B C 1
ATOM 3584 O O . GLN B 1 125 ? 41.175 75.945 -29.889 1.00 16.35 122 GLN B O 1
ATOM 3590 N N . ASP B 1 126 ? 40.644 77.399 -31.531 1.00 13.76 123 ASP B N 1
ATOM 3591 C CA . ASP B 1 126 ? 40.499 76.486 -32.668 1.00 17.64 123 ASP B CA 1
ATOM 3592 C C . ASP B 1 126 ? 40.243 75.029 -32.279 1.00 16.57 123 ASP B C 1
ATOM 3593 O O . ASP B 1 126 ? 41.116 74.173 -32.491 1.00 14.81 123 ASP B O 1
ATOM 3598 N N . PRO B 1 127 ? 39.065 74.696 -31.750 1.00 12.85 124 PRO B N 1
ATOM 3599 C CA . PRO B 1 127 ? 38.780 73.296 -31.418 1.00 15.02 124 PRO B CA 1
ATOM 3600 C C . PRO B 1 127 ? 38.760 72.435 -32.674 1.00 20.82 124 PRO B C 1
ATOM 3601 O O . PRO B 1 127 ? 38.043 72.719 -33.630 1.00 17.45 124 PRO B O 1
ATOM 3605 N N . CYS B 1 128 ? 39.549 71.369 -32.667 1.00 18.35 125 CYS B N 1
ATOM 3606 C CA . CYS B 1 128 ? 39.660 70.496 -33.833 1.00 16.81 125 CYS B CA 1
ATOM 3607 C C . CYS B 1 128 ? 39.227 69.089 -33.442 1.00 16.72 125 CYS B C 1
ATOM 3608 O O . CYS B 1 128 ? 39.945 68.383 -32.715 1.00 16.82 125 CYS B O 1
ATOM 3611 N N . LEU B 1 129 ? 38.075 68.688 -33.967 1.00 14.57 126 LEU B N 1
ATOM 3612 C CA . LEU B 1 129 ? 37.428 67.425 -33.637 1.00 18.47 126 LEU B CA 1
ATOM 3613 C C . LEU B 1 129 ? 37.890 66.311 -34.566 1.00 18.87 126 LEU B C 1
ATOM 3614 O O . LEU B 1 129 ? 37.957 66.502 -35.781 1.00 18.54 126 LEU B O 1
ATOM 3619 N N . LEU B 1 130 ? 38.208 65.154 -33.994 1.00 14.95 127 LEU B N 1
ATOM 3620 C CA . LEU B 1 130 ? 38.370 63.921 -34.763 1.00 14.60 127 LEU B CA 1
ATOM 3621 C C . LEU B 1 130 ? 37.483 62.856 -34.132 1.00 24.92 127 LEU B C 1
ATOM 3622 O O . LEU B 1 130 ? 37.559 62.630 -32.922 1.00 22.62 127 LEU B O 1
ATOM 3627 N N . GLN B 1 131 ? 36.662 62.196 -34.940 1.00 25.17 128 GLN B N 1
ATOM 3628 C CA . GLN B 1 131 ? 35.875 61.062 -34.474 1.00 26.89 128 GLN B CA 1
ATOM 3629 C C . GLN B 1 131 ? 36.478 59.772 -35.013 1.00 26.65 128 GLN B C 1
ATOM 3630 O O . GLN B 1 131 ? 36.603 59.594 -36.230 1.00 26.01 128 GLN B O 1
ATOM 3636 N N . LEU B 1 132 ? 36.857 58.881 -34.110 1.00 19.57 129 LEU B N 1
ATOM 3637 C CA . LEU B 1 132 ? 37.416 57.613 -34.534 1.00 17.62 129 LEU B CA 1
ATOM 3638 C C . LEU B 1 132 ? 36.285 56.689 -34.979 1.00 21.59 129 LEU B C 1
ATOM 3639 O O . LEU B 1 132 ? 35.122 56.899 -34.631 1.00 25.12 129 LEU B O 1
ATOM 3644 N N . LYS B 1 133 ? 36.637 55.648 -35.744 1.00 26.39 130 LYS B N 1
ATOM 3645 C CA . LYS B 1 133 ? 35.621 54.697 -36.196 1.00 25.59 130 LYS B CA 1
ATOM 3646 C C . LYS B 1 133 ? 34.924 54.021 -35.024 1.00 28.81 130 LYS B C 1
ATOM 3647 O O . LYS B 1 133 ? 33.724 53.722 -35.101 1.00 30.10 130 LYS B O 1
ATOM 3653 N N . ASP B 1 134 ? 35.639 53.805 -33.917 1.00 32.79 131 ASP B N 1
ATOM 3654 C CA . ASP B 1 134 ? 35.022 53.200 -32.740 1.00 26.94 131 ASP B CA 1
ATOM 3655 C C . ASP B 1 134 ? 34.185 54.183 -31.929 1.00 26.24 131 ASP B C 1
ATOM 3656 O O . ASP B 1 134 ? 33.630 53.792 -30.891 1.00 26.80 131 ASP B O 1
ATOM 3661 N N . GLY B 1 135 ? 34.096 55.440 -32.348 1.00 25.60 132 GLY B N 1
ATOM 3662 C CA . GLY B 1 135 ? 33.260 56.418 -31.696 1.00 28.41 132 GLY B CA 1
ATOM 3663 C C . GLY B 1 135 ? 33.983 57.372 -30.761 1.00 20.60 132 GLY B C 1
ATOM 3664 O O . GLY B 1 135 ? 33.398 58.392 -30.379 1.00 19.06 132 GLY B O 1
ATOM 3665 N N . THR B 1 136 ? 35.206 57.053 -30.340 1.00 24.03 133 THR B N 1
ATOM 3666 C CA . THR B 1 136 ? 35.985 57.994 -29.543 1.00 25.15 133 THR B CA 1
ATOM 3667 C C . THR B 1 136 ? 36.087 59.326 -30.276 1.00 27.35 133 THR B C 1
ATOM 3668 O O . THR B 1 136 ? 36.210 59.356 -31.502 1.00 26.14 133 THR B O 1
ATOM 3672 N N . ILE B 1 137 ? 36.024 60.435 -29.531 1.00 21.67 134 ILE B N 1
ATOM 3673 C CA . ILE B 1 137 ? 36.192 61.770 -30.111 1.00 20.62 134 ILE B CA 1
ATOM 3674 C C . ILE B 1 137 ? 37.371 62.461 -29.450 1.00 29.39 134 ILE B C 1
ATOM 3675 O O . ILE B 1 137 ? 37.455 62.516 -28.216 1.00 23.90 134 ILE B O 1
ATOM 3680 N N . LEU B 1 138 ? 38.261 63.010 -30.269 1.00 21.56 135 LEU B N 1
ATOM 3681 C CA . LEU B 1 138 ? 39.344 63.858 -29.797 1.00 23.54 135 LEU B CA 1
ATOM 3682 C C . LEU B 1 138 ? 39.024 65.306 -30.153 1.00 23.58 135 LEU B C 1
ATOM 3683 O O . LEU B 1 138 ? 38.455 65.583 -31.213 1.00 21.89 135 LEU B O 1
ATOM 3688 N N . CYS B 1 139 ? 39.355 66.226 -29.253 1.00 15.96 136 CYS B N 1
ATOM 3689 C CA . CYS B 1 139 ? 39.182 67.658 -29.504 1.00 11.50 136 CYS B CA 1
ATOM 3690 C C . CYS B 1 139 ? 40.511 68.330 -29.187 1.00 13.83 136 CYS B C 1
ATOM 3691 O O . CYS B 1 139 ? 40.818 68.578 -28.015 1.00 16.21 136 CYS B O 1
ATOM 3694 N N . ALA B 1 140 ? 41.312 68.596 -30.225 1.00 13.56 137 ALA B N 1
ATOM 3695 C CA . ALA B 1 140 ? 42.575 69.284 -30.025 1.00 16.69 137 ALA B CA 1
ATOM 3696 C C . ALA B 1 140 ? 42.349 70.789 -29.900 1.00 19.84 137 ALA B C 1
ATOM 3697 O O . ALA B 1 140 ? 41.404 71.347 -30.466 1.00 14.00 137 ALA B O 1
ATOM 3699 N N . SER B 1 141 ? 43.244 71.446 -29.166 1.00 12.40 138 SER B N 1
ATOM 3700 C CA . SER B 1 141 ? 43.155 72.886 -28.977 1.00 12.99 138 SER B CA 1
ATOM 3701 C C . SER B 1 141 ? 44.544 73.384 -28.599 1.00 14.83 138 SER B C 1
ATOM 3702 O O . SER B 1 141 ? 45.516 72.623 -28.594 1.00 17.49 138 SER B O 1
ATOM 3705 N N . TYR B 1 142 ? 44.635 74.667 -28.277 1.00 12.38 139 TYR B N 1
ATOM 3706 C CA . TYR B 1 142 ? 45.847 75.272 -27.746 1.00 13.31 139 TYR B CA 1
ATOM 3707 C C . TYR B 1 142 ? 45.429 76.570 -27.089 1.00 11.74 139 TYR B C 1
ATOM 3708 O O . TYR B 1 142 ? 44.314 77.044 -27.290 1.00 14.00 139 TYR B O 1
ATOM 3717 N N . GLY B 1 143 ? 46.339 77.153 -26.289 1.00 14.42 140 GLY B N 1
ATOM 3718 C CA . GLY B 1 143 ? 45.933 78.179 -25.357 1.00 17.46 140 GLY B CA 1
ATOM 3719 C C . GLY B 1 143 ? 46.868 79.365 -25.259 1.00 15.08 140 GLY B C 1
ATOM 3720 O O . GLY B 1 143 ? 48.017 79.352 -25.725 1.00 13.44 140 GLY B O 1
ATOM 3721 N N . TRP B 1 144 ? 46.344 80.385 -24.590 1.00 15.36 141 TRP B N 1
ATOM 3722 C CA . TRP B 1 144 ? 47.020 81.651 -24.359 1.00 13.83 141 TRP B CA 1
ATOM 3723 C C . TRP B 1 144 ? 46.859 81.988 -22.893 1.00 15.42 141 TRP B C 1
ATOM 3724 O O . TRP B 1 144 ? 45.750 81.868 -22.357 1.00 14.87 141 TRP B O 1
ATOM 3735 N N . ALA B 1 145 ? 47.948 82.412 -22.251 1.00 11.18 142 ALA B N 1
ATOM 3736 C CA . ALA B 1 145 ? 47.916 82.832 -20.861 1.00 10.46 142 ALA B CA 1
ATOM 3737 C C . ALA B 1 145 ? 48.147 84.339 -20.795 1.00 14.89 142 ALA B C 1
ATOM 3738 O O . ALA B 1 145 ? 48.789 84.925 -21.664 1.00 16.49 142 ALA B O 1
ATOM 3740 N N . PHE B 1 146 ? 47.635 84.959 -19.746 1.00 13.03 143 PHE B N 1
ATOM 3741 C CA . PHE B 1 146 ? 47.683 86.403 -19.591 1.00 11.29 143 PHE B CA 1
ATOM 3742 C C . PHE B 1 146 ? 48.406 86.708 -18.289 1.00 16.87 143 PHE B C 1
ATOM 3743 O O . PHE B 1 146 ? 47.873 86.449 -17.204 1.00 14.82 143 PHE B O 1
ATOM 3751 N N . LEU B 1 147 ? 49.640 87.214 -18.396 1.00 12.49 144 LEU B N 1
ATOM 3752 C CA . LEU B 1 147 ? 50.504 87.333 -17.230 1.00 15.58 144 LEU B CA 1
ATOM 3753 C C . LEU B 1 147 ? 50.581 88.774 -16.741 1.00 17.75 144 LEU B C 1
ATOM 3754 O O . LEU B 1 147 ? 50.320 89.726 -17.482 1.00 18.19 144 LEU B O 1
ATOM 3759 N N . ARG B 1 148 ? 50.967 88.919 -15.460 1.00 18.05 145 ARG B N 1
ATOM 3760 C CA . ARG B 1 148 ? 51.202 90.237 -14.896 1.00 18.57 145 ARG B CA 1
ATOM 3761 C C . ARG B 1 148 ? 52.666 90.620 -15.083 1.00 17.75 145 ARG B C 1
ATOM 3762 O O . ARG B 1 148 ? 53.486 89.768 -15.447 1.00 20.71 145 ARG B O 1
ATOM 3770 N N . PRO B 1 149 ? 53.020 91.903 -14.909 1.00 22.99 146 PRO B N 1
ATOM 3771 C CA . PRO B 1 149 ? 54.388 92.335 -15.263 1.00 20.36 146 PRO B CA 1
ATOM 3772 C C . PRO B 1 149 ? 55.488 91.537 -14.597 1.00 21.44 146 PRO B C 1
ATOM 3773 O O . PRO B 1 149 ? 56.479 91.195 -15.259 1.00 25.76 146 PRO B O 1
ATOM 3777 N N . ASP B 1 150 ? 55.356 91.218 -13.306 1.00 21.49 147 ASP B N 1
ATOM 3778 C CA . ASP B 1 150 ? 56.438 90.478 -12.668 1.00 23.40 147 ASP B CA 1
ATOM 3779 C C . ASP B 1 150 ? 56.550 89.072 -13.243 1.00 29.03 147 ASP B C 1
ATOM 3780 O O . ASP B 1 150 ? 57.656 88.514 -13.314 1.00 25.55 147 ASP B O 1
ATOM 3785 N N . GLY B 1 151 ? 55.435 88.493 -13.689 1.00 26.66 148 GLY B N 1
ATOM 3786 C CA . GLY B 1 151 ? 55.520 87.211 -14.363 1.00 18.58 148 GLY B CA 1
ATOM 3787 C C . GLY B 1 151 ? 56.215 87.328 -15.705 1.00 20.22 148 GLY B C 1
ATOM 3788 O O . GLY B 1 151 ? 57.023 86.469 -16.077 1.00 19.11 148 GLY B O 1
ATOM 3797 N N . GLU B 1 153 ? 58.498 89.490 -16.557 1.00 23.48 150 GLU B N 1
ATOM 3798 C CA . GLU B 1 153 ? 59.934 89.700 -16.351 1.00 26.93 150 GLU B CA 1
ATOM 3799 C C . GLU B 1 153 ? 60.676 88.391 -16.102 1.00 29.20 150 GLU B C 1
ATOM 3800 O O . GLU B 1 153 ? 61.851 88.273 -16.459 1.00 32.81 150 GLU B O 1
ATOM 3806 N N . ASN B 1 154 ? 60.020 87.397 -15.504 1.00 22.91 151 ASN B N 1
ATOM 3807 C CA . ASN B 1 154 ? 60.709 86.169 -15.119 1.00 29.30 151 ASN B CA 1
ATOM 3808 C C . ASN B 1 154 ? 60.594 85.049 -16.149 1.00 26.61 151 ASN B C 1
ATOM 3809 O O . ASN B 1 154 ? 61.092 83.950 -15.894 1.00 27.49 151 ASN B O 1
ATOM 3814 N N . LEU B 1 155 ? 59.955 85.291 -17.292 1.00 19.12 152 LEU B N 1
ATOM 3815 C CA . LEU B 1 155 ? 59.715 84.217 -18.250 1.00 19.91 152 LEU B CA 1
ATOM 3816 C C . LEU B 1 155 ? 61.005 83.604 -18.772 1.00 25.85 152 LEU B C 1
ATOM 3817 O O . LEU B 1 155 ? 61.936 84.310 -19.147 1.00 21.17 152 LEU B O 1
ATOM 3822 N N . LYS B 1 156 ? 61.031 82.277 -18.853 1.00 23.87 153 LYS B N 1
ATOM 3823 C CA . LYS B 1 156 ? 62.119 81.605 -19.544 1.00 25.89 153 LYS B CA 1
ATOM 3824 C C . LYS B 1 156 ? 61.999 81.851 -21.047 1.00 29.49 153 LYS B C 1
ATOM 3825 O O . LYS B 1 156 ? 60.910 81.726 -21.612 1.00 20.41 153 LYS B O 1
ATOM 3831 N N . LYS B 1 157 ? 63.111 82.217 -21.693 1.00 27.28 154 LYS B N 1
ATOM 3832 C CA . LYS B 1 157 ? 63.128 82.462 -23.146 1.00 26.71 154 LYS B CA 1
ATOM 3833 C C . LYS B 1 157 ? 63.637 81.229 -23.903 1.00 29.03 154 LYS B C 1
ATOM 3834 O O . LYS B 1 157 ? 64.376 80.431 -23.338 1.00 29.35 154 LYS B O 1
ATOM 3840 N N . PRO B 1 158 ? 63.214 81.039 -25.169 1.00 26.24 155 PRO B N 1
ATOM 3841 C CA . PRO B 1 158 ? 62.256 81.840 -25.940 1.00 25.36 155 PRO B CA 1
ATOM 3842 C C . PRO B 1 158 ? 60.804 81.556 -25.522 1.00 20.88 155 PRO B C 1
ATOM 3843 O O . PRO B 1 158 ? 60.486 80.450 -25.118 1.00 18.97 155 PRO B O 1
ATOM 3847 N N . TYR B 1 159 ? 59.945 82.558 -25.613 1.00 20.53 156 TYR B N 1
ATOM 3848 C CA . TYR B 1 159 ? 58.515 82.352 -25.486 1.00 16.79 156 TYR B CA 1
ATOM 3849 C C . TYR B 1 159 ? 57.849 83.139 -26.597 1.00 21.53 156 TYR B C 1
ATOM 3850 O O . TYR B 1 159 ? 58.462 84.018 -27.202 1.00 22.39 156 TYR B O 1
ATOM 3859 N N . PHE B 1 160 ? 56.589 82.823 -26.869 1.00 17.23 157 PHE B N 1
ATOM 3860 C CA . PHE B 1 160 ? 55.872 83.453 -27.968 1.00 16.34 157 PHE B CA 1
ATOM 3861 C C . PHE B 1 160 ? 54.787 84.371 -27.426 1.00 21.53 157 PHE B C 1
ATOM 3862 O O . PHE B 1 160 ? 53.863 83.913 -26.743 1.00 19.01 157 PHE B O 1
ATOM 3870 N N . LEU B 1 161 ? 54.878 85.650 -27.769 1.00 18.50 158 LEU B N 1
ATOM 3871 C CA . LEU B 1 161 ? 53.985 86.690 -27.260 1.00 21.14 158 LEU B CA 1
ATOM 3872 C C . LEU B 1 161 ? 53.155 87.250 -28.406 1.00 26.89 158 LEU B C 1
ATOM 3873 O O . LEU B 1 161 ? 53.707 87.611 -29.451 1.00 25.69 158 LEU B O 1
ATOM 3878 N N . ALA B 1 162 ? 51.834 87.306 -28.225 1.00 21.18 159 ALA B N 1
ATOM 3879 C CA . ALA B 1 162 ? 50.970 87.932 -29.220 1.00 23.68 159 ALA B CA 1
ATOM 3880 C C . ALA B 1 162 ? 49.754 88.538 -28.527 1.00 22.39 159 ALA B C 1
ATOM 3881 O O . ALA B 1 162 ? 49.155 87.914 -27.652 1.00 18.00 159 ALA B O 1
ATOM 3883 N N . GLY B 1 163 ? 49.403 89.762 -28.910 1.00 20.30 160 GLY B N 1
ATOM 3884 C CA . GLY B 1 163 ? 48.261 90.424 -28.294 1.00 22.58 160 GLY B CA 1
ATOM 3885 C C . GLY B 1 163 ? 48.370 90.603 -26.795 1.00 23.89 160 GLY B C 1
ATOM 3886 O O . GLY B 1 163 ? 47.347 90.633 -26.105 1.00 25.67 160 GLY B O 1
ATOM 3887 N N . GLY B 1 164 ? 49.583 90.725 -26.268 1.00 22.61 161 GLY B N 1
ATOM 3888 C CA . GLY B 1 164 ? 49.793 90.778 -24.836 1.00 23.03 161 GLY B CA 1
ATOM 3889 C C . GLY B 1 164 ? 49.738 89.444 -24.123 1.00 21.73 161 GLY B C 1
ATOM 3890 O O . GLY B 1 164 ? 49.919 89.404 -22.900 1.00 23.51 161 GLY B O 1
ATOM 3891 N N . ALA B 1 165 ? 49.500 88.352 -24.830 1.00 16.47 162 ALA B N 1
ATOM 3892 C CA . ALA B 1 165 ? 49.373 87.046 -24.195 1.00 14.75 162 ALA B CA 1
ATOM 3893 C C . ALA B 1 165 ? 50.585 86.183 -24.529 1.00 17.88 162 ALA B C 1
ATOM 3894 O O . ALA B 1 165 ? 51.276 86.402 -25.530 1.00 17.13 162 ALA B O 1
ATOM 3896 N N . VAL B 1 166 ? 50.837 85.180 -23.687 1.00 16.01 163 VAL B N 1
ATOM 3897 C CA . VAL B 1 166 ? 51.969 84.271 -23.863 1.00 12.38 163 VAL B CA 1
ATOM 3898 C C . VAL B 1 166 ? 51.449 82.884 -24.216 1.00 12.70 163 VAL B C 1
ATOM 3899 O O . VAL B 1 166 ? 50.549 82.352 -23.546 1.00 15.33 163 VAL B O 1
ATOM 3903 N N . PHE B 1 167 ? 52.045 82.283 -25.242 1.00 13.45 164 PHE B N 1
ATOM 3904 C CA . PHE B 1 167 ? 51.513 81.048 -25.825 1.00 12.98 164 PHE B CA 1
ATOM 3905 C C . PHE B 1 167 ? 51.666 79.877 -24.857 1.00 19.35 164 PHE B C 1
ATOM 3906 O O . PHE B 1 167 ? 52.698 79.728 -24.189 1.00 18.01 164 PHE B O 1
ATOM 3914 N N . LEU B 1 168 ? 50.613 79.063 -24.746 1.00 11.95 165 LEU B N 1
ATOM 3915 C CA . LEU B 1 168 ? 50.677 77.832 -23.956 1.00 13.35 165 LEU B CA 1
ATOM 3916 C C . LEU B 1 168 ? 50.895 76.584 -24.795 1.00 14.12 165 LEU B C 1
ATOM 3917 O O . LEU B 1 168 ? 51.235 75.535 -24.240 1.00 15.77 165 LEU B O 1
ATOM 3922 N N . GLY B 1 169 ? 50.668 76.648 -26.094 1.00 16.61 166 GLY B N 1
ATOM 3923 C CA . GLY B 1 169 ? 50.764 75.443 -26.891 1.00 10.37 166 GLY B CA 1
ATOM 3924 C C . GLY B 1 169 ? 49.566 74.531 -26.713 1.00 12.30 166 GLY B C 1
ATOM 3925 O O . GLY B 1 169 ? 48.524 74.919 -26.175 1.00 14.62 166 GLY B O 1
ATOM 3926 N N . GLY B 1 170 ? 49.749 73.267 -27.136 1.00 12.57 167 GLY B N 1
ATOM 3927 C CA . GLY B 1 170 ? 48.634 72.368 -27.354 1.00 9.86 167 GLY B CA 1
ATOM 3928 C C . GLY B 1 170 ? 48.138 71.632 -26.107 1.00 13.78 167 GLY B C 1
ATOM 3929 O O . GLY B 1 170 ? 48.815 71.488 -25.072 1.00 15.63 167 GLY B O 1
ATOM 3930 N N . TYR B 1 171 ? 46.899 71.186 -26.225 1.00 9.26 168 TYR B N 1
ATOM 3931 C CA . TYR B 1 171 ? 46.268 70.236 -25.320 1.00 16.77 168 TYR B CA 1
ATOM 3932 C C . TYR B 1 171 ? 45.074 69.622 -26.025 1.00 15.23 168 TYR B C 1
ATOM 3933 O O . TYR B 1 171 ? 44.472 70.243 -26.899 1.00 18.58 168 TYR B O 1
ATOM 3942 N N . VAL B 1 172 ? 44.729 68.397 -25.629 1.00 16.08 169 VAL B N 1
ATOM 3943 C CA . VAL B 1 172 ? 43.740 67.605 -26.349 1.00 13.35 169 VAL B CA 1
ATOM 3944 C C . VAL B 1 172 ? 42.763 66.997 -25.352 1.00 21.20 169 VAL B C 1
ATOM 3945 O O . VAL B 1 172 ? 43.174 66.416 -24.339 1.00 22.34 169 VAL B O 1
ATOM 3949 N N . LEU B 1 173 ? 41.477 67.139 -25.640 1.00 17.99 170 LEU B N 1
ATOM 3950 C CA . LEU B 1 173 ? 40.424 66.543 -24.846 1.00 18.83 170 LEU B CA 1
ATOM 3951 C C . LEU B 1 173 ? 39.935 65.285 -25.535 1.00 26.85 170 LEU B C 1
ATOM 3952 O O . LEU B 1 173 ? 40.027 65.154 -26.753 1.00 23.84 170 LEU B O 1
ATOM 3957 N N . ARG B 1 174 ? 39.386 64.372 -24.742 1.00 22.68 171 ARG B N 1
ATOM 3958 C CA . ARG B 1 174 ? 39.069 63.032 -25.210 1.00 27.57 171 ARG B CA 1
ATOM 3959 C C . ARG B 1 174 ? 37.720 62.654 -24.630 1.00 31.16 171 ARG B C 1
ATOM 3960 O O . ARG B 1 174 ? 37.504 62.828 -23.425 1.00 23.31 171 ARG B O 1
ATOM 3968 N N . SER B 1 175 ? 36.815 62.161 -25.479 1.00 25.79 172 SER B N 1
ATOM 3969 C CA . SER B 1 175 ? 35.499 61.717 -25.031 1.00 21.71 172 SER B CA 1
ATOM 3970 C C . SER B 1 175 ? 35.259 60.286 -25.500 1.00 30.32 172 SER B C 1
ATOM 3971 O O . SER B 1 175 ? 35.437 59.975 -26.685 1.00 24.31 172 SER B O 1
ATOM 3974 N N . THR B 1 176 ? 34.880 59.411 -24.569 1.00 21.44 173 THR B N 1
ATOM 3975 C CA . THR B 1 176 ? 34.541 58.034 -24.904 1.00 18.54 173 THR B CA 1
ATOM 3976 C C . THR B 1 176 ? 33.066 57.751 -24.695 1.00 23.89 173 THR B C 1
ATOM 3977 O O . THR B 1 176 ? 32.668 56.588 -24.682 1.00 34.45 173 THR B O 1
ATOM 3981 N N . ASP B 1 177 ? 32.249 58.791 -24.530 1.00 24.30 174 ASP B N 1
ATOM 3982 C CA . ASP B 1 177 ? 30.808 58.648 -24.362 1.00 33.92 174 ASP B CA 1
ATOM 3983 C C . ASP B 1 177 ? 30.048 59.541 -25.339 1.00 25.13 174 ASP B C 1
ATOM 3984 O O . ASP B 1 177 ? 28.992 60.076 -25.005 1.00 24.16 174 ASP B O 1
ATOM 3989 N N . GLY B 1 178 ? 30.590 59.737 -26.540 1.00 26.62 175 GLY B N 1
ATOM 3990 C CA . GLY B 1 178 ? 29.883 60.515 -27.549 1.00 28.35 175 GLY B CA 1
ATOM 3991 C C . GLY B 1 178 ? 29.817 62.018 -27.316 1.00 31.74 175 GLY B C 1
ATOM 3992 O O . GLY B 1 178 ? 28.918 62.679 -27.852 1.00 27.22 175 GLY B O 1
ATOM 3993 N N . GLY B 1 179 ? 30.747 62.585 -26.544 1.00 23.64 176 GLY B N 1
ATOM 3994 C CA . GLY B 1 179 ? 30.744 64.015 -26.297 1.00 24.48 176 GLY B CA 1
ATOM 3995 C C . GLY B 1 179 ? 29.913 64.470 -25.120 1.00 30.49 176 GLY B C 1
ATOM 3996 O O . GLY B 1 179 ? 29.722 65.683 -24.950 1.00 29.59 176 GLY B O 1
ATOM 3997 N N . LYS B 1 180 ? 29.394 63.537 -24.317 1.00 26.77 177 LYS B N 1
ATOM 3998 C CA . LYS B 1 180 ? 28.712 63.908 -23.085 1.00 28.12 177 LYS B CA 1
ATOM 3999 C C . LYS B 1 180 ? 29.699 64.488 -22.079 1.00 30.67 177 LYS B C 1
ATOM 4000 O O . LYS B 1 180 ? 29.435 65.523 -21.462 1.00 30.68 177 LYS B O 1
ATOM 4006 N N . SER B 1 181 ? 30.853 63.845 -21.920 1.00 31.36 178 SER B N 1
ATOM 4007 C CA . SER B 1 181 ? 31.892 64.331 -21.025 1.00 34.16 178 SER B CA 1
ATOM 4008 C C . SER B 1 181 ? 33.251 64.225 -21.706 1.00 29.72 178 SER B C 1
ATOM 4009 O O . SER B 1 181 ? 33.472 63.406 -22.605 1.00 22.80 178 SER B O 1
ATOM 4012 N N . TRP B 1 182 ? 34.183 65.043 -21.236 1.00 22.76 179 TRP B N 1
ATOM 4013 C CA . TRP B 1 182 ? 35.490 65.143 -21.852 1.00 17.16 179 TRP B CA 1
ATOM 4014 C C . TRP B 1 182 ? 36.535 64.933 -20.774 1.00 22.02 179 TRP B C 1
ATOM 4015 O O . TRP B 1 182 ? 36.483 65.583 -19.729 1.00 22.90 179 TRP B O 1
ATOM 4026 N N . GLN B 1 183 ? 37.456 64.015 -21.004 1.00 19.64 180 GLN B N 1
ATOM 4027 C CA . GLN B 1 183 ? 38.555 63.842 -20.068 1.00 25.58 180 GLN B CA 1
ATOM 4028 C C . GLN B 1 183 ? 39.803 64.510 -20.620 1.00 22.80 180 GLN B C 1
ATOM 4029 O O . GLN B 1 183 ? 39.917 64.768 -21.815 1.00 22.10 180 GLN B O 1
ATOM 4035 N N . GLY B 1 184 ? 40.746 64.778 -19.731 1.00 26.99 181 GLY B N 1
ATOM 4036 C CA . GLY B 1 184 ? 41.943 65.499 -20.106 1.00 21.61 181 GLY B CA 1
ATOM 4037 C C . GLY B 1 184 ? 42.006 66.831 -19.381 1.00 27.27 181 GLY B C 1
ATOM 4038 O O . GLY B 1 184 ? 41.344 67.014 -18.358 1.00 28.70 181 GLY B O 1
ATOM 4039 N N . PRO B 1 185 ? 42.793 67.773 -19.905 1.00 23.67 182 PRO B N 1
ATOM 4040 C CA . PRO B 1 185 ? 43.492 67.644 -21.185 1.00 26.23 182 PRO B CA 1
ATOM 4041 C C . PRO B 1 185 ? 44.705 66.711 -21.148 1.00 24.65 182 PRO B C 1
ATOM 4042 O O . PRO B 1 185 ? 45.348 66.536 -20.100 1.00 27.20 182 PRO B O 1
ATOM 4046 N N . LEU B 1 186 ? 44.985 66.094 -22.292 1.00 23.57 183 LEU B N 1
ATOM 4047 C CA . LEU B 1 186 ? 46.247 65.414 -22.544 1.00 23.77 183 LEU B CA 1
ATOM 4048 C C . LEU B 1 186 ? 47.159 66.379 -23.292 1.00 22.91 183 LEU B C 1
ATOM 4049 O O . LEU B 1 186 ? 46.734 66.995 -24.273 1.00 21.47 183 LEU B O 1
ATOM 4054 N N . TYR B 1 187 ? 48.400 66.521 -22.824 1.00 18.76 184 TYR B N 1
ATOM 4055 C CA . TYR B 1 187 ? 49.339 67.436 -23.456 1.00 18.82 184 TYR B CA 1
ATOM 4056 C C . TYR B 1 187 ? 50.175 66.696 -24.486 1.00 23.55 184 TYR B C 1
ATOM 4057 O O . TYR B 1 187 ? 50.875 65.739 -24.126 1.00 21.52 184 TYR B O 1
ATOM 4066 N N . PRO B 1 188 ? 50.142 67.096 -25.756 1.00 16.24 185 PRO B N 1
ATOM 4067 C CA . PRO B 1 188 ? 51.006 66.472 -26.760 1.00 17.75 185 PRO B CA 1
ATOM 4068 C C . PRO B 1 188 ? 52.466 66.619 -26.381 1.00 26.90 185 PRO B C 1
ATOM 4069 O O . PRO B 1 188 ? 52.825 67.484 -25.561 1.00 19.26 185 PRO B O 1
ATOM 4073 N N . PRO B 1 189 ? 53.344 65.801 -26.963 1.00 21.34 186 PRO B N 1
ATOM 4074 C CA . PRO B 1 189 ? 54.775 65.973 -26.709 1.00 22.80 186 PRO B CA 1
ATOM 4075 C C . PRO B 1 189 ? 55.259 67.337 -27.170 1.00 21.38 186 PRO B C 1
ATOM 4076 O O . PRO B 1 189 ? 54.707 67.940 -28.093 1.00 17.00 186 PRO B O 1
ATOM 4080 N N . HIS B 1 190 ? 56.310 67.829 -26.507 1.00 21.15 187 HIS B N 1
ATOM 4081 C CA . HIS B 1 190 ? 57.143 68.851 -27.110 1.00 19.62 187 HIS B CA 1
ATOM 4082 C C . HIS B 1 190 ? 58.043 68.177 -28.131 1.00 23.60 187 HIS B C 1
ATOM 4083 O O . HIS B 1 190 ? 58.680 67.167 -27.827 1.00 27.67 187 HIS B O 1
ATOM 4090 N N . ILE B 1 191 ? 58.099 68.713 -29.330 1.00 21.21 188 ILE B N 1
ATOM 4091 C CA . ILE B 1 191 ? 58.941 68.097 -30.351 1.00 22.52 188 ILE B CA 1
ATOM 4092 C C . ILE B 1 191 ? 60.202 68.928 -30.538 1.00 27.40 188 ILE B C 1
ATOM 4093 O O . ILE B 1 191 ? 60.202 70.159 -30.379 1.00 24.37 188 ILE B O 1
ATOM 4098 N N . GLU B 1 192 ? 61.291 68.229 -30.882 1.00 26.70 189 GLU B N 1
ATOM 4099 C CA . GLU B 1 192 ? 62.614 68.844 -30.998 1.00 35.17 189 GLU B CA 1
ATOM 4100 C C . GLU B 1 192 ? 62.646 70.144 -31.788 1.00 27.72 189 GLU B C 1
ATOM 4101 O O . GLU B 1 192 ? 63.309 71.088 -31.329 1.00 28.15 189 GLU B O 1
ATOM 4107 N N . PRO B 1 193 ? 61.994 70.270 -32.948 1.00 24.06 190 PRO B N 1
ATOM 4108 C CA . PRO B 1 193 ? 62.081 71.533 -33.703 1.00 22.26 190 PRO B CA 1
ATOM 4109 C C . PRO B 1 193 ? 61.547 72.759 -32.968 1.00 21.87 190 PRO B C 1
ATOM 4110 O O . PRO B 1 193 ? 61.943 73.877 -33.311 1.00 25.20 190 PRO B O 1
ATOM 4114 N N . GLU B 1 194 ? 60.665 72.593 -31.983 1.00 17.00 191 GLU B N 1
ATOM 4115 C CA . GLU B 1 194 ? 60.018 73.722 -31.327 1.00 16.63 191 GLU B CA 1
ATOM 4116 C C . GLU B 1 194 ? 60.944 74.381 -30.305 1.00 19.62 191 GLU B C 1
ATOM 4117 O O . GLU B 1 194 ? 61.458 73.722 -29.397 1.00 23.35 191 GLU B O 1
ATOM 4123 N N . ILE B 1 195 ? 61.120 75.691 -30.422 1.00 20.50 192 ILE B N 1
ATOM 4124 C CA . ILE B 1 195 ? 62.060 76.395 -29.560 1.00 24.67 192 ILE B CA 1
ATOM 4125 C C . ILE B 1 195 ? 61.420 77.007 -28.320 1.00 21.59 192 ILE B C 1
ATOM 4126 O O . ILE B 1 195 ? 62.145 77.326 -27.362 1.00 22.45 192 ILE B O 1
ATOM 4131 N N . ASN B 1 196 ? 60.098 77.187 -28.303 1.00 18.35 193 ASN B N 1
ATOM 4132 C CA . ASN B 1 196 ? 59.458 78.006 -27.276 1.00 20.61 193 ASN B CA 1
ATOM 4133 C C . ASN B 1 196 ? 59.241 77.234 -25.978 1.00 17.75 193 ASN B C 1
ATOM 4134 O O . ASN B 1 196 ? 59.109 76.006 -25.966 1.00 15.05 193 ASN B O 1
ATOM 4139 N N . TYR B 1 197 ? 59.211 77.986 -24.875 1.00 17.75 194 TYR B N 1
ATOM 4140 C CA . TYR B 1 197 ? 58.671 77.533 -23.600 1.00 20.74 194 TYR B CA 1
ATOM 4141 C C . TYR B 1 197 ? 57.285 78.134 -23.411 1.00 16.61 194 TYR B C 1
ATOM 4142 O O . TYR B 1 197 ? 56.999 79.220 -23.916 1.00 17.29 194 TYR B O 1
ATOM 4151 N N . THR B 1 198 ? 56.422 77.418 -22.677 1.00 15.14 195 THR B N 1
ATOM 4152 C CA . THR B 1 198 ? 55.102 77.947 -22.357 1.00 12.93 195 THR B CA 1
ATOM 4153 C C . THR B 1 198 ? 55.201 79.082 -21.331 1.00 18.17 195 THR B C 1
ATOM 4154 O O . THR B 1 198 ? 56.247 79.327 -20.711 1.00 14.44 195 THR B O 1
ATOM 4158 N N . ALA B 1 199 ? 54.067 79.753 -21.128 1.00 14.71 196 ALA B N 1
ATOM 4159 C CA . ALA B 1 199 ? 53.951 80.751 -20.072 1.00 15.64 196 ALA B CA 1
ATOM 4160 C C . ALA B 1 199 ? 54.226 80.178 -18.688 1.00 18.98 196 ALA B C 1
ATOM 4161 O O . ALA B 1 199 ? 54.420 80.949 -17.741 1.00 18.85 196 ALA B O 1
ATOM 4171 N N . GLY B 1 201 ? 56.639 77.900 -18.194 1.00 17.55 198 GLY B N 1
ATOM 4172 C CA . GLY B 1 201 ? 58.019 77.459 -18.146 1.00 15.59 198 GLY B CA 1
ATOM 4173 C C . GLY B 1 201 ? 58.295 76.064 -18.662 1.00 21.11 198 GLY B C 1
ATOM 4174 O O . GLY B 1 201 ? 59.431 75.586 -18.543 1.00 22.29 198 GLY B O 1
ATOM 4175 N N . GLU B 1 202 ? 57.311 75.393 -19.237 1.00 19.61 199 GLU B N 1
ATOM 4176 C CA . GLU B 1 202 ? 57.541 74.064 -19.786 1.00 18.75 199 GLU B CA 1
ATOM 4177 C C . GLU B 1 202 ? 57.873 74.157 -21.270 1.00 16.47 199 GLU B C 1
ATOM 4178 O O . GLU B 1 202 ? 57.452 75.092 -21.952 1.00 19.44 199 GLU B O 1
ATOM 4184 N N . LYS B 1 203 ? 58.641 73.178 -21.762 1.00 20.01 200 LYS B N 1
ATOM 4185 C CA . LYS B 1 203 ? 58.850 73.047 -23.202 1.00 26.50 200 LYS B CA 1
ATOM 4186 C C . LYS B 1 203 ? 57.495 72.927 -23.894 1.00 20.36 200 LYS B C 1
ATOM 4187 O O . LYS B 1 203 ? 56.617 72.204 -23.423 1.00 17.92 200 LYS B O 1
ATOM 4193 N N . LEU B 1 204 ? 57.317 73.652 -24.995 1.00 23.43 201 LEU B N 1
ATOM 4194 C CA . LEU B 1 204 ? 55.962 73.902 -25.507 1.00 20.52 201 LEU B CA 1
ATOM 4195 C C . LEU B 1 204 ? 55.360 72.639 -26.122 1.00 17.80 201 LEU B C 1
ATOM 4196 O O . LEU B 1 204 ? 55.979 72.029 -26.999 1.00 20.52 201 LEU B O 1
ATOM 4201 N N . PRO B 1 205 ? 54.164 72.216 -25.688 1.00 16.44 202 PRO B N 1
ATOM 4202 C CA . PRO B 1 205 ? 53.505 71.050 -26.306 1.00 17.14 202 PRO B CA 1
ATOM 4203 C C . PRO B 1 205 ? 53.044 71.351 -27.721 1.00 18.28 202 PRO B C 1
ATOM 4204 O O . PRO B 1 205 ? 52.532 72.438 -27.999 1.00 14.28 202 PRO B O 1
ATOM 4208 N N . ALA B 1 206 ? 53.191 70.361 -28.606 1.00 15.83 203 ALA B N 1
ATOM 4209 C CA . ALA B 1 206 ? 52.821 70.538 -30.008 1.00 18.24 203 ALA B CA 1
ATOM 4210 C C . ALA B 1 206 ? 51.331 70.865 -30.130 1.00 14.97 203 ALA B C 1
ATOM 4211 O O . ALA B 1 206 ? 50.556 70.674 -29.193 1.00 14.52 203 ALA B O 1
ATOM 4213 N N . TYR B 1 207 ? 50.932 71.371 -31.309 1.00 18.31 204 TYR B N 1
ATOM 4214 C CA . TYR B 1 207 ? 49.579 71.897 -31.519 1.00 18.42 204 TYR B CA 1
ATOM 4215 C C . TYR B 1 207 ? 49.365 72.107 -33.015 1.00 21.26 204 TYR B C 1
ATOM 4216 O O . TYR B 1 207 ? 50.321 72.139 -33.796 1.00 14.62 204 TYR B O 1
ATOM 4225 N N . ASN B 1 208 ? 48.110 72.347 -33.398 1.00 15.17 205 ASN B N 1
ATOM 4226 C CA . ASN B 1 208 ? 47.846 72.951 -34.713 1.00 12.87 205 ASN B CA 1
ATOM 4227 C C . ASN B 1 208 ? 46.351 73.221 -34.849 1.00 15.44 205 ASN B C 1
ATOM 4228 O O . ASN B 1 208 ? 45.540 72.736 -34.060 1.00 18.16 205 ASN B O 1
ATOM 4233 N N . ARG B 1 209 ? 45.995 73.988 -35.873 1.00 12.93 206 ARG B N 1
ATOM 4234 C CA . ARG B 1 209 ? 44.648 73.946 -36.427 1.00 11.18 206 ARG B CA 1
ATOM 4235 C C . ARG B 1 209 ? 44.693 73.112 -37.701 1.00 17.16 206 ARG B C 1
ATOM 4236 O O . ARG B 1 209 ? 45.493 73.387 -38.603 1.00 13.92 206 ARG B O 1
ATOM 4244 N N . GLY B 1 210 ? 43.823 72.131 -37.781 1.00 18.03 207 GLY B N 1
ATOM 4245 C CA . GLY B 1 210 ? 43.698 71.283 -38.952 1.00 16.97 207 GLY B CA 1
ATOM 4246 C C . GLY B 1 210 ? 43.144 69.937 -38.545 1.00 19.50 207 GLY B C 1
ATOM 4247 O O . GLY B 1 210 ? 43.098 69.574 -37.372 1.00 17.47 207 GLY B O 1
ATOM 4248 N N . ALA B 1 211 ? 42.705 69.175 -39.550 1.00 16.31 208 ALA B N 1
ATOM 4249 C CA . ALA B 1 211 ? 42.157 67.855 -39.308 1.00 21.89 208 ALA B CA 1
ATOM 4250 C C . ALA B 1 211 ? 43.264 66.835 -39.066 1.00 23.19 208 ALA B C 1
ATOM 4251 O O . ALA B 1 211 ? 44.254 66.779 -39.810 1.00 16.80 208 ALA B O 1
ATOM 4261 N N . TYR B 1 213 ? 43.766 62.560 -38.924 1.00 17.29 210 TYR B N 1
ATOM 4262 C CA . TYR B 1 213 ? 43.181 61.518 -39.760 1.00 24.04 210 TYR B CA 1
ATOM 4263 C C . TYR B 1 213 ? 43.464 60.143 -39.159 1.00 22.10 210 TYR B C 1
ATOM 4264 O O . TYR B 1 213 ? 44.599 59.855 -38.759 1.00 21.11 210 TYR B O 1
ATOM 4273 N N . GLU B 1 214 ? 42.423 59.304 -39.096 1.00 18.78 211 GLU B N 1
ATOM 4274 C CA . GLU B 1 214 ? 42.551 57.926 -38.620 1.00 16.37 211 GLU B CA 1
ATOM 4275 C C . GLU B 1 214 ? 42.928 57.041 -39.810 1.00 21.68 211 GLU B C 1
ATOM 4276 O O . GLU B 1 214 ? 42.120 56.833 -40.724 1.00 20.35 211 GLU B O 1
ATOM 4282 N N . GLY B 1 215 ? 44.167 56.542 -39.812 1.00 20.20 212 GLY B N 1
ATOM 4283 C CA . GLY B 1 215 ? 44.609 55.668 -40.885 1.00 27.40 212 GLY B CA 1
ATOM 4284 C C . GLY B 1 215 ? 43.866 54.344 -40.884 1.00 31.94 212 GLY B C 1
ATOM 4285 O O . GLY B 1 215 ? 43.227 53.956 -39.901 1.00 25.24 212 GLY B O 1
ATOM 4286 N N . LYS B 1 216 ? 43.951 53.630 -42.012 1.00 37.92 213 LYS B N 1
ATOM 4287 C CA . LYS B 1 216 ? 43.152 52.413 -42.176 1.00 46.71 213 LYS B CA 1
ATOM 4288 C C . LYS B 1 216 ? 43.481 51.345 -41.137 1.00 41.35 213 LYS B C 1
ATOM 4289 O O . LYS B 1 216 ? 42.630 50.489 -40.863 1.00 41.40 213 LYS B O 1
ATOM 4295 N N . ASN B 1 217 ? 44.674 51.386 -40.538 1.00 33.13 214 ASN B N 1
ATOM 4296 C CA . ASN B 1 217 ? 45.051 50.459 -39.473 1.00 44.69 214 ASN B CA 1
ATOM 4297 C C . ASN B 1 217 ? 44.772 50.998 -38.065 1.00 40.42 214 ASN B C 1
ATOM 4298 O O . ASN B 1 217 ? 45.242 50.407 -37.086 1.00 38.28 214 ASN B O 1
ATOM 4303 N N . GLY B 1 218 ? 44.040 52.109 -37.940 1.00 33.44 215 GLY B N 1
ATOM 4304 C CA . GLY B 1 218 ? 43.716 52.690 -36.650 1.00 27.85 215 GLY B CA 1
ATOM 4305 C C . GLY B 1 218 ? 44.740 53.661 -36.087 1.00 28.83 215 GLY B C 1
ATOM 4306 O O . GLY B 1 218 ? 44.481 54.261 -35.030 1.00 27.22 215 GLY B O 1
ATOM 4307 N N . ARG B 1 219 ? 45.900 53.805 -36.733 1.00 25.01 216 ARG B N 1
ATOM 4308 C CA . ARG B 1 219 ? 46.836 54.864 -36.383 1.00 35.81 216 ARG B CA 1
ATOM 4309 C C . ARG B 1 219 ? 46.189 56.221 -36.605 1.00 33.91 216 ARG B C 1
ATOM 4310 O O . ARG B 1 219 ? 45.488 56.433 -37.598 1.00 30.57 216 ARG B O 1
ATOM 4318 N N . ILE B 1 220 ? 46.476 57.163 -35.715 1.00 23.25 217 ILE B N 1
ATOM 4319 C CA . ILE B 1 220 ? 46.008 58.537 -35.878 1.00 24.93 217 ILE B CA 1
ATOM 4320 C C . ILE B 1 220 ? 47.162 59.397 -36.375 1.00 25.00 217 ILE B C 1
ATOM 4321 O O . ILE B 1 220 ? 48.260 59.386 -35.792 1.00 22.50 217 ILE B O 1
ATOM 4326 N N . LEU B 1 221 ? 46.915 60.133 -37.457 1.00 21.43 218 LEU B N 1
ATOM 4327 C CA . LEU B 1 221 ? 47.891 61.038 -38.051 1.00 16.42 218 LEU B CA 1
ATOM 4328 C C . LEU B 1 221 ? 47.567 62.479 -37.668 1.00 19.72 218 LEU B C 1
ATOM 4329 O O . LEU B 1 221 ? 46.410 62.896 -37.720 1.00 19.94 218 LEU B O 1
ATOM 4334 N N . TRP B 1 222 ? 48.600 63.247 -37.316 1.00 19.72 219 TRP B N 1
ATOM 4335 C CA . TRP B 1 222 ? 48.416 64.628 -36.870 1.00 16.29 219 TRP B CA 1
ATOM 4336 C C . TRP B 1 222 ? 49.610 65.429 -37.345 1.00 21.35 219 TRP B C 1
ATOM 4337 O O . TRP B 1 222 ? 50.737 65.156 -36.922 1.00 24.18 219 TRP B O 1
ATOM 4348 N N . VAL B 1 223 ? 49.381 66.411 -38.210 1.00 15.51 220 VAL B N 1
ATOM 4349 C CA . VAL B 1 223 ? 50.461 67.278 -38.666 1.00 15.12 220 VAL B CA 1
ATOM 4350 C C . VAL B 1 223 ? 50.444 68.536 -37.813 1.00 18.13 220 VAL B C 1
ATOM 4351 O O . VAL B 1 223 ? 49.516 69.346 -37.899 1.00 15.32 220 VAL B O 1
ATOM 4355 N N . VAL B 1 224 ? 51.477 68.711 -36.993 1.00 18.89 221 VAL B N 1
ATOM 4356 C CA . VAL B 1 224 ? 51.520 69.798 -36.025 1.00 12.94 221 VAL B CA 1
ATOM 4357 C C . VAL B 1 224 ? 52.490 70.861 -36.517 1.00 16.13 221 VAL B C 1
ATOM 4358 O O . VAL B 1 224 ? 53.270 70.650 -37.449 1.00 16.35 221 VAL B O 1
ATOM 4362 N N . ALA B 1 225 ? 52.434 72.028 -35.877 1.00 15.46 222 ALA B N 1
ATOM 4363 C CA . ALA B 1 225 ? 53.294 73.148 -36.204 1.00 13.84 222 ALA B CA 1
ATOM 4364 C C . ALA B 1 225 ? 54.349 73.315 -35.112 1.00 20.38 222 ALA B C 1
ATOM 4365 O O . ALA B 1 225 ? 54.105 72.998 -33.942 1.00 20.22 222 ALA B O 1
ATOM 4367 N N . ALA B 1 226 ? 55.516 73.824 -35.498 1.00 17.18 223 ALA B N 1
ATOM 4368 C CA . ALA B 1 226 ? 56.566 74.135 -34.539 1.00 18.94 223 ALA B CA 1
ATOM 4369 C C . ALA B 1 226 ? 57.241 75.426 -34.960 1.00 14.35 223 ALA B C 1
ATOM 4370 O O . ALA B 1 226 ? 57.508 75.621 -36.142 1.00 17.14 223 ALA B O 1
ATOM 4372 N N . THR B 1 227 ? 57.500 76.311 -33.998 1.00 14.64 224 THR B N 1
ATOM 4373 C CA . THR B 1 227 ? 58.320 77.490 -34.259 1.00 12.83 224 THR B CA 1
ATOM 4374 C C . THR B 1 227 ? 59.778 77.045 -34.249 1.00 15.96 224 THR B C 1
ATOM 4375 O O . THR B 1 227 ? 60.290 76.617 -33.208 1.00 21.43 224 THR B O 1
ATOM 4379 N N . ASP B 1 228 ? 60.465 77.121 -35.389 1.00 17.96 225 ASP B N 1
ATOM 4380 C CA . ASP B 1 228 ? 61.857 76.670 -35.403 1.00 23.31 225 ASP B CA 1
ATOM 4381 C C . ASP B 1 228 ? 62.856 77.797 -35.614 1.00 26.38 225 ASP B C 1
ATOM 4382 O O . ASP B 1 228 ? 64.050 77.522 -35.750 1.00 29.47 225 ASP B O 1
ATOM 4387 N N . ARG B 1 229 ? 62.406 79.050 -35.645 1.00 24.44 226 ARG B N 1
ATOM 4388 C CA . ARG B 1 229 ? 63.310 80.196 -35.685 1.00 29.66 226 ARG B CA 1
ATOM 4389 C C . ARG B 1 229 ? 62.611 81.370 -35.025 1.00 32.75 226 ARG B C 1
ATOM 4390 O O . ARG B 1 229 ? 61.446 81.645 -35.326 1.00 31.11 226 ARG B O 1
ATOM 4398 N N . GLN B 1 230 ? 63.322 82.072 -34.145 1.00 33.13 227 GLN B N 1
ATOM 4399 C CA . GLN B 1 230 ? 62.672 83.128 -33.379 1.00 35.20 227 GLN B CA 1
ATOM 4400 C C . GLN B 1 230 ? 62.548 84.425 -34.174 1.00 39.18 227 GLN B C 1
ATOM 4401 O O . GLN B 1 230 ? 61.467 85.022 -34.225 1.00 37.46 227 GLN B O 1
ATOM 4407 N N . SER B 1 231 ? 63.643 84.888 -34.784 1.00 36.83 228 SER B N 1
ATOM 4408 C CA . SER B 1 231 ? 63.617 86.138 -35.546 1.00 45.06 228 SER B CA 1
ATOM 4409 C C . SER B 1 231 ? 64.427 86.023 -36.841 1.00 46.47 228 SER B C 1
ATOM 4410 O O . SER B 1 231 ? 65.634 85.767 -36.799 1.00 50.77 228 SER B O 1
ATOM 4413 N N . PRO B 1 232 ? 63.757 86.177 -38.002 1.00 41.30 229 PRO B N 1
ATOM 4414 C CA . PRO B 1 232 ? 62.308 86.382 -38.133 1.00 37.61 229 PRO B CA 1
ATOM 4415 C C . PRO B 1 232 ? 61.570 85.093 -37.805 1.00 37.53 229 PRO B C 1
ATOM 4416 O O . PRO B 1 232 ? 62.136 84.017 -38.000 1.00 35.28 229 PRO B O 1
ATOM 4420 N N . ASN B 1 233 ? 60.348 85.197 -37.291 1.00 36.82 230 ASN B N 1
ATOM 4421 C CA . ASN B 1 233 ? 59.623 84.002 -36.895 1.00 34.67 230 ASN B CA 1
ATOM 4422 C C . ASN B 1 233 ? 59.443 83.067 -38.083 1.00 26.29 230 ASN B C 1
ATOM 4423 O O . ASN B 1 233 ? 59.139 83.503 -39.197 1.00 30.11 230 ASN B O 1
ATOM 4428 N N . LYS B 1 234 ? 59.650 81.773 -37.849 1.00 21.91 231 LYS B N 1
ATOM 4429 C CA . LYS B 1 234 ? 59.386 80.753 -38.856 1.00 23.56 231 LYS B CA 1
ATOM 4430 C C . LYS B 1 234 ? 58.803 79.518 -38.190 1.00 24.78 231 LYS B C 1
ATOM 4431 O O . LYS B 1 234 ? 59.208 79.155 -37.080 1.00 22.22 231 LYS B O 1
ATOM 4437 N N . THR B 1 235 ? 57.862 78.870 -38.878 1.00 19.12 232 THR B N 1
ATOM 4438 C CA . THR B 1 235 ? 57.298 77.613 -38.413 1.00 22.76 232 THR B CA 1
ATOM 4439 C C . THR B 1 235 ? 57.479 76.552 -39.488 1.00 18.84 232 THR B C 1
ATOM 4440 O O . THR B 1 235 ? 57.628 76.846 -40.678 1.00 17.81 232 THR B O 1
ATOM 4444 N N . SER B 1 236 ? 57.480 75.299 -39.047 1.00 19.00 233 SER B N 1
ATOM 4445 C CA . SER B 1 236 ? 57.530 74.151 -39.938 1.00 18.60 233 SER B CA 1
ATOM 4446 C C . SER B 1 236 ? 56.518 73.127 -39.451 1.00 21.43 233 SER B C 1
ATOM 4447 O O . SER B 1 236 ? 56.067 73.175 -38.298 1.00 18.37 233 SER B O 1
ATOM 4450 N N . ASN B 1 237 ? 56.154 72.209 -40.343 1.00 16.71 234 ASN B N 1
ATOM 4451 C CA . ASN B 1 237 ? 55.193 71.157 -40.043 1.00 13.25 234 ASN B CA 1
ATOM 4452 C C . ASN B 1 237 ? 55.902 69.819 -39.848 1.00 19.01 234 ASN B C 1
ATOM 4453 O O . ASN B 1 237 ? 56.935 69.549 -40.463 1.00 21.61 234 ASN B O 1
ATOM 4458 N N . HIS B 1 238 ? 55.325 68.986 -38.986 1.00 15.48 235 HIS B N 1
ATOM 4459 C CA . HIS B 1 238 ? 55.890 67.702 -38.592 1.00 19.05 235 HIS B CA 1
ATOM 4460 C C . HIS B 1 238 ? 54.757 66.735 -38.318 1.00 19.13 235 HIS B C 1
ATOM 4461 O O . HIS B 1 238 ? 53.694 67.136 -37.830 1.00 19.72 235 HIS B O 1
ATOM 4468 N N . LEU B 1 239 ? 54.987 65.454 -38.617 1.00 16.00 236 LEU B N 1
ATOM 4469 C CA . LEU B 1 239 ? 53.955 64.433 -38.466 1.00 17.75 236 LEU B CA 1
ATOM 4470 C C . LEU B 1 239 ? 54.115 63.706 -37.135 1.00 23.16 236 LEU B C 1
ATOM 4471 O O . LEU B 1 239 ? 55.181 63.147 -36.846 1.00 22.74 236 LEU B O 1
ATOM 4476 N N . LEU B 1 240 ? 53.066 63.754 -36.318 1.00 20.50 237 LEU B N 1
ATOM 4477 C CA . LEU B 1 240 ? 52.918 62.937 -35.129 1.00 20.59 237 LEU B CA 1
ATOM 4478 C C . LEU B 1 240 ? 51.983 61.774 -35.434 1.00 24.93 237 LEU B C 1
ATOM 4479 O O . LEU B 1 240 ? 51.040 61.907 -36.221 1.00 19.49 237 LEU B O 1
ATOM 4484 N N . ILE B 1 241 ? 52.245 60.627 -34.799 1.00 19.07 238 ILE B N 1
ATOM 4485 C CA . ILE B 1 241 ? 51.398 59.454 -34.952 1.00 18.31 238 ILE B CA 1
ATOM 4486 C C . ILE B 1 241 ? 51.062 58.925 -33.568 1.00 20.48 238 ILE B C 1
ATOM 4487 O O . ILE B 1 241 ? 51.909 58.921 -32.663 1.00 22.21 238 ILE B O 1
ATOM 4492 N N . SER B 1 242 ? 49.815 58.520 -33.392 1.00 17.73 239 SER B N 1
ATOM 4493 C CA . SER B 1 242 ? 49.371 57.839 -32.174 1.00 23.33 239 SER B CA 1
ATOM 4494 C C . SER B 1 242 ? 48.885 56.440 -32.532 1.00 28.74 239 SER B C 1
ATOM 4495 O O . SER B 1 242 ? 48.065 56.278 -33.446 1.00 28.47 239 SER B O 1
ATOM 4498 N N . ASP B 1 243 ? 49.406 55.439 -31.815 1.00 22.30 240 ASP B N 1
ATOM 4499 C CA . ASP B 1 243 ? 48.985 54.054 -31.937 1.00 27.24 240 ASP B CA 1
ATOM 4500 C C . ASP B 1 243 ? 48.106 53.604 -30.775 1.00 28.40 240 ASP B C 1
ATOM 4501 O O . ASP B 1 243 ? 47.761 52.427 -30.693 1.00 25.85 240 ASP B O 1
ATOM 4506 N N . ASP B 1 244 ? 47.726 54.510 -29.882 1.00 25.70 241 ASP B N 1
ATOM 4507 C CA . ASP B 1 244 ? 46.901 54.144 -28.742 1.00 28.32 241 ASP B CA 1
ATOM 4508 C C . ASP B 1 244 ? 45.702 55.062 -28.648 1.00 27.05 241 ASP B C 1
ATOM 4509 O O . ASP B 1 244 ? 45.291 55.459 -27.558 1.00 27.10 241 ASP B O 1
ATOM 4514 N N . LYS B 1 245 ? 45.150 55.447 -29.800 1.00 25.22 242 LYS B N 1
ATOM 4515 C CA . LYS B 1 245 ? 43.905 56.213 -29.868 1.00 19.07 242 LYS B CA 1
ATOM 4516 C C . LYS B 1 245 ? 44.011 57.580 -29.174 1.00 24.39 242 LYS B C 1
ATOM 4517 O O . LYS B 1 245 ? 43.044 58.085 -28.592 1.00 24.63 242 LYS B O 1
ATOM 4523 N N . GLY B 1 246 ? 45.177 58.202 -29.237 1.00 21.94 243 GLY B N 1
ATOM 4524 C CA . GLY B 1 246 ? 45.329 59.552 -28.738 1.00 26.47 243 GLY B CA 1
ATOM 4525 C C . GLY B 1 246 ? 45.847 59.668 -27.318 1.00 31.76 243 GLY B C 1
ATOM 4526 O O . GLY B 1 246 ? 45.915 60.788 -26.798 1.00 29.36 243 GLY B O 1
ATOM 4527 N N . LEU B 1 247 ? 46.212 58.557 -26.671 1.00 28.28 244 LEU B N 1
ATOM 4528 C CA . LEU B 1 247 ? 46.782 58.660 -25.332 1.00 31.97 244 LEU B CA 1
ATOM 4529 C C . LEU B 1 247 ? 48.199 59.214 -25.384 1.00 32.38 244 LEU B C 1
ATOM 4530 O O . LEU B 1 247 ? 48.579 60.032 -24.540 1.00 37.10 244 LEU B O 1
ATOM 4535 N N . THR B 1 248 ? 49.000 58.764 -26.351 1.00 27.20 245 THR B N 1
ATOM 4536 C CA . THR B 1 248 ? 50.351 59.264 -26.551 1.00 29.94 245 THR B CA 1
ATOM 4537 C C . THR B 1 248 ? 50.582 59.500 -28.039 1.00 29.73 245 THR B C 1
ATOM 4538 O O . THR B 1 248 ? 49.821 59.032 -28.890 1.00 25.71 245 THR B O 1
ATOM 4542 N N . TRP B 1 249 ? 51.678 60.203 -28.345 1.00 18.74 246 TRP B N 1
ATOM 4543 C CA . TRP B 1 249 ? 52.042 60.569 -29.704 1.00 21.42 246 TRP B CA 1
ATOM 4544 C C . TRP B 1 249 ? 53.536 60.362 -29.885 1.00 30.75 246 TRP B C 1
ATOM 4545 O O . TRP B 1 249 ? 54.313 60.602 -28.957 1.00 33.90 246 TRP B O 1
ATOM 4556 N N . LYS B 1 250 ? 53.938 59.908 -31.073 1.00 24.39 247 LYS B N 1
ATOM 4557 C CA . LYS B 1 250 ? 55.340 59.745 -31.413 1.00 23.51 247 LYS B CA 1
ATOM 4558 C C . LYS B 1 250 ? 55.656 60.654 -32.589 1.00 28.71 247 LYS B C 1
ATOM 4559 O O . LYS B 1 250 ? 54.848 60.789 -33.512 1.00 24.24 247 LYS B O 1
ATOM 4561 N N . TYR B 1 251 ? 56.825 61.282 -32.545 1.00 27.28 248 TYR B N 1
ATOM 4562 C CA . TYR B 1 251 ? 57.296 62.059 -33.682 1.00 22.56 248 TYR B CA 1
ATOM 4563 C C . TYR B 1 251 ? 57.630 61.110 -34.818 1.00 28.11 248 TYR B C 1
ATOM 4564 O O . TYR B 1 251 ? 58.332 60.111 -34.619 1.00 27.86 248 TYR B O 1
ATOM 4573 N N . SER B 1 252 ? 57.134 61.413 -36.014 1.00 24.71 249 SER B N 1
ATOM 4574 C CA . SER B 1 252 ? 57.322 60.517 -37.148 1.00 29.43 249 SER B CA 1
ATOM 4575 C C . SER B 1 252 ? 58.314 61.046 -38.170 1.00 31.97 249 SER B C 1
ATOM 4576 O O . SER B 1 252 ? 59.263 60.342 -38.521 1.00 29.09 249 SER B O 1
ATOM 4579 N N . ALA B 1 253 ? 58.127 62.277 -38.647 1.00 20.64 250 ALA B N 1
ATOM 4580 C CA . ALA B 1 253 ? 58.937 62.810 -39.732 1.00 26.41 250 ALA B CA 1
ATOM 4581 C C . ALA B 1 253 ? 58.648 64.290 -39.894 1.00 26.74 250 ALA B C 1
ATOM 4582 O O . ALA B 1 253 ? 57.530 64.733 -39.610 1.00 23.75 250 ALA B O 1
ATOM 4584 N N . PRO B 1 254 ? 59.615 65.079 -40.349 1.00 23.11 251 PRO B N 1
ATOM 4585 C CA . PRO B 1 254 ? 59.295 66.441 -40.774 1.00 19.26 251 PRO B CA 1
ATOM 4586 C C . PRO B 1 254 ? 58.434 66.383 -42.030 1.00 24.05 251 PRO B C 1
ATOM 4587 O O . PRO B 1 254 ? 58.609 65.502 -42.875 1.00 24.61 251 PRO B O 1
ATOM 4591 N N . VAL B 1 255 ? 57.465 67.292 -42.122 1.00 21.47 252 VAL B N 1
ATOM 4592 C CA . VAL B 1 255 ? 56.498 67.307 -43.232 1.00 17.83 252 VAL B CA 1
ATOM 4593 C C . VAL B 1 255 ? 56.813 68.412 -44.235 1.00 22.93 252 VAL B C 1
ATOM 4594 O O . VAL B 1 255 ? 56.820 68.183 -45.446 1.00 22.99 252 VAL B O 1
ATOM 4598 N N . ALA B 1 256 ? 57.088 69.621 -43.751 1.00 20.70 253 ALA B N 1
ATOM 4599 C CA . ALA B 1 256 ? 57.399 70.739 -44.636 1.00 22.54 253 ALA B CA 1
ATOM 4600 C C . ALA B 1 256 ? 58.269 71.721 -43.868 1.00 29.63 253 ALA B C 1
ATOM 4601 O O . ALA B 1 256 ? 57.858 72.239 -42.820 1.00 22.15 253 ALA B O 1
ATOM 4603 N N . VAL B 1 257 ? 59.483 71.933 -44.372 1.00 19.65 254 VAL B N 1
ATOM 4604 C CA . VAL B 1 257 ? 60.459 72.844 -43.781 1.00 27.13 254 VAL B CA 1
ATOM 4605 C C . VAL B 1 257 ? 61.077 73.658 -44.916 1.00 24.40 254 VAL B C 1
ATOM 4606 O O . VAL B 1 257 ? 61.254 73.150 -46.027 1.00 28.70 254 VAL B O 1
ATOM 4610 N N . ASP B 1 258 ? 61.381 74.921 -44.652 1.00 25.12 255 ASP B N 1
ATOM 4611 C CA . ASP B 1 258 ? 62.041 75.766 -45.640 1.00 26.97 255 ASP B CA 1
ATOM 4612 C C . ASP B 1 258 ? 62.923 76.754 -44.898 1.00 33.84 255 ASP B C 1
ATOM 4613 O O . ASP B 1 258 ? 62.699 77.041 -43.722 1.00 25.33 255 ASP B O 1
ATOM 4618 N N . GLU B 1 259 ? 63.941 77.273 -45.595 1.00 23.29 256 GLU B N 1
ATOM 4619 C CA . GLU B 1 259 ? 64.806 78.269 -44.975 1.00 26.14 256 GLU B CA 1
ATOM 4620 C C . GLU B 1 259 ? 64.062 79.559 -44.690 1.00 27.51 256 GLU B C 1
ATOM 4621 O O . GLU B 1 259 ? 64.415 80.280 -43.747 1.00 28.38 256 GLU B O 1
ATOM 4627 N N . LYS B 1 260 ? 63.049 79.876 -45.499 1.00 24.84 257 LYS B N 1
ATOM 4628 C CA . LYS B 1 260 ? 62.382 81.168 -45.407 1.00 25.24 257 LYS B CA 1
ATOM 4629 C C . LYS B 1 260 ? 60.875 81.034 -45.233 1.00 21.44 257 LYS B C 1
ATOM 4630 O O . LYS B 1 260 ? 60.291 81.727 -44.393 1.00 23.78 257 LYS B O 1
ATOM 4636 N N . VAL B 1 261 ? 60.239 80.159 -46.021 1.00 23.16 258 VAL B N 1
ATOM 4637 C CA . VAL B 1 261 ? 58.783 80.008 -45.972 1.00 18.22 258 VAL B CA 1
ATOM 4638 C C . VAL B 1 261 ? 58.369 79.296 -44.688 1.00 17.39 258 VAL B C 1
ATOM 4639 O O . VAL B 1 261 ? 59.009 78.322 -44.261 1.00 20.99 258 VAL B O 1
ATOM 4643 N N . SER B 1 262 ? 57.281 79.766 -44.077 1.00 18.14 259 SER B N 1
ATOM 4644 C CA . SER B 1 262 ? 56.692 79.104 -42.920 1.00 19.05 259 SER B CA 1
ATOM 4645 C C . SER B 1 262 ? 55.562 78.193 -43.377 1.00 19.66 259 SER B C 1
ATOM 4646 O O . SER B 1 262 ? 54.871 78.485 -44.355 1.00 19.36 259 SER B O 1
ATOM 4649 N N . PHE B 1 263 ? 55.389 77.079 -42.663 1.00 16.52 260 PHE B N 1
ATOM 4650 C CA . PHE B 1 263 ? 54.226 76.208 -42.810 1.00 16.55 260 PHE B CA 1
ATOM 4651 C C . PHE B 1 263 ? 53.574 76.076 -41.443 1.00 18.55 260 PHE B C 1
ATOM 4652 O O . PHE B 1 263 ? 54.258 75.785 -40.457 1.00 18.67 260 PHE B O 1
ATOM 4660 N N . ASN B 1 264 ? 52.281 76.367 -41.356 1.00 17.59 261 ASN B N 1
ATOM 4661 C CA . ASN B 1 264 ? 51.680 76.340 -40.028 1.00 14.14 261 ASN B CA 1
ATOM 4662 C C . ASN B 1 264 ? 50.430 75.464 -40.044 1.00 12.52 261 ASN B C 1
ATOM 4663 O O . ASN B 1 264 ? 50.557 74.246 -39.880 1.00 16.41 261 ASN B O 1
ATOM 4668 N N . GLU B 1 265 ? 49.236 76.032 -40.272 1.00 11.62 262 GLU B N 1
ATOM 4669 C CA . GLU B 1 265 ? 48.012 75.240 -40.156 1.00 14.89 262 GLU B CA 1
ATOM 4670 C C . GLU B 1 265 ? 47.973 74.183 -41.257 1.00 16.38 262 GLU B C 1
ATOM 4671 O O . GLU B 1 265 ? 48.256 74.472 -42.418 1.00 17.06 262 GLU B O 1
ATOM 4677 N N . ALA B 1 266 ? 47.617 72.950 -40.891 1.00 16.47 263 ALA B N 1
ATOM 4678 C CA . ALA B 1 266 ? 47.762 71.823 -41.805 1.00 18.76 263 ALA B CA 1
ATOM 4679 C C . ALA B 1 266 ? 46.687 70.794 -41.520 1.00 22.33 263 ALA B C 1
ATOM 4680 O O . ALA B 1 266 ? 46.513 70.386 -40.370 1.00 16.78 263 ALA B O 1
ATOM 4682 N N . SER B 1 267 ? 45.988 70.362 -42.557 1.00 19.65 264 SER B N 1
ATOM 4683 C CA . SER B 1 267 ? 45.116 69.197 -42.451 1.00 23.31 264 SER B CA 1
ATOM 4684 C C . SER B 1 267 ? 45.801 68.014 -43.113 1.00 21.75 264 SER B C 1
ATOM 4685 O O . SER B 1 267 ? 46.455 68.166 -44.152 1.00 20.04 264 SER B O 1
ATOM 4688 N N . VAL B 1 268 ? 45.665 66.841 -42.499 1.00 18.71 265 VAL B N 1
ATOM 4689 C CA . VAL B 1 268 ? 46.312 65.638 -43.005 1.00 14.83 265 VAL B CA 1
ATOM 4690 C C . VAL B 1 268 ? 45.241 64.673 -43.499 1.00 19.23 265 VAL B C 1
ATOM 4691 O O . VAL B 1 268 ? 44.071 64.738 -43.109 1.00 22.51 265 VAL B O 1
ATOM 4695 N N . TYR B 1 269 ? 45.655 63.765 -44.377 1.00 18.50 266 TYR B N 1
ATOM 4696 C CA . TYR B 1 269 ? 44.702 62.921 -45.084 1.00 21.49 266 TYR B CA 1
ATOM 4697 C C . TYR B 1 269 ? 45.436 61.673 -45.570 1.00 23.80 266 TYR B C 1
ATOM 4698 O O . TYR B 1 269 ? 46.610 61.750 -45.938 1.00 24.87 266 TYR B O 1
ATOM 4707 N N . GLU B 1 270 ? 44.761 60.524 -45.526 1.00 24.11 267 GLU B N 1
ATOM 4708 C CA . GLU B 1 270 ? 45.303 59.282 -46.071 1.00 27.14 267 GLU B CA 1
ATOM 4709 C C . GLU B 1 270 ? 44.462 58.860 -47.270 1.00 24.94 267 GLU B C 1
ATOM 4710 O O . GLU B 1 270 ? 43.233 58.750 -47.161 1.00 25.79 267 GLU B O 1
ATOM 4716 N N . THR B 1 271 ? 45.120 58.632 -48.403 1.00 21.22 268 THR B N 1
ATOM 4717 C CA . THR B 1 271 ? 44.420 58.224 -49.610 1.00 28.01 268 THR B CA 1
ATOM 4718 C C . THR B 1 271 ? 44.098 56.735 -49.561 1.00 29.08 268 THR B C 1
ATOM 4719 O O . THR B 1 271 ? 44.696 55.987 -48.775 1.00 25.90 268 THR B O 1
ATOM 4723 N N . PRO B 1 272 ? 43.146 56.279 -50.390 1.00 29.50 269 PRO B N 1
ATOM 4724 C CA . PRO B 1 272 ? 42.900 54.826 -50.494 1.00 34.65 269 PRO B CA 1
ATOM 4725 C C . PRO B 1 272 ? 44.145 54.014 -50.812 1.00 30.36 269 PRO B C 1
ATOM 4726 O O . PRO B 1 272 ? 44.287 52.897 -50.304 1.00 32.99 269 PRO B O 1
ATOM 4730 N N . LYS B 1 273 ? 45.060 54.541 -51.626 1.00 24.32 270 LYS B N 1
ATOM 4731 C CA . LYS B 1 273 ? 46.300 53.814 -51.878 1.00 29.86 270 LYS B CA 1
ATOM 4732 C C . LYS B 1 273 ? 47.265 53.863 -50.698 1.00 33.91 270 LYS B C 1
ATOM 4733 O O . LYS B 1 273 ? 48.270 53.145 -50.723 1.00 32.92 270 LYS B O 1
ATOM 4739 N N . GLY B 1 274 ? 46.994 54.686 -49.683 1.00 30.80 271 GLY B N 1
ATOM 4740 C CA . GLY B 1 274 ? 47.843 54.756 -48.511 1.00 31.42 271 GLY B CA 1
ATOM 4741 C C . GLY B 1 274 ? 48.883 55.856 -48.493 1.00 30.58 271 GLY B C 1
ATOM 4742 O O . GLY B 1 274 ? 49.728 55.862 -47.591 1.00 30.63 271 GLY B O 1
ATOM 4743 N N . ASP B 1 275 ? 48.869 56.774 -49.456 1.00 29.85 272 ASP B N 1
ATOM 4744 C CA . ASP B 1 275 ? 49.691 57.973 -49.338 1.00 25.47 272 ASP B CA 1
ATOM 4745 C C . ASP B 1 275 ? 49.173 58.842 -48.200 1.00 24.62 272 ASP B C 1
ATOM 4746 O O . ASP B 1 275 ? 47.966 58.916 -47.957 1.00 22.52 272 ASP B O 1
ATOM 4751 N N . VAL B 1 276 ? 50.096 59.488 -47.492 1.00 22.59 273 VAL B N 1
ATOM 4752 C CA . VAL B 1 276 ? 49.752 60.501 -46.507 1.00 18.71 273 VAL B CA 1
ATOM 4753 C C . VAL B 1 276 ? 49.976 61.855 -47.155 1.00 23.49 273 VAL B C 1
ATOM 4754 O O . VAL B 1 276 ? 51.071 62.132 -47.652 1.00 23.98 273 VAL B O 1
ATOM 4758 N N . VAL B 1 277 ? 48.943 62.691 -47.147 1.00 25.95 274 VAL B N 1
ATOM 4759 C CA . VAL B 1 277 ? 48.952 63.989 -47.811 1.00 22.69 274 VAL B CA 1
ATOM 4760 C C . VAL B 1 277 ? 48.611 65.063 -46.779 1.00 22.86 274 VAL B C 1
ATOM 4761 O O . VAL B 1 277 ? 47.657 64.910 -46.009 1.00 17.47 274 VAL B O 1
ATOM 4765 N N . ALA B 1 278 ? 49.383 66.145 -46.764 1.00 16.14 275 ALA B N 1
ATOM 4766 C CA . ALA B 1 278 ? 49.124 67.266 -45.865 1.00 15.22 275 ALA B CA 1
ATOM 4767 C C . ALA B 1 278 ? 48.885 68.528 -46.686 1.00 18.90 275 ALA B C 1
ATOM 4768 O O . ALA B 1 278 ? 49.668 68.839 -47.592 1.00 20.10 275 ALA B O 1
ATOM 4770 N N . PHE B 1 279 ? 47.816 69.253 -46.367 1.00 13.46 276 PHE B N 1
ATOM 4771 C CA . PHE B 1 279 ? 47.456 70.492 -47.055 1.00 16.45 276 PHE B CA 1
ATOM 4772 C C . PHE B 1 279 ? 47.800 71.667 -46.145 1.00 17.67 276 PHE B C 1
ATOM 4773 O O . PHE B 1 279 ? 47.273 71.749 -45.027 1.00 17.29 276 PHE B O 1
ATOM 4781 N N . LEU B 1 280 ? 48.643 72.584 -46.635 1.00 16.55 277 LEU B N 1
ATOM 4782 C CA . LEU B 1 280 ? 49.416 73.480 -45.777 1.00 20.56 277 LEU B CA 1
ATOM 4783 C C . LEU B 1 280 ? 49.109 74.954 -46.028 1.00 17.73 277 LEU B C 1
ATOM 4784 O O . LEU B 1 280 ? 49.085 75.407 -47.176 1.00 15.05 277 LEU B O 1
ATOM 4789 N N . ARG B 1 281 ? 48.928 75.701 -44.942 1.00 13.32 278 ARG B N 1
ATOM 4790 C CA . ARG B 1 281 ? 48.923 77.154 -44.961 1.00 15.29 278 ARG B CA 1
ATOM 4791 C C . ARG B 1 281 ? 50.363 77.630 -44.833 1.00 16.70 278 ARG B C 1
ATOM 4792 O O . ARG B 1 281 ? 51.139 77.067 -44.059 1.00 17.63 278 ARG B O 1
ATOM 4800 N N . THR B 1 282 ? 50.720 78.660 -45.598 1.00 14.85 279 THR B N 1
ATOM 4801 C CA . THR B 1 282 ? 52.076 79.189 -45.607 1.00 15.81 279 THR B CA 1
ATOM 4802 C C . THR B 1 282 ? 52.087 80.623 -45.105 1.00 15.05 279 THR B C 1
ATOM 4803 O O . THR B 1 282 ? 51.063 81.314 -45.105 1.00 17.48 279 THR B O 1
ATOM 4807 N N . ALA B 1 283 ? 53.269 81.053 -44.661 1.00 16.86 280 ALA B N 1
ATOM 4808 C CA . ALA B 1 283 ? 53.607 82.462 -44.550 1.00 16.89 280 ALA B CA 1
ATOM 4809 C C . ALA B 1 283 ? 54.906 82.684 -45.304 1.00 17.18 280 ALA B C 1
ATOM 4810 O O . ALA B 1 283 ? 55.763 81.796 -45.359 1.00 19.04 280 ALA B O 1
ATOM 4812 N N . GLY B 1 284 ? 55.040 83.872 -45.894 1.00 18.65 281 GLY B N 1
ATOM 4813 C CA . GLY B 1 284 ? 56.196 84.160 -46.727 1.00 18.01 281 GLY B CA 1
ATOM 4814 C C . GLY B 1 284 ? 56.111 83.638 -48.145 1.00 20.70 281 GLY B C 1
ATOM 4815 O O . GLY B 1 284 ? 57.131 83.620 -48.843 1.00 22.37 281 GLY B O 1
ATOM 4816 N N . LEU B 1 285 ? 54.932 83.209 -48.599 1.00 18.46 282 LEU B N 1
ATOM 4817 C CA . LEU B 1 285 ? 54.767 82.659 -49.941 1.00 17.90 282 LEU B CA 1
ATOM 4818 C C . LEU B 1 285 ? 53.475 83.174 -50.574 1.00 19.29 282 LEU B C 1
ATOM 4819 O O . LEU B 1 285 ? 52.789 82.461 -51.313 1.00 19.45 282 LEU B O 1
ATOM 4824 N N . GLY B 1 286 ? 53.131 84.426 -50.298 1.00 19.73 283 GLY B N 1
ATOM 4825 C CA . GLY B 1 286 ? 51.989 85.048 -50.963 1.00 17.49 283 GLY B CA 1
ATOM 4826 C C . GLY B 1 286 ? 50.679 84.305 -50.812 1.00 20.12 283 GLY B C 1
ATOM 4827 O O . GLY B 1 286 ? 49.875 84.275 -51.750 1.00 17.98 283 GLY B O 1
ATOM 4828 N N . ASP B 1 287 ? 50.445 83.698 -49.647 1.00 16.58 284 ASP B N 1
ATOM 4829 C CA . ASP B 1 287 ? 49.219 82.940 -49.351 1.00 18.20 284 ASP B CA 1
ATOM 4830 C C . ASP B 1 287 ? 49.026 81.749 -50.279 1.00 14.29 284 ASP B C 1
ATOM 4831 O O . ASP B 1 287 ? 47.898 81.284 -50.478 1.00 18.08 284 ASP B O 1
ATOM 4836 N N . GLN B 1 288 ? 50.111 81.233 -50.839 1.00 15.51 285 GLN B N 1
ATOM 4837 C CA . GLN B 1 288 ? 50.025 80.044 -51.667 1.00 20.65 285 GLN B CA 1
ATOM 4838 C C . GLN B 1 288 ? 49.666 78.827 -50.816 1.00 23.76 285 GLN B C 1
ATOM 4839 O O . GLN B 1 288 ? 50.303 78.557 -49.792 1.00 21.74 285 GLN B O 1
ATOM 4845 N N . ALA B 1 289 ? 48.627 78.110 -51.229 1.00 13.91 286 ALA B N 1
ATOM 4846 C CA . ALA B 1 289 ? 48.274 76.835 -50.609 1.00 19.85 286 ALA B CA 1
ATOM 4847 C C . ALA B 1 289 ? 49.222 75.745 -51.102 1.00 1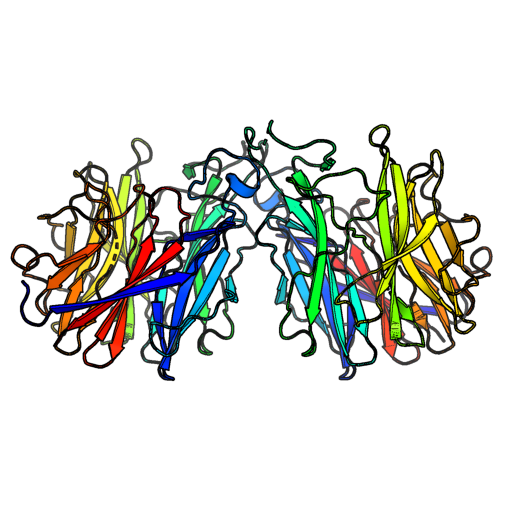9.63 286 ALA B C 1
ATOM 4848 O O . ALA B 1 289 ? 49.458 75.621 -52.304 1.00 21.31 286 ALA B O 1
ATOM 4850 N N . CYS B 1 290 ? 49.748 74.940 -50.183 1.00 21.85 287 CYS B N 1
ATOM 4851 C CA . CYS B 1 290 ? 50.797 73.986 -50.528 1.00 19.69 287 CYS B CA 1
ATOM 4852 C C . CYS B 1 290 ? 50.420 72.583 -50.070 1.00 23.66 287 CYS B C 1
ATOM 4853 O O . CYS B 1 290 ? 49.480 72.381 -49.287 1.00 19.86 287 CYS B O 1
ATOM 4856 N N . ILE B 1 291 ? 51.174 71.603 -50.569 1.00 17.51 288 ILE B N 1
ATOM 4857 C CA . ILE B 1 291 ? 50.880 70.195 -50.321 1.00 22.34 288 ILE B CA 1
ATOM 4858 C C . ILE B 1 291 ? 52.196 69.449 -50.140 1.00 24.50 288 ILE B C 1
ATOM 4859 O O . ILE B 1 291 ? 53.207 69.792 -50.763 1.00 23.58 288 ILE B O 1
ATOM 4864 N N . ALA B 1 292 ? 52.198 68.467 -49.242 1.00 17.32 289 ALA B N 1
ATOM 4865 C CA . ALA B 1 292 ? 53.320 67.564 -49.072 1.00 21.20 289 ALA B CA 1
ATOM 4866 C C . ALA B 1 292 ? 52.777 66.151 -48.947 1.00 24.23 289 ALA B C 1
ATOM 4867 O O . ALA B 1 292 ? 51.674 65.936 -48.438 1.00 20.74 289 ALA B O 1
ATOM 4869 N N . ARG B 1 293 ? 53.562 65.183 -49.417 1.00 21.02 290 ARG B N 1
ATOM 4870 C CA . ARG B 1 293 ? 53.106 63.808 -49.519 1.00 21.15 290 ARG B CA 1
ATOM 4871 C C . ARG B 1 293 ? 54.177 62.846 -49.013 1.00 23.93 290 ARG B C 1
ATOM 4872 O O . ARG B 1 293 ? 55.381 63.091 -49.140 1.00 25.58 290 ARG B O 1
ATOM 4880 N N . SER B 1 294 ? 53.720 61.746 -48.428 1.00 22.59 291 SER B N 1
ATOM 4881 C CA . SER B 1 294 ? 54.581 60.646 -48.032 1.00 27.53 291 SER B CA 1
ATOM 4882 C C . SER B 1 294 ? 54.057 59.381 -48.682 1.00 26.56 291 SER B C 1
ATOM 4883 O O . SER B 1 294 ? 52.861 59.093 -48.588 1.00 26.80 291 SER B O 1
ATOM 4886 N N . VAL B 1 295 ? 54.943 58.624 -49.331 1.00 29.00 292 VAL B N 1
ATOM 4887 C CA . VAL B 1 295 ? 54.559 57.344 -49.913 1.00 29.00 292 VAL B CA 1
ATOM 4888 C C . VAL B 1 295 ? 54.966 56.163 -49.033 1.00 39.57 292 VAL B C 1
ATOM 4889 O O . VAL B 1 295 ? 54.798 55.014 -49.440 1.00 39.91 292 VAL B O 1
ATOM 4893 N N . ASP B 1 296 ? 55.482 56.412 -47.829 1.00 35.71 293 ASP B N 1
ATOM 4894 C CA . ASP B 1 296 ? 55.962 55.326 -46.983 1.00 39.36 293 ASP B CA 1
ATOM 4895 C C . ASP B 1 296 ? 55.307 55.362 -45.607 1.00 36.32 293 ASP B C 1
ATOM 4896 O O . ASP B 1 296 ? 55.948 55.086 -44.586 1.00 32.65 293 ASP B O 1
ATOM 4901 N N . GLY B 1 297 ? 54.017 55.684 -45.556 1.00 32.78 294 GLY B N 1
ATOM 4902 C CA . GLY B 1 297 ? 53.308 55.665 -44.290 1.00 35.42 294 GLY B CA 1
ATOM 4903 C C . GLY B 1 297 ? 53.707 56.751 -43.315 1.00 37.74 294 GLY B C 1
ATOM 4904 O O . GLY B 1 297 ? 53.466 56.614 -42.110 1.00 34.43 294 GLY B O 1
ATOM 4905 N N . GLY B 1 298 ? 54.321 57.824 -43.794 1.00 31.05 295 GLY B N 1
ATOM 4906 C CA . GLY B 1 298 ? 54.671 58.927 -42.927 1.00 27.03 295 GLY B CA 1
ATOM 4907 C C . GLY B 1 298 ? 56.082 58.901 -42.392 1.00 36.90 295 GLY B C 1
ATOM 4908 O O . GLY B 1 298 ? 56.427 59.756 -41.563 1.00 30.38 295 GLY B O 1
ATOM 4909 N N . LYS B 1 299 ? 56.917 57.962 -42.847 1.00 33.15 296 LYS B N 1
ATOM 4910 C CA . LYS B 1 299 ? 58.298 57.924 -42.381 1.00 35.84 296 LYS B CA 1
ATOM 4911 C C . LYS B 1 299 ? 59.136 59.021 -43.011 1.00 31.18 296 LYS B C 1
ATOM 4912 O O . LYS B 1 299 ? 60.075 59.522 -42.378 1.00 32.76 296 LYS B O 1
ATOM 4918 N N . THR B 1 300 ? 58.834 59.386 -44.256 1.00 29.84 297 THR B N 1
ATOM 4919 C CA . THR B 1 300 ? 59.533 60.451 -44.958 1.00 30.91 297 THR B CA 1
ATOM 4920 C C . THR B 1 300 ? 58.526 61.151 -45.861 1.00 29.19 297 THR B C 1
ATOM 4921 O O . THR B 1 300 ? 57.660 60.495 -46.452 1.00 28.98 297 THR B O 1
ATOM 4925 N N . PHE B 1 301 ? 58.651 62.472 -45.977 1.00 20.95 298 PHE B N 1
ATOM 4926 C CA . PHE B 1 301 ? 57.847 63.254 -46.911 1.00 22.46 298 PHE B CA 1
ATOM 4927 C C . PHE B 1 301 ? 58.716 63.774 -48.041 1.00 28.23 298 PHE B C 1
ATOM 4928 O O . PHE B 1 301 ? 59.866 64.168 -47.820 1.00 25.97 298 PHE B O 1
ATOM 4936 N N . THR B 1 302 ? 58.159 63.795 -49.247 1.00 21.32 299 THR B N 1
ATOM 4937 C CA . THR B 1 302 ? 58.869 64.405 -50.364 1.00 28.01 299 THR B CA 1
ATOM 4938 C C . THR B 1 302 ? 58.758 65.929 -50.283 1.00 36.70 299 THR B C 1
ATOM 4939 O O . THR B 1 302 ? 58.117 66.486 -49.380 1.00 32.12 299 THR B O 1
ATOM 4943 N N . ALA B 1 303 ? 59.417 66.617 -51.221 1.00 25.52 300 ALA B N 1
ATOM 4944 C CA . ALA B 1 303 ? 59.427 68.076 -51.219 1.00 25.19 300 ALA B CA 1
ATOM 4945 C C . ALA B 1 303 ? 58.010 68.629 -51.301 1.00 24.80 300 ALA B C 1
ATOM 4946 O O . ALA B 1 303 ? 57.170 68.130 -52.059 1.00 25.34 300 ALA B O 1
ATOM 4948 N N . TRP B 1 304 ? 57.746 69.664 -50.508 1.00 26.24 301 TRP B N 1
ATOM 4949 C CA . TRP B 1 304 ? 56.452 70.334 -50.574 1.00 28.61 301 TRP B CA 1
ATOM 4950 C C . TRP B 1 304 ? 56.306 71.047 -51.915 1.00 32.30 301 TRP B C 1
ATOM 4951 O O . TRP B 1 304 ? 57.299 71.437 -52.538 1.00 22.86 301 TRP B O 1
ATOM 4962 N N . GLU B 1 305 ? 55.054 71.195 -52.369 1.00 18.95 302 GLU B N 1
ATOM 4963 C CA . GLU B 1 305 ? 54.752 71.847 -53.641 1.00 23.75 302 GLU B CA 1
ATOM 4964 C C . GLU B 1 305 ? 53.672 72.902 -53.455 1.00 25.51 302 GLU B C 1
ATOM 4965 O O . GLU B 1 305 ? 52.797 72.766 -52.595 1.00 22.39 302 GLU B O 1
ATOM 4971 N N . LYS B 1 306 ? 53.718 73.926 -54.311 1.00 25.24 303 LYS B N 1
ATOM 4972 C CA . LYS B 1 306 ? 52.603 74.853 -54.474 1.00 21.71 303 LYS B CA 1
ATOM 4973 C C . LYS B 1 306 ? 51.462 74.167 -55.207 1.00 28.33 303 LYS B C 1
ATOM 4974 O O . LYS B 1 306 ? 51.680 73.433 -56.176 1.00 27.36 303 LYS B O 1
ATOM 4988 N N . GLY B 1 308 ? 49.127 75.936 -56.651 1.00 21.42 305 GLY B N 1
ATOM 4989 C CA . GLY B 1 308 ? 48.785 76.852 -57.722 1.00 23.33 305 GLY B CA 1
ATOM 4990 C C . GLY B 1 308 ? 47.656 77.811 -57.429 1.00 22.10 305 GLY B C 1
ATOM 4991 O O . GLY B 1 308 ? 47.121 78.418 -58.365 1.00 26.69 305 GLY B O 1
ATOM 4992 N N . PHE B 1 309 ? 47.273 77.985 -56.164 1.00 19.18 306 PHE B N 1
ATOM 4993 C CA . PHE B 1 309 ? 46.203 78.916 -55.835 1.00 18.57 306 PHE B CA 1
ATOM 4994 C C . PHE B 1 309 ? 46.426 79.458 -54.437 1.00 15.55 306 PHE B C 1
ATOM 4995 O O . PHE B 1 309 ? 47.201 78.907 -53.655 1.00 15.96 306 PHE B O 1
ATOM 5003 N N . GLN B 1 310 ? 45.734 80.551 -54.138 1.00 16.24 307 GLN B N 1
ATOM 5004 C CA . GLN B 1 310 ? 45.766 81.177 -52.830 1.00 18.47 307 GLN B CA 1
ATOM 5005 C C . GLN B 1 310 ? 44.575 80.704 -52.014 1.00 17.72 307 GLN B C 1
ATOM 5006 O O . GLN B 1 310 ? 43.459 80.590 -52.528 1.00 19.95 307 GLN B O 1
ATOM 5012 N N . GLY B 1 311 ? 44.818 80.424 -50.739 1.00 20.58 308 GLY B N 1
ATOM 5013 C CA . GLY B 1 311 ? 43.749 79.973 -49.868 1.00 19.32 308 GLY B CA 1
ATOM 5014 C C . GLY B 1 311 ? 44.316 79.440 -48.577 1.00 17.85 308 GLY B C 1
ATOM 5015 O O . GLY B 1 311 ? 45.445 78.927 -48.574 1.00 15.39 308 GLY B O 1
ATOM 5016 N N . HIS B 1 312 ? 43.578 79.598 -47.476 1.00 16.45 309 HIS B N 1
ATOM 5017 C CA . HIS B 1 312 ? 43.947 79.006 -46.186 1.00 15.01 309 HIS B CA 1
ATOM 5018 C C . HIS B 1 312 ? 42.825 79.163 -45.159 1.00 12.21 309 HIS B C 1
ATOM 5019 O O . HIS B 1 312 ? 41.959 80.012 -45.314 1.00 15.01 309 HIS B O 1
ATOM 5026 N N . PRO B 1 313 ? 42.825 78.316 -44.110 1.00 16.20 310 PRO B N 1
ATOM 5027 C CA . PRO B 1 313 ? 43.567 77.059 -43.999 1.00 11.30 310 PRO B CA 1
ATOM 5028 C C . PRO B 1 313 ? 42.825 76.025 -44.822 1.00 18.15 310 PRO B C 1
ATOM 5029 O O . PRO B 1 313 ? 41.761 76.364 -45.341 1.00 14.41 310 PRO B O 1
ATOM 5041 N N . HIS B 1 315 ? 40.937 72.170 -45.406 1.00 16.31 312 HIS B N 1
ATOM 5042 C CA . HIS B 1 315 ? 40.306 71.000 -44.819 1.00 18.50 312 HIS B CA 1
ATOM 5043 C C . HIS B 1 315 ? 39.951 70.031 -45.931 1.00 17.16 312 HIS B C 1
ATOM 5044 O O . HIS B 1 315 ? 39.411 70.448 -46.954 1.00 19.57 312 HIS B O 1
ATOM 5051 N N . ALA B 1 316 ? 40.229 68.740 -45.720 1.00 15.51 313 ALA B N 1
ATOM 5052 C CA . ALA B 1 316 ? 39.972 67.705 -46.717 1.00 18.96 313 ALA B CA 1
ATOM 5053 C C . ALA B 1 316 ? 38.972 66.697 -46.169 1.00 26.32 313 ALA B C 1
ATOM 5054 O O . ALA B 1 316 ? 39.144 66.197 -45.047 1.00 19.58 313 ALA B O 1
ATOM 5056 N N . LEU B 1 317 ? 37.952 66.384 -46.978 1.00 19.51 314 LEU B N 1
ATOM 5057 C CA . LEU B 1 317 ? 36.896 65.444 -46.630 1.00 24.28 314 LEU B CA 1
ATOM 5058 C C . LEU B 1 317 ? 36.781 64.390 -47.725 1.00 24.76 314 LEU B C 1
ATOM 5059 O O . LEU B 1 317 ? 36.545 64.736 -48.885 1.00 24.37 314 LEU B O 1
ATOM 5064 N N . ARG B 1 318 ? 36.932 63.108 -47.361 1.00 20.71 315 ARG B N 1
ATOM 5065 C CA . ARG B 1 318 ? 36.722 62.022 -48.325 1.00 26.38 315 ARG B CA 1
ATOM 5066 C C . ARG B 1 318 ? 35.229 61.904 -48.630 1.00 26.75 315 ARG B C 1
ATOM 5067 O O . ARG B 1 318 ? 34.426 61.569 -47.751 1.00 25.82 315 ARG B O 1
ATOM 5075 N N . LEU B 1 319 ? 34.852 62.191 -49.876 1.00 20.67 316 LEU B N 1
ATOM 5076 C CA . LEU B 1 319 ? 33.463 62.070 -50.321 1.00 27.86 316 LEU B CA 1
ATOM 5077 C C . LEU B 1 319 ? 33.099 60.594 -50.511 1.00 29.54 316 LEU B C 1
ATOM 5078 O O . LEU B 1 319 ? 33.973 59.724 -50.495 1.00 29.73 316 LEU B O 1
ATOM 5083 N N . PRO B 1 320 ? 31.808 60.270 -50.691 1.00 29.48 317 PRO B N 1
ATOM 5084 C CA . PRO B 1 320 ? 31.430 58.846 -50.780 1.00 24.61 317 PRO B CA 1
ATOM 5085 C C . PRO B 1 320 ? 32.071 58.085 -51.934 1.00 33.84 317 PRO B C 1
ATOM 5086 O O . PRO B 1 320 ? 32.258 56.866 -51.818 1.00 31.82 317 PRO B O 1
ATOM 5090 N N . ASP B 1 321 ? 32.428 58.750 -53.037 1.00 33.29 318 ASP B N 1
ATOM 5091 C CA . ASP B 1 321 ? 33.081 58.087 -54.162 1.00 32.70 318 ASP B CA 1
ATOM 5092 C C . ASP B 1 321 ? 34.606 58.125 -54.074 1.00 26.63 318 ASP B C 1
ATOM 5093 O O . ASP B 1 321 ? 35.283 57.823 -55.065 1.00 29.71 318 ASP B O 1
ATOM 5098 N N . ASN B 1 322 ? 35.146 58.464 -52.906 1.00 25.04 319 ASN B N 1
ATOM 5099 C CA . ASN B 1 322 ? 36.566 58.625 -52.592 1.00 29.90 319 ASN B CA 1
ATOM 5100 C C . ASN B 1 322 ? 37.199 59.862 -53.224 1.00 32.23 319 ASN B C 1
ATOM 5101 O O . ASN B 1 322 ? 38.403 60.082 -53.018 1.00 24.94 319 ASN B O 1
ATOM 5106 N N . ARG B 1 323 ? 36.448 60.679 -53.974 1.00 22.50 320 ARG B N 1
ATOM 5107 C CA . ARG B 1 323 ? 36.960 61.998 -54.316 1.00 25.48 320 ARG B CA 1
ATOM 5108 C C . ARG B 1 323 ? 37.148 62.797 -53.030 1.00 26.75 320 ARG B C 1
ATOM 5109 O O . ARG B 1 323 ? 36.602 62.456 -51.981 1.00 25.76 320 ARG B O 1
ATOM 5117 N N . VAL B 1 324 ? 37.935 63.865 -53.100 1.00 21.57 321 VAL B N 1
ATOM 5118 C CA . VAL B 1 324 ? 38.303 64.596 -51.893 1.00 19.40 321 VAL B CA 1
ATOM 5119 C C . VAL B 1 324 ? 37.824 66.039 -52.019 1.00 18.99 321 VAL B C 1
ATOM 5120 O O . VAL B 1 324 ? 38.227 66.757 -52.942 1.00 23.06 321 VAL B O 1
ATOM 5124 N N . LEU B 1 325 ? 36.975 66.467 -51.089 1.00 22.58 322 LEU B N 1
ATOM 5125 C CA . LEU B 1 325 ? 36.569 67.873 -51.006 1.00 18.16 322 LEU B CA 1
ATOM 5126 C C . LEU B 1 325 ? 37.588 68.646 -50.170 1.00 20.10 322 LEU B C 1
ATOM 5127 O O . LEU B 1 325 ? 37.711 68.425 -48.956 1.00 20.25 322 LEU B O 1
ATOM 5132 N N . LEU B 1 326 ? 38.300 69.569 -50.826 1.00 19.63 323 LEU B N 1
ATOM 5133 C CA . LEU B 1 326 ? 39.278 70.454 -50.207 1.00 16.85 323 LEU B CA 1
ATOM 5134 C C . LEU B 1 326 ? 38.651 71.844 -50.095 1.00 19.42 323 LEU B C 1
ATOM 5135 O O . LEU B 1 326 ? 38.472 72.531 -51.108 1.00 17.67 323 LEU B O 1
ATOM 5140 N N A SER B 1 327 ? 38.321 72.255 -48.868 0.43 17.91 324 SER B N 1
ATOM 5141 N N B SER B 1 327 ? 38.340 72.267 -48.871 0.57 17.41 324 SER B N 1
ATOM 5142 C CA A SER B 1 327 ? 37.706 73.549 -48.597 0.43 19.42 324 SER B CA 1
ATOM 5143 C CA B SER B 1 327 ? 37.719 73.561 -48.629 0.57 19.33 324 SER B CA 1
ATOM 5144 C C A SER B 1 327 ? 38.731 74.487 -47.969 0.43 20.60 324 SER B C 1
ATOM 5145 C C B SER B 1 327 ? 38.706 74.494 -47.941 0.57 20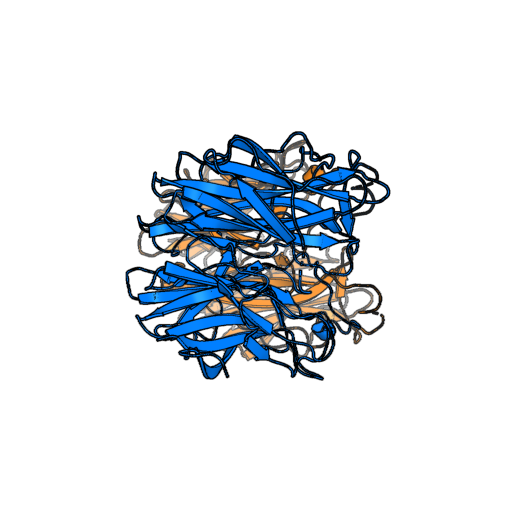.93 324 SER B C 1
ATOM 5146 O O A SER B 1 327 ? 39.617 74.049 -47.228 0.43 21.41 324 SER B O 1
ATOM 5147 O O B SER B 1 327 ? 39.539 74.057 -47.138 0.57 20.80 324 SER B O 1
ATOM 5152 N N . TYR B 1 328 ? 38.598 75.787 -48.248 1.00 15.90 325 TYR B N 1
ATOM 5153 C CA . TYR B 1 328 ? 39.536 76.765 -47.685 1.00 18.27 325 TYR B CA 1
ATOM 5154 C C . TYR B 1 328 ? 38.904 78.150 -47.660 1.00 19.95 325 TYR B C 1
ATOM 5155 O O . TYR B 1 328 ? 37.984 78.444 -48.419 1.00 19.36 325 TYR B O 1
ATOM 5164 N N . GLY B 1 329 ? 39.410 78.996 -46.767 1.00 18.67 326 GLY B N 1
ATOM 5165 C CA . GLY B 1 329 ? 39.027 80.395 -46.786 1.00 18.93 326 GLY B CA 1
ATOM 5166 C C . GLY B 1 329 ? 39.775 81.151 -47.867 1.00 20.04 326 GLY B C 1
ATOM 5167 O O . GLY B 1 329 ? 40.865 80.759 -48.290 1.00 17.43 326 GLY B O 1
ATOM 5168 N N . TYR B 1 330 ? 39.164 82.245 -48.330 1.00 18.55 327 TYR B N 1
ATOM 5169 C CA . TYR B 1 330 ? 39.727 83.096 -49.379 1.00 17.80 327 TYR B CA 1
ATOM 5170 C C . TYR B 1 330 ? 39.768 84.520 -48.846 1.00 20.10 327 TYR B C 1
ATOM 5171 O O . TYR B 1 330 ? 38.794 85.270 -48.973 1.00 24.11 327 TYR B O 1
ATOM 5180 N N . ARG B 1 331 ? 40.893 84.885 -48.240 1.00 21.38 328 ARG B N 1
ATOM 5181 C CA . ARG B 1 331 ? 41.033 86.185 -47.586 1.00 22.92 328 ARG B CA 1
ATOM 5182 C C . ARG B 1 331 ? 41.608 87.220 -48.544 1.00 23.15 328 ARG B C 1
ATOM 5183 O O . ARG B 1 331 ? 42.539 87.950 -48.223 1.00 21.66 328 ARG B O 1
ATOM 5191 N N . HIS B 1 332 ? 41.030 87.256 -49.742 1.00 19.54 329 HIS B N 1
ATOM 5192 C CA . HIS B 1 332 ? 41.359 88.217 -50.786 1.00 27.00 329 HIS B CA 1
ATOM 5193 C C . HIS B 1 332 ? 40.045 88.662 -51.401 1.00 27.07 329 HIS B C 1
ATOM 5194 O O . HIS B 1 332 ? 39.012 88.028 -51.194 1.00 27.81 329 HIS B O 1
ATOM 5201 N N . LYS B 1 333 ? 40.082 89.753 -52.155 1.00 30.53 330 LYS B N 1
ATOM 5202 C CA . LYS B 1 333 ? 38.871 90.239 -52.808 1.00 32.07 330 LYS B CA 1
ATOM 5203 C C . LYS B 1 333 ? 38.468 89.323 -53.958 1.00 26.15 330 LYS B C 1
ATOM 5204 O O . LYS B 1 333 ? 39.292 88.989 -54.804 1.00 33.39 330 LYS B O 1
ATOM 5210 N N . PRO B 1 334 ? 37.199 88.889 -53.986 1.00 27.00 331 PRO B N 1
ATOM 5211 C CA . PRO B 1 334 ? 36.140 89.116 -52.998 1.00 27.52 331 PRO B CA 1
ATOM 5212 C C . PRO B 1 334 ? 36.230 88.133 -51.824 1.00 28.15 331 PRO B C 1
ATOM 5213 O O . PRO B 1 334 ? 36.415 86.931 -52.051 1.00 27.01 331 PRO B O 1
ATOM 5217 N N . LEU B 1 335 ? 36.094 88.641 -50.597 1.00 25.08 332 LEU B N 1
ATOM 5218 C CA . LEU B 1 335 ? 36.323 87.842 -49.396 1.00 24.76 332 LEU B CA 1
ATOM 5219 C C . LEU B 1 335 ? 35.308 86.719 -49.245 1.00 22.54 332 LEU B C 1
ATOM 5220 O O . LEU B 1 335 ? 34.100 86.941 -49.361 1.00 23.90 332 LEU B O 1
ATOM 5225 N N . GLY B 1 336 ? 35.789 85.521 -48.912 1.00 20.04 333 GLY B N 1
ATOM 5226 C CA . GLY B 1 336 ? 34.852 84.446 -48.674 1.00 20.76 333 GLY B CA 1
ATOM 5227 C C . GLY B 1 336 ? 35.432 83.056 -48.519 1.00 26.41 333 GLY B C 1
ATOM 5228 O O . GLY B 1 336 ? 36.479 82.865 -47.881 1.00 24.26 333 GLY B O 1
ATOM 5229 N N . ILE B 1 337 ? 34.723 82.083 -49.093 1.00 21.56 334 ILE B N 1
ATOM 5230 C CA . ILE B 1 337 ? 34.925 80.656 -48.867 1.00 24.62 334 ILE B CA 1
ATOM 5231 C C . ILE B 1 337 ? 34.930 79.975 -50.231 1.00 24.13 334 ILE B C 1
ATOM 5232 O O . ILE B 1 337 ? 34.057 80.243 -51.058 1.00 22.97 334 ILE B O 1
ATOM 5237 N N . ARG B 1 338 ? 35.900 79.093 -50.464 1.00 21.37 335 ARG B N 1
ATOM 5238 C CA . ARG B 1 338 ? 36.018 78.416 -51.748 1.00 23.95 335 ARG B CA 1
ATOM 5239 C C . ARG B 1 338 ? 36.410 76.965 -51.504 1.00 25.32 335 ARG B C 1
ATOM 5240 O O . ARG B 1 338 ? 36.750 76.576 -50.380 1.00 21.52 335 ARG B O 1
ATOM 5248 N N . ALA B 1 339 ? 36.342 76.155 -52.564 1.00 21.11 336 ALA B N 1
ATOM 5249 C CA . ALA B 1 339 ? 36.717 74.746 -52.467 1.00 23.88 336 ALA B CA 1
ATOM 5250 C C . ALA B 1 339 ? 37.018 74.198 -53.862 1.00 22.77 336 ALA B C 1
ATOM 5251 O O . ALA B 1 339 ? 36.695 74.816 -54.876 1.00 24.67 336 ALA B O 1
ATOM 5253 N N . ARG B 1 340 ? 37.653 73.019 -53.886 1.00 22.32 337 ARG B N 1
ATOM 5254 C CA . ARG B 1 340 ? 37.947 72.253 -55.097 1.00 26.23 337 ARG B CA 1
ATOM 5255 C C . ARG B 1 340 ? 37.770 70.777 -54.777 1.00 22.32 337 ARG B C 1
ATOM 5256 O O . ARG B 1 340 ? 38.029 70.343 -53.654 1.00 23.13 337 ARG B O 1
ATOM 5264 N N . ILE B 1 341 ? 37.329 69.997 -55.763 1.00 18.86 338 ILE B N 1
ATOM 5265 C CA . ILE B 1 341 ? 37.151 68.558 -55.595 1.00 21.82 338 ILE B CA 1
ATOM 5266 C C . ILE B 1 341 ? 38.314 67.850 -56.281 1.00 22.08 338 ILE B C 1
ATOM 5267 O O . ILE B 1 341 ? 38.445 67.894 -57.509 1.00 20.21 338 ILE B O 1
ATOM 5272 N N . LEU B 1 342 ? 39.161 67.191 -55.492 1.00 20.46 339 LEU B N 1
ATOM 5273 C CA . LEU B 1 342 ? 40.311 66.447 -55.992 1.00 18.81 339 LEU B CA 1
ATOM 5274 C C . LEU B 1 342 ? 39.960 64.979 -56.293 1.00 25.37 339 LEU B C 1
ATOM 5275 O O . LEU B 1 342 ? 38.997 64.416 -55.766 1.00 22.31 339 LEU B O 1
ATOM 5280 N N . ASN B 1 343 ? 40.779 64.349 -57.136 1.00 25.88 340 ASN B N 1
ATOM 5281 C CA . ASN B 1 343 ? 40.681 62.904 -57.301 1.00 23.60 340 ASN B CA 1
ATOM 5282 C C . ASN B 1 343 ? 41.122 62.187 -56.018 1.00 25.68 340 ASN B C 1
ATOM 5283 O O . ASN B 1 343 ? 41.632 62.799 -55.071 1.00 21.45 340 ASN B O 1
ATOM 5288 N N . ALA B 1 344 ? 40.939 60.863 -56.004 1.00 25.33 341 ALA B N 1
ATOM 5289 C CA . ALA B 1 344 ? 41.070 60.110 -54.753 1.00 28.84 341 ALA B CA 1
ATOM 5290 C C . ALA B 1 344 ? 42.482 60.183 -54.181 1.00 22.67 341 ALA B C 1
ATOM 5291 O O . ALA B 1 344 ? 42.655 60.207 -52.951 1.00 23.62 341 ALA B O 1
ATOM 5293 N N . GLU B 1 345 ? 43.494 60.248 -55.046 1.00 19.23 342 GLU B N 1
ATOM 5294 C CA . GLU B 1 345 ? 44.886 60.334 -54.617 1.00 24.53 342 GLU B CA 1
ATOM 5295 C C . GLU B 1 345 ? 45.378 61.773 -54.469 1.00 24.58 342 GLU B C 1
ATOM 5296 O O . GLU B 1 345 ? 46.559 61.980 -54.167 1.00 24.22 342 GLU B O 1
ATOM 5302 N N . CYS B 1 346 ? 44.495 62.760 -54.659 1.00 21.84 343 CYS B N 1
ATOM 5303 C CA . CYS B 1 346 ? 44.804 64.177 -54.434 1.00 23.06 343 CYS B CA 1
ATOM 5304 C C . CYS B 1 346 ? 45.975 64.644 -55.293 1.00 23.97 343 CYS B C 1
ATOM 5305 O O . CYS B 1 346 ? 46.853 65.374 -54.827 1.00 23.55 343 CYS B O 1
ATOM 5308 N N . THR B 1 347 ? 46.003 64.223 -56.556 1.00 24.29 344 THR B N 1
ATOM 5309 C CA . THR B 1 347 ? 47.087 64.641 -57.428 1.00 29.11 344 THR B CA 1
ATOM 5310 C C . THR B 1 347 ? 46.698 65.715 -58.432 1.00 28.17 344 THR B C 1
ATOM 5311 O O . THR B 1 347 ? 47.596 66.307 -59.036 1.00 24.92 344 THR B O 1
ATOM 5315 N N . ASP B 1 348 ? 45.404 65.984 -58.638 1.00 26.07 345 ASP B N 1
ATOM 5316 C CA . ASP B 1 348 ? 44.965 66.861 -59.726 1.00 27.61 345 ASP B CA 1
ATOM 5317 C C . ASP B 1 348 ? 44.559 68.256 -59.245 1.00 26.92 345 ASP B C 1
ATOM 5318 O O . ASP B 1 348 ? 43.663 68.877 -59.830 1.00 23.15 345 ASP B O 1
ATOM 5323 N N . PHE B 1 349 ? 45.216 68.768 -58.201 1.00 22.65 346 PHE B N 1
ATOM 5324 C CA . PHE B 1 349 ? 44.821 70.054 -57.643 1.00 22.73 346 PHE B CA 1
ATOM 5325 C C . PHE B 1 349 ? 45.028 71.181 -58.641 1.00 26.24 346 PHE B C 1
ATOM 5326 O O . PHE B 1 349 ? 44.303 72.183 -58.599 1.00 27.80 346 PHE B O 1
ATOM 5334 N N . ALA B 1 350 ? 46.000 71.037 -59.544 1.00 25.25 347 ALA B N 1
ATOM 5335 C CA . ALA B 1 350 ? 46.265 72.096 -60.512 1.00 30.03 347 ALA B CA 1
ATOM 5336 C C . ALA B 1 350 ? 45.125 72.245 -61.509 1.00 27.64 347 ALA B C 1
ATOM 5337 O O . ALA B 1 350 ? 44.920 73.334 -62.049 1.00 29.01 347 ALA B O 1
ATOM 5339 N N . THR B 1 351 ? 44.376 71.173 -61.776 1.00 25.72 348 THR B N 1
ATOM 5340 C CA . THR B 1 351 ? 43.353 71.205 -62.812 1.00 24.13 348 THR B CA 1
ATOM 5341 C C . THR B 1 351 ? 41.929 71.130 -62.281 1.00 27.16 348 THR B C 1
ATOM 5342 O O . THR B 1 351 ? 40.993 71.345 -63.056 1.00 27.27 348 THR B O 1
ATOM 5346 N N . ALA B 1 352 ? 41.738 70.842 -60.998 1.00 23.82 349 ALA B N 1
ATOM 5347 C CA . ALA B 1 352 ? 40.390 70.755 -60.447 1.00 24.92 349 ALA B CA 1
ATOM 5348 C C . ALA B 1 352 ? 39.776 72.147 -60.334 1.00 31.02 349 ALA B C 1
ATOM 5349 O O . ALA B 1 352 ? 40.374 73.030 -59.710 1.00 30.41 349 ALA B O 1
ATOM 5351 N N . PRO B 1 353 ? 38.585 72.374 -60.881 1.00 27.18 350 PRO B N 1
ATOM 5352 C CA . PRO B 1 353 ? 38.043 73.734 -60.916 1.00 24.70 350 PRO B CA 1
ATOM 5353 C C . PRO B 1 353 ? 37.666 74.210 -59.526 1.00 25.15 350 PRO B C 1
ATOM 5354 O O . PRO B 1 353 ? 37.256 73.430 -58.667 1.00 29.35 350 PRO B O 1
ATOM 5358 N N . GLU B 1 354 ? 37.784 75.515 -59.320 1.00 29.52 351 GLU B N 1
ATOM 5359 C CA . GLU B 1 354 ? 37.495 76.110 -58.023 1.00 31.76 351 GLU B CA 1
ATOM 5360 C C . GLU B 1 354 ? 36.007 76.399 -57.886 1.00 33.65 351 GLU B C 1
ATOM 5361 O O . GLU B 1 354 ? 35.393 76.980 -58.784 1.00 29.79 351 GLU B O 1
ATOM 5367 N N . ILE B 1 355 ? 35.444 76.001 -56.751 1.00 31.20 352 ILE B N 1
ATOM 5368 C CA . ILE B 1 355 ? 34.048 76.241 -56.398 1.00 30.38 352 ILE B CA 1
ATOM 5369 C C . ILE B 1 355 ? 34.009 77.447 -55.468 1.00 35.13 352 ILE B C 1
ATOM 5370 O O . ILE B 1 355 ? 34.660 77.437 -54.416 1.00 27.56 352 ILE B O 1
ATOM 5375 N N . VAL B 1 356 ? 33.265 78.489 -55.834 1.00 26.23 353 VAL B N 1
ATOM 5376 C CA . VAL B 1 356 ? 33.214 79.707 -55.027 1.00 30.20 353 VAL B CA 1
ATOM 5377 C C . VAL B 1 356 ? 31.937 79.693 -54.186 1.00 35.04 353 VAL B C 1
ATOM 5378 O O . VAL B 1 356 ? 30.833 79.831 -54.718 1.00 29.04 353 VAL B O 1
ATOM 5382 N N . LEU B 1 357 ? 32.079 79.562 -52.855 1.00 28.20 354 LEU B N 1
ATOM 5383 C CA . LEU B 1 357 ? 30.924 79.413 -51.970 1.00 27.07 354 LEU B CA 1
ATOM 5384 C C . LEU B 1 357 ? 30.413 80.735 -51.405 1.00 26.88 354 LEU B C 1
ATOM 5385 O O . LEU B 1 357 ? 29.200 80.879 -51.205 1.00 31.35 354 LEU B O 1
ATOM 5390 N N . ARG B 1 358 ? 31.294 81.697 -51.126 1.00 21.02 355 ARG B N 1
ATOM 5391 C CA . ARG B 1 358 ? 30.889 82.980 -50.567 1.00 24.84 355 ARG B CA 1
ATOM 5392 C C . ARG B 1 358 ? 31.813 84.061 -51.105 1.00 27.76 355 ARG B C 1
ATOM 5393 O O . ARG B 1 358 ? 33.016 83.838 -51.277 1.00 27.06 355 ARG B O 1
ATOM 5401 N N . THR B 1 359 ? 31.236 85.238 -51.358 1.00 23.86 356 THR B N 1
ATOM 5402 C CA . THR B 1 359 ? 31.983 86.403 -51.797 1.00 21.39 356 THR B CA 1
ATOM 5403 C C . THR B 1 359 ? 31.604 87.661 -51.034 1.00 23.46 356 THR B C 1
ATOM 5404 O O . THR B 1 359 ? 32.114 88.735 -51.360 1.00 27.04 356 THR B O 1
ATOM 5408 N N . ASP B 1 360 ? 30.732 87.558 -50.031 1.00 28.95 357 ASP B N 1
ATOM 5409 C CA . ASP B 1 360 ? 30.159 88.707 -49.344 1.00 28.22 357 ASP B CA 1
ATOM 5410 C C . ASP B 1 360 ? 30.842 89.009 -48.008 1.00 29.80 357 ASP B C 1
ATOM 5411 O O . ASP B 1 360 ? 30.252 89.688 -47.160 1.00 25.96 357 ASP B O 1
ATOM 5416 N N . GLY B 1 361 ? 32.059 88.513 -47.794 1.00 25.32 358 GLY B N 1
ATOM 5417 C CA . GLY B 1 361 ? 32.753 88.792 -46.546 1.00 24.87 358 GLY B CA 1
ATOM 5418 C C . GLY B 1 361 ? 33.034 90.271 -46.368 1.00 27.39 358 GLY B C 1
ATOM 5419 O O . GLY B 1 361 ? 33.266 91.006 -47.329 1.00 27.19 358 GLY B O 1
ATOM 5420 N N . GLY B 1 362 ? 32.983 90.714 -45.112 1.00 25.14 359 GLY B N 1
ATOM 5421 C CA . GLY B 1 362 ? 33.263 92.093 -44.753 1.00 26.94 359 GLY B CA 1
ATOM 5422 C C . GLY B 1 362 ? 34.737 92.358 -44.525 1.00 29.87 359 GLY B C 1
ATOM 5423 O O . GLY B 1 362 ? 35.371 93.074 -45.304 1.00 30.03 359 GLY B O 1
ATOM 5424 N N . THR B 1 363 ? 35.300 91.792 -43.462 1.00 26.82 360 THR B N 1
ATOM 5425 C CA . THR B 1 363 ? 36.730 91.847 -43.194 1.00 26.82 360 THR B CA 1
ATOM 5426 C C . THR B 1 363 ? 37.342 90.464 -43.389 1.00 17.23 360 THR B C 1
ATOM 5427 O O . THR B 1 363 ? 36.637 89.474 -43.570 1.00 25.78 360 THR B O 1
ATOM 5431 N N . THR B 1 364 ? 38.677 90.412 -43.340 1.00 17.32 361 THR B N 1
ATOM 5432 C CA . THR B 1 364 ? 39.428 89.165 -43.443 1.00 20.29 361 THR B CA 1
ATOM 5433 C C . THR B 1 364 ? 39.269 88.255 -42.227 1.00 16.87 361 THR B C 1
ATOM 5434 O O . THR B 1 364 ? 39.718 87.104 -42.284 1.00 21.60 361 THR B O 1
ATOM 5438 N N . ASP B 1 365 ? 38.667 88.736 -41.135 1.00 17.88 362 ASP B N 1
ATOM 5439 C CA . ASP B 1 365 ? 38.409 87.902 -39.960 1.00 17.91 362 ASP B CA 1
ATOM 5440 C C . ASP B 1 365 ? 37.219 86.998 -40.267 1.00 19.10 362 ASP B C 1
ATOM 5441 O O . ASP B 1 365 ? 36.086 87.228 -39.830 1.00 19.07 362 ASP B O 1
ATOM 5446 N N . LEU B 1 366 ? 37.493 85.958 -41.063 1.00 15.10 363 LEU B N 1
ATOM 5447 C CA . LEU B 1 366 ? 36.513 84.959 -41.482 1.00 17.91 363 LEU B CA 1
ATOM 5448 C C . LEU B 1 366 ? 37.284 83.754 -42.014 1.00 17.85 363 LEU B C 1
ATOM 5449 O O . LEU B 1 366 ? 38.515 83.776 -42.106 1.00 17.52 363 LEU B O 1
ATOM 5454 N N . GLY B 1 367 ? 36.553 82.704 -42.374 1.00 16.57 364 GLY B N 1
ATOM 5455 C CA . GLY B 1 367 ? 37.153 81.550 -43.026 1.00 14.26 364 GLY B CA 1
ATOM 5456 C C . GLY B 1 367 ? 37.187 80.271 -42.205 1.00 19.57 364 GLY B C 1
ATOM 5457 O O . GLY B 1 367 ? 36.206 79.911 -41.549 1.00 21.56 364 GLY B O 1
ATOM 5458 N N . TYR B 1 368 ? 38.317 79.570 -42.247 1.00 13.36 365 TYR B N 1
ATOM 5459 C CA . TYR B 1 368 ? 38.520 78.319 -41.521 1.00 9.33 365 TYR B CA 1
ATOM 5460 C C . TYR B 1 368 ? 37.407 77.292 -41.749 1.00 18.62 365 TYR B C 1
ATOM 5461 O O . TYR B 1 368 ? 36.828 76.776 -40.785 1.00 16.97 365 TYR B O 1
ATOM 5470 N N . PRO B 1 369 ? 37.101 76.952 -42.997 1.00 14.45 366 PRO B N 1
ATOM 5471 C CA . PRO B 1 369 ? 36.014 75.996 -43.251 1.00 16.98 366 PRO B CA 1
ATOM 5472 C C . PRO B 1 369 ? 36.367 74.561 -42.869 1.00 21.67 366 PRO B C 1
ATOM 5473 O O . PRO B 1 369 ? 37.533 74.151 -42.795 1.00 17.95 366 PRO B O 1
ATOM 5477 N N . TRP B 1 370 ? 35.309 73.790 -42.622 1.00 19.54 367 TRP B N 1
ATOM 5478 C CA . TRP B 1 370 ? 35.417 72.398 -42.203 1.00 19.68 367 TRP B CA 1
ATOM 5479 C C . TRP B 1 370 ? 34.151 71.715 -42.692 1.00 22.23 367 TRP B C 1
ATOM 5480 O O . TRP B 1 370 ? 33.053 72.172 -42.365 1.00 21.32 367 TRP B O 1
ATOM 5491 N N . ALA B 1 371 ? 34.278 70.646 -43.467 1.00 16.83 368 ALA B N 1
ATOM 5492 C CA . ALA B 1 371 ? 33.092 70.032 -44.059 1.00 20.44 368 ALA B CA 1
ATOM 5493 C C . ALA B 1 371 ? 32.742 68.712 -43.385 1.00 20.79 368 ALA B C 1
ATOM 5494 O O . ALA B 1 371 ? 33.588 68.060 -42.761 1.00 21.01 368 ALA B O 1
ATOM 5496 N N . VAL B 1 372 ? 31.471 68.323 -43.530 1.00 21.85 369 VAL B N 1
ATOM 5497 C CA . VAL B 1 372 ? 30.949 67.075 -42.978 1.00 24.00 369 VAL B CA 1
ATOM 5498 C C . VAL B 1 372 ? 29.887 66.532 -43.934 1.00 28.33 369 VAL B C 1
ATOM 5499 O O . VAL B 1 372 ? 29.111 67.292 -44.521 1.00 23.35 369 VAL B O 1
ATOM 5503 N N . GLN B 1 373 ? 29.858 65.211 -44.094 1.00 24.65 370 GLN B N 1
ATOM 5504 C CA . GLN B 1 373 ? 28.893 64.591 -44.996 1.00 27.79 370 GLN B CA 1
ATOM 5505 C C . GLN B 1 373 ? 27.519 64.565 -44.332 1.00 29.63 370 GLN B C 1
ATOM 5506 O O . GLN B 1 373 ? 27.371 64.019 -43.233 1.00 30.44 370 GLN B O 1
ATOM 5512 N N . LEU B 1 374 ? 26.516 65.153 -44.995 1.00 30.53 371 LEU B N 1
ATOM 5513 C CA . LEU B 1 374 ? 25.141 65.078 -44.508 1.00 30.47 371 LEU B CA 1
ATOM 5514 C C . LEU B 1 374 ? 24.445 63.800 -44.980 1.00 37.02 371 LEU B C 1
ATOM 5515 O O . LEU B 1 374 ? 23.942 63.016 -44.168 1.00 38.57 371 LEU B O 1
ATOM 5520 N N . ASP B 1 375 ? 24.389 63.584 -46.293 1.00 30.55 372 ASP B N 1
ATOM 5521 C CA . ASP B 1 375 ? 23.877 62.334 -46.866 1.00 39.57 372 ASP B CA 1
ATOM 5522 C C . ASP B 1 375 ? 24.783 61.948 -48.031 1.00 39.21 372 ASP B C 1
ATOM 5523 O O . ASP B 1 375 ? 25.855 62.533 -48.221 1.00 34.50 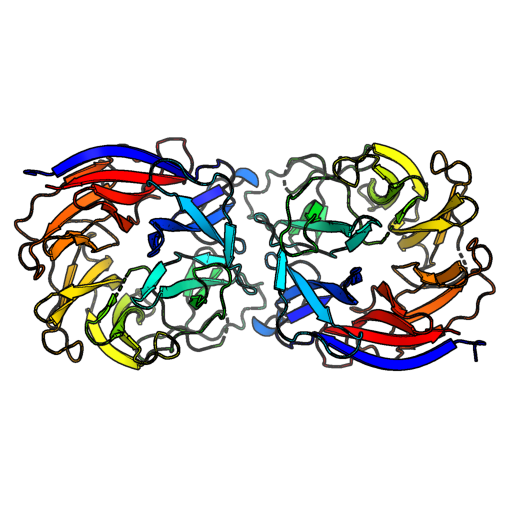372 ASP B O 1
ATOM 5528 N N . LYS B 1 376 ? 24.350 60.973 -48.847 1.00 36.62 373 LYS B N 1
ATOM 5529 C CA . LYS B 1 376 ? 25.258 60.445 -49.867 1.00 33.95 373 LYS B CA 1
ATOM 5530 C C . LYS B 1 376 ? 25.681 61.511 -50.878 1.00 37.42 373 LYS B C 1
ATOM 5531 O O . LYS B 1 376 ? 26.784 61.429 -51.442 1.00 36.77 373 LYS B O 1
ATOM 5537 N N . ASN B 1 377 ? 24.855 62.531 -51.120 1.00 34.83 374 ASN B N 1
ATOM 5538 C CA . ASN B 1 377 ? 25.307 63.558 -52.055 1.00 45.35 374 ASN B CA 1
ATOM 5539 C C . ASN B 1 377 ? 25.068 64.971 -51.527 1.00 44.66 374 ASN B C 1
ATOM 5540 O O . ASN B 1 377 ? 24.886 65.909 -52.309 1.00 52.57 374 ASN B O 1
ATOM 5545 N N . ARG B 1 378 ? 25.072 65.147 -50.207 1.00 30.73 375 ARG B N 1
ATOM 5546 C CA . ARG B 1 378 ? 25.018 66.476 -49.616 1.00 29.52 375 ARG B CA 1
ATOM 5547 C C . ARG B 1 378 ? 26.122 66.606 -48.579 1.00 30.66 375 ARG B C 1
ATOM 5548 O O . ARG B 1 378 ? 26.328 65.702 -47.760 1.00 25.38 375 ARG B O 1
ATOM 5556 N N . VAL B 1 379 ? 26.828 67.727 -48.634 1.00 27.37 376 VAL B N 1
ATOM 5557 C CA . VAL B 1 379 ? 27.910 68.040 -47.711 1.00 31.75 376 VAL B CA 1
ATOM 5558 C C . VAL B 1 379 ? 27.613 69.395 -47.078 1.00 31.31 376 VAL B C 1
ATOM 5559 O O . VAL B 1 379 ? 27.141 70.311 -47.758 1.00 29.96 376 VAL B O 1
ATOM 5563 N N . LEU B 1 380 ? 27.862 69.522 -45.772 1.00 24.70 377 LEU B N 1
ATOM 5564 C CA . LEU B 1 380 ? 27.847 70.824 -45.116 1.00 22.32 377 LEU B CA 1
ATOM 5565 C C . LEU B 1 380 ? 29.282 71.325 -45.020 1.00 21.31 377 LEU B C 1
ATOM 5566 O O . LEU B 1 380 ? 30.144 70.652 -44.435 1.00 21.89 377 LEU B O 1
ATOM 5571 N N . VAL B 1 381 ? 29.544 72.482 -45.614 1.00 24.32 378 VAL B N 1
ATOM 5572 C CA . VAL B 1 381 ? 30.810 73.185 -45.429 1.00 23.96 378 VAL B CA 1
ATOM 557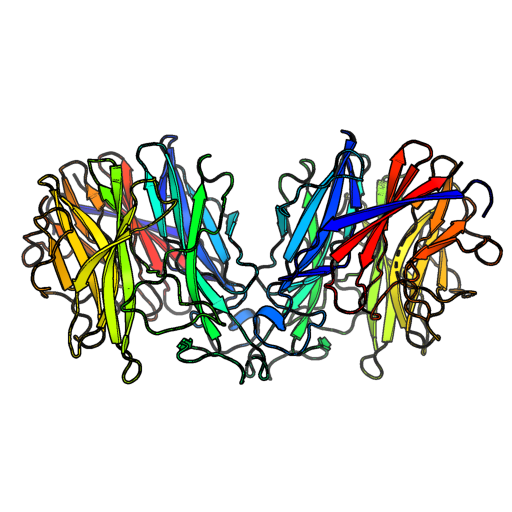3 C C . VAL B 1 381 ? 30.548 74.259 -44.377 1.00 25.85 378 VAL B C 1
ATOM 5574 O O . VAL B 1 381 ? 29.920 75.280 -44.659 1.00 21.89 378 VAL B O 1
ATOM 5578 N N . SER B 1 382 ? 31.001 74.021 -43.149 1.00 18.66 379 SER B N 1
ATOM 5579 C CA . SER B 1 382 ? 30.911 75.041 -42.115 1.00 17.35 379 SER B CA 1
ATOM 5580 C C . SER B 1 382 ? 32.126 75.959 -42.192 1.00 19.94 379 SER B C 1
ATOM 5581 O O . SER B 1 382 ? 33.146 75.609 -42.781 1.00 18.47 379 SER B O 1
ATOM 5584 N N . TYR B 1 383 ? 31.990 77.156 -41.620 1.00 18.05 380 TYR B N 1
ATOM 5585 C CA . TYR B 1 383 ? 33.069 78.139 -41.541 1.00 16.98 380 TYR B CA 1
ATOM 5586 C C . TYR B 1 383 ? 32.613 79.226 -40.578 1.00 19.31 380 TYR B C 1
ATOM 5587 O O . TYR B 1 383 ? 31.459 79.239 -40.142 1.00 22.04 380 TYR B O 1
ATOM 5596 N N . TYR B 1 384 ? 33.514 80.153 -40.253 1.00 17.73 381 TYR B N 1
ATOM 5597 C CA . TYR B 1 384 ? 33.037 81.374 -39.610 1.00 17.88 381 TYR B CA 1
ATOM 5598 C C . TYR B 1 384 ? 33.103 82.530 -40.596 1.00 19.98 381 TYR B C 1
ATOM 5599 O O . TYR B 1 384 ? 33.745 82.447 -41.648 1.00 16.58 381 TYR B O 1
ATOM 5608 N N . PHE B 1 385 ? 32.380 83.598 -40.270 1.00 20.70 382 PHE B N 1
ATOM 5609 C CA . PHE B 1 385 ? 32.084 84.592 -41.287 1.00 19.38 382 PHE B CA 1
ATOM 5610 C C . PHE B 1 385 ? 31.732 85.920 -40.642 1.00 21.77 382 PHE B C 1
ATOM 5611 O O . PHE B 1 385 ? 31.365 85.991 -39.465 1.00 19.76 382 PHE B O 1
ATOM 5619 N N . ASN B 1 386 ? 31.820 86.969 -41.454 1.00 22.39 383 ASN B N 1
ATOM 5620 C CA . ASN B 1 386 ? 31.288 88.276 -41.109 1.00 19.51 383 ASN B CA 1
ATOM 5621 C C . ASN B 1 386 ? 30.914 88.974 -42.408 1.00 28.38 383 ASN B C 1
ATOM 5622 O O . ASN B 1 386 ? 31.576 88.785 -43.429 1.00 19.40 383 ASN B O 1
ATOM 5627 N N . VAL B 1 387 ? 29.856 89.782 -42.358 1.00 27.46 384 VAL B N 1
ATOM 5628 C CA . VAL B 1 387 ? 29.517 90.702 -43.443 1.00 30.35 384 VAL B CA 1
ATOM 5629 C C . VAL B 1 387 ? 29.836 92.109 -42.951 1.00 32.86 384 VAL B C 1
ATOM 5630 O O . VAL B 1 387 ? 30.034 92.297 -41.740 1.00 31.55 384 VAL B O 1
ATOM 5634 N N . PRO B 1 388 ? 29.899 93.123 -43.818 1.00 29.40 385 PRO B N 1
ATOM 5635 C CA . PRO B 1 388 ? 30.212 94.473 -43.329 1.00 30.80 385 PRO B CA 1
ATOM 5636 C C . PRO B 1 388 ? 29.232 94.891 -42.243 1.00 27.45 385 PRO B C 1
ATOM 5637 O O . PRO B 1 388 ? 28.018 94.709 -42.375 1.00 26.98 385 PRO B O 1
ATOM 5641 N N . GLY B 1 389 ? 29.784 95.390 -41.138 1.00 29.57 386 GLY B N 1
ATOM 5642 C CA . GLY B 1 389 ? 29.002 95.806 -39.992 1.00 34.21 386 GLY B CA 1
ATOM 5643 C C . GLY B 1 389 ? 28.396 94.705 -39.151 1.00 36.69 386 GLY B C 1
ATOM 5644 O O . GLY B 1 389 ? 27.633 95.007 -38.228 1.00 39.76 386 GLY B O 1
ATOM 5645 N N . GLY B 1 390 ? 28.688 93.439 -39.440 1.00 31.16 387 GLY B N 1
ATOM 5646 C CA . GLY B 1 390 ? 28.142 92.344 -38.669 1.00 26.49 387 GLY B CA 1
ATOM 5647 C C . GLY B 1 390 ? 29.191 91.649 -37.813 1.00 24.08 387 GLY B C 1
ATOM 5648 O O . GLY B 1 390 ? 30.391 91.886 -37.954 1.00 19.78 387 GLY B O 1
ATOM 5649 N N . PRO B 1 391 ? 28.753 90.760 -36.925 1.00 21.92 388 PRO B N 1
ATOM 5650 C CA . PRO B 1 391 ? 29.677 90.062 -36.028 1.00 20.47 388 PRO B CA 1
ATOM 5651 C C . PRO B 1 391 ? 30.274 88.806 -36.655 1.00 21.76 388 PRO B C 1
ATOM 5652 O O . PRO B 1 391 ? 29.776 88.274 -37.649 1.00 24.85 388 PRO B O 1
ATOM 5656 N N . GLN B 1 392 ? 31.346 88.318 -36.015 1.00 18.22 389 GLN B N 1
ATOM 5657 C CA . GLN B 1 392 ? 31.903 87.013 -36.338 1.00 16.71 389 GLN B CA 1
ATOM 5658 C C . GLN B 1 392 ? 30.965 85.922 -35.846 1.00 19.18 389 GLN B C 1
ATOM 5659 O O . GLN B 1 392 ? 30.710 85.810 -34.641 1.00 17.09 389 GLN B O 1
ATOM 5665 N N . HIS B 1 393 ? 30.466 85.111 -36.774 1.00 15.69 390 HIS B N 1
ATOM 5666 C CA . HIS B 1 393 ? 29.467 84.100 -36.474 1.00 21.05 390 HIS B CA 1
ATOM 5667 C C . HIS B 1 393 ? 29.817 82.826 -37.227 1.00 18.80 390 HIS B C 1
ATOM 5668 O O . HIS B 1 393 ? 30.645 82.834 -38.142 1.00 19.14 390 HIS B O 1
ATOM 5675 N N . ILE B 1 394 ? 29.207 81.717 -36.817 1.00 18.02 391 ILE B N 1
ATOM 5676 C CA . ILE B 1 394 ? 29.401 80.442 -37.497 1.00 15.04 391 ILE B CA 1
ATOM 5677 C C . ILE B 1 394 ? 28.324 80.319 -38.567 1.00 24.17 391 ILE B C 1
ATOM 5678 O O . ILE B 1 394 ? 27.147 80.595 -38.314 1.00 18.72 391 ILE B O 1
ATOM 5683 N N . ALA B 1 395 ? 28.730 79.938 -39.768 1.00 24.28 392 ALA B N 1
ATOM 5684 C CA . ALA B 1 395 ? 27.820 79.835 -40.897 1.00 25.36 392 ALA B CA 1
ATOM 5685 C C . ALA B 1 395 ? 28.176 78.588 -41.692 1.00 21.03 392 ALA B C 1
ATOM 5686 O O . ALA B 1 395 ? 29.136 77.876 -41.385 1.00 23.08 392 ALA B O 1
ATOM 5688 N N . GLY B 1 396 ? 27.414 78.333 -42.740 1.00 21.14 393 GLY B N 1
ATOM 5689 C CA . GLY B 1 396 ? 27.714 77.184 -43.568 1.00 23.68 393 GLY B CA 1
ATOM 5690 C C . GLY B 1 396 ? 27.063 77.296 -44.924 1.00 27.55 393 GLY B C 1
ATOM 5691 O O . GLY B 1 396 ? 26.159 78.109 -45.142 1.00 24.33 393 GLY B O 1
ATOM 5692 N N . SER B 1 397 ? 27.559 76.475 -45.845 1.00 22.35 394 SER B N 1
ATOM 5693 C CA . SER B 1 397 ? 26.985 76.316 -47.173 1.00 19.56 394 SER B CA 1
ATOM 5694 C C . SER B 1 397 ? 26.769 74.834 -47.380 1.00 24.02 394 SER B C 1
ATOM 5695 O O . SER B 1 397 ? 27.663 74.029 -47.093 1.00 28.07 394 SER B O 1
ATOM 5698 N N . ILE B 1 398 ? 25.572 74.467 -47.813 1.00 29.28 395 ILE B N 1
ATOM 5699 C CA . ILE B 1 398 ? 25.255 73.075 -48.093 1.00 27.68 395 ILE B CA 1
ATOM 5700 C C . ILE B 1 398 ? 25.426 72.858 -49.588 1.00 31.26 395 ILE B C 1
ATOM 5701 O O . ILE B 1 398 ? 24.823 73.568 -50.403 1.00 24.35 395 ILE B O 1
ATOM 5706 N N . LEU B 1 399 ? 26.283 71.904 -49.934 1.00 40.41 396 LEU B N 1
ATOM 5707 C CA . LEU B 1 399 ? 26.616 71.571 -51.310 1.00 42.71 396 LEU B CA 1
ATOM 5708 C C . LEU B 1 399 ? 25.943 70.267 -51.709 1.00 39.94 396 LEU B C 1
ATOM 5709 O O . LEU B 1 399 ? 25.881 69.319 -50.919 1.00 39.51 396 LEU B O 1
ATOM 5714 N N . GLU B 1 400 ? 25.439 70.228 -52.935 1.00 37.33 397 GLU B N 1
ATOM 5715 C CA . GLU B 1 400 ? 24.985 68.996 -53.561 1.00 37.09 397 GLU B CA 1
ATOM 5716 C C . GLU B 1 400 ? 26.066 68.557 -54.544 1.00 29.47 397 GLU B C 1
ATOM 5717 O O . GLU B 1 400 ? 26.412 69.304 -55.459 1.00 29.63 397 GLU B O 1
ATOM 5723 N N . ILE B 1 401 ? 26.616 67.367 -54.340 1.00 30.22 398 ILE B N 1
ATOM 5724 C CA . ILE B 1 401 ? 27.698 66.856 -55.168 1.00 28.78 398 ILE B CA 1
ATOM 5725 C C . ILE B 1 401 ? 27.250 65.506 -55.707 1.00 41.89 398 ILE B C 1
ATOM 5726 O O . ILE B 1 401 ? 27.193 64.517 -54.963 1.00 40.12 398 ILE B O 1
ATOM 5731 N N . ARG B 1 402 ? 26.924 65.466 -56.994 1.00 40.70 399 ARG B N 1
ATOM 5732 C CA . ARG B 1 402 ? 26.553 64.223 -57.654 1.00 48.74 399 ARG B CA 1
ATOM 5733 C C . ARG B 1 402 ? 27.722 63.694 -58.469 1.00 51.68 399 ARG B C 1
ATOM 5734 O O . ARG B 1 402 ? 28.181 62.575 -58.248 1.00 56.60 399 ARG B O 1
#

B-factor: mean 24.31, std 12.2, range [4.66, 106.11]

Radius of gyration: 28.44 Å; Cα contacts (8 Å, |Δi|>4): 2150; chains: 2; bounding box: 58×58×90 Å

Sequence (719 aa):
SIPGVRKVEDVVIYRNEKFHAAFPSSVIKKKNGEIVLAFRRAPDRKVFGEKGTNHVDPNSYLVSVKSKDGKKTWTPEPELIYSSHPFGGSQDPCLLQLKDGTILCASYGWAFLRPDGENLKKPYFLAGGAVFLGGYVLRSTDGGKSWQGPLYPPHIEPEINYTAGEKLPAYNRGAYEGKNGRILWVVAATDRQSPNKTSNHLLISDDKGLTWKYSAPVAVDEKVSFNEASVYETPKGDVVAFLRTAGLGDQQACIARSVDGGKTFTAWEKGFQGHPHALRLPDNRVLLSSYGYRHKPLGIRARILNAECTDFATAPEIVLRTDGGTTDLGYPWAVQLDKNRVLVSYYFNVPGGPQHIAGSILEIRIPGVRKVEDVVIYRNEKFHAAFPSSSVIKKKNGEIVLAFRRAPDRKVFGEKGTNHVDPNSYLVSVKSKDGKTWTPEPELIYSSHPFGGSQDPCLLQLKDGTILCASYGWAFLRPDGENLKKPYFLAGGAVFLGGYVLRSTDGGKSWQGPLYPPHIEPEINYTAGEKLPAYNRGAYEGKNGRILWVVAATDRQSPNKTSNHLLISDDKGLTWKYSAPVAVDEKVSFNEASVYETPKGDVVAFLRTAGLGDQACIARSVDGGKTFTAWEKGFQGHPHALRLPDNRVLLSSYGYRHKPLGIRARILNAECTDFATAPEIVLRTDGGTTDLGYPWAVQLDKNRVLVSYYFNVPGGPQHIAGSILEIR